Protein AF-A0A8X7SXB5-F1 (afdb_monomer)

Nearest PDB structures (foldseek):
  3a7a-assembly1_A  TM=8.112E-01  e=2.633E-16  Escherichia coli K-12
  4tvw-assembly1_A  TM=8.566E-01  e=6.350E-16  Escherichia coli
  2e5a-assembly1_A  TM=7.858E-01  e=8.489E-14  Bos taurus
  8crj-assembly1_A  TM=7.076E-01  e=1.126E-12  Listeria monocytogenes
  4tvy-assembly2_B  TM=5.322E-01  e=1.144E-10  Escherichia coli K-12

Mean predicted aligned error: 10.89 Å

Solvent-accessible surface area (backbone atoms only — not comparable to full-atom values): 24043 Å² total; per-residue (Å²): 82,55,93,72,67,48,87,84,82,60,71,96,44,64,74,58,88,84,76,82,54,94,24,38,44,76,50,75,51,76,43,49,41,89,78,59,52,83,49,60,63,46,44,45,46,27,49,18,52,35,56,62,55,57,80,69,58,64,96,88,57,82,89,62,57,31,48,38,47,39,58,83,41,33,34,28,35,27,38,39,89,89,76,52,37,60,34,65,45,65,96,61,39,68,56,78,59,86,72,71,64,87,38,55,24,37,32,27,56,64,35,50,44,76,58,98,62,37,25,35,46,34,35,43,34,32,28,64,43,66,62,65,61,40,56,64,67,72,56,74,74,54,58,85,39,50,45,60,78,55,79,76,60,84,86,73,59,66,47,34,48,36,63,42,35,60,95,48,38,93,56,53,39,68,67,50,48,45,35,34,37,35,40,42,45,26,78,72,65,46,91,42,71,67,52,34,47,48,28,67,75,48,45,72,75,67,77,70,65,42,88,68,58,68,44,51,101,81,74,63,62,77,81,54,56,67,58,55,50,50,52,52,45,57,63,29,61,60,48,53,45,27,63,40,57,47,31,37,38,49,33,39,33,33,51,86,74,78,77,78,82,72,86,76,78,90,79,91,81,88,87,74,86,84,69,77,82,70,66,59,51,42,32,40,67,29,86,59,34,38,31,11,40,42,38,34,32,47,46,40,26,22,73,42,47,45,79,14,1,61,44,55,94,44,99,89,44,78,71,40,69,28,87,87,39,71,55,46,53,77,44,71,69,55,44,56,48,52,56,50,47,39,54,48,46,40,79,34,55,61,64,62,45,28,56,69,66,54,69,67,71,75,78,57,59,83,86,62,68,87,67,83,86,73,60,78,74,46,45,66,52,40,54,52,51,38,34,51,69,58,49,68,97,87,59,90,77,48,70,65,58,55,52,50,45,47,54,51,44,54,34,43,22,72,34,90

Foldseek 3Di:
DQLVLADFFDDPWDAEDFDDDLLKAKDKDKDWPVPDDLQPLLVLLQVLVLVLLVVQDDPPDDSARQWDQALVRFIKGFADPVPRETDHDDPDRNDQDVVHDPRIATQKDWTKDDDPTMIMIMMMGRAPDDVVCRVVVRDDLQPPLKFFPGDYHDDGHHDHPCSRRVSSNVQSRNVNSLLSSLLSVLVVDPPDPVSNVVSNVCSDPPPPVPVCSVAPPPGDDPPPVVVVVVVCCRLACLNRQLPGGKIKGKAWEAADDDDDPDDDDDDDDDDDPDDDPQPRLRYDYDPFWTWMWMFIDHSQFTAAIDIAHWDAPDPPGDTGGDNPHHITGPDPVLVVLVVLLRRLSHGDGNCLLALGDNCSSVVDDPVPRPDSPPPPVPSVVSLVSSLVSSDDPDDDDDVVSSVSSSSVSVRSNSND

Radius of gyration: 26.75 Å; Cα contacts (8 Å, |Δi|>4): 613; chains: 1; bounding box: 77×51×82 Å

pLDDT: mean 79.38, std 18.94, range [25.89, 97.88]

Structure (mmCIF, N/CA/C/O backbone):
data_AF-A0A8X7SXB5-F1
#
_entry.id   AF-A0A8X7SXB5-F1
#
loop_
_atom_site.group_PDB
_atom_site.id
_atom_site.type_symbol
_atom_site.label_atom_id
_atom_site.label_alt_id
_atom_site.label_comp_id
_atom_site.label_asym_id
_atom_site.label_entity_id
_atom_site.label_seq_id
_atom_site.pdbx_PDB_ins_code
_atom_site.Cartn_x
_atom_site.Cartn_y
_atom_site.Cartn_z
_atom_site.occupancy
_atom_site.B_iso_or_equiv
_atom_site.auth_seq_id
_atom_site.auth_comp_id
_atom_site.auth_asym_id
_atom_site.auth_atom_id
_atom_site.pdbx_PDB_model_num
ATOM 1 N N . MET A 1 1 ? -8.713 -7.719 3.658 1.00 75.69 1 MET A N 1
ATOM 2 C CA . MET A 1 1 ? -7.399 -8.401 3.666 1.00 75.69 1 MET A CA 1
ATOM 3 C C . MET A 1 1 ? -7.449 -9.699 4.456 1.00 75.69 1 MET A C 1
ATOM 5 O O . MET A 1 1 ? -7.376 -10.734 3.814 1.00 75.69 1 MET A O 1
ATOM 9 N N . ALA A 1 2 ? -7.676 -9.671 5.780 1.00 73.00 2 ALA A N 1
ATOM 10 C CA . ALA A 1 2 ? -7.773 -10.883 6.614 1.00 73.00 2 ALA A CA 1
ATOM 11 C C . ALA A 1 2 ? -8.793 -11.914 6.077 1.00 73.00 2 ALA A C 1
ATOM 13 O O . ALA A 1 2 ? -8.397 -13.031 5.759 1.00 73.00 2 ALA A O 1
ATOM 14 N N . ARG A 1 3 ? -10.043 -11.495 5.814 1.00 73.81 3 ARG A N 1
ATOM 15 C CA . ARG A 1 3 ? -11.087 -12.306 5.139 1.00 73.81 3 ARG A CA 1
ATOM 16 C C . ARG A 1 3 ? -10.660 -12.958 3.826 1.00 73.81 3 ARG A C 1
ATOM 18 O O . ARG A 1 3 ? -11.135 -14.033 3.485 1.00 73.81 3 ARG A O 1
ATOM 25 N N . LEU A 1 4 ? -9.800 -12.277 3.071 1.00 75.25 4 LEU A N 1
ATOM 26 C CA . LEU A 1 4 ? -9.322 -12.731 1.764 1.00 75.25 4 LEU A CA 1
ATOM 27 C C . LEU A 1 4 ? -8.069 -13.611 1.883 1.00 75.25 4 LEU A C 1
ATOM 29 O O . LEU A 1 4 ? -7.554 -14.062 0.867 1.00 75.25 4 LEU A O 1
ATOM 33 N N . GLY A 1 5 ? -7.549 -13.820 3.097 1.00 75.62 5 GLY A N 1
ATOM 34 C CA . GLY A 1 5 ? -6.300 -14.542 3.329 1.00 75.62 5 GLY A CA 1
ATOM 35 C C . GLY A 1 5 ? -5.066 -13.832 2.769 1.00 75.62 5 GLY A C 1
ATOM 36 O O . GLY A 1 5 ? -4.042 -14.479 2.579 1.00 75.62 5 GLY A O 1
ATOM 37 N N . ILE A 1 6 ? -5.147 -12.525 2.487 1.00 82.69 6 ILE A N 1
ATOM 38 C CA . ILE A 1 6 ? -4.042 -11.773 1.878 1.00 82.69 6 ILE A CA 1
ATOM 39 C C . ILE A 1 6 ? -3.134 -11.213 2.984 1.00 82.69 6 ILE A C 1
ATOM 41 O O . ILE A 1 6 ? -3.618 -10.422 3.808 1.00 82.69 6 ILE A O 1
ATOM 45 N N . PRO A 1 7 ? -1.833 -11.561 3.000 1.00 83.19 7 PRO A N 1
ATOM 46 C CA . PRO A 1 7 ? -0.895 -11.047 3.985 1.00 83.19 7 PRO A CA 1
ATOM 47 C C . PRO A 1 7 ? -0.643 -9.546 3.859 1.00 83.19 7 PRO A C 1
ATOM 49 O O . PRO A 1 7 ? -0.577 -8.989 2.763 1.00 83.19 7 PRO A O 1
ATOM 52 N N . MET A 1 8 ? -0.441 -8.889 4.999 1.00 85.62 8 MET A N 1
ATOM 53 C CA . MET A 1 8 ? 0.062 -7.522 5.065 1.00 85.62 8 MET A CA 1
ATOM 54 C C . MET A 1 8 ? 1.514 -7.537 5.529 1.00 85.62 8 MET A C 1
ATOM 56 O O . MET A 1 8 ? 1.821 -8.087 6.583 1.00 85.62 8 MET A O 1
ATOM 60 N N . ILE A 1 9 ? 2.386 -6.878 4.767 1.00 88.81 9 ILE A N 1
ATOM 61 C CA . ILE A 1 9 ? 3.815 -6.762 5.068 1.00 88.81 9 ILE A CA 1
ATOM 62 C C . ILE A 1 9 ? 4.195 -5.284 5.136 1.00 88.81 9 ILE A C 1
ATOM 64 O O . ILE A 1 9 ? 3.812 -4.483 4.278 1.00 88.81 9 ILE A O 1
ATOM 68 N N . ARG A 1 10 ? 4.996 -4.914 6.142 1.00 90.81 10 ARG A N 1
ATOM 69 C CA . ARG A 1 10 ? 5.612 -3.587 6.237 1.00 90.81 10 ARG A CA 1
ATOM 70 C C . ARG A 1 10 ? 7.049 -3.636 5.732 1.00 90.81 10 ARG A C 1
ATOM 72 O O . ARG A 1 10 ? 7.899 -4.321 6.288 1.00 90.81 10 ARG A O 1
ATOM 79 N N . ARG A 1 11 ? 7.349 -2.839 4.711 1.00 93.19 11 ARG A N 1
ATOM 80 C CA . ARG A 1 11 ? 8.721 -2.646 4.213 1.00 93.19 11 ARG A CA 1
ATOM 81 C C . ARG A 1 11 ? 9.477 -1.580 5.017 1.00 93.19 11 ARG A C 1
ATOM 83 O O . ARG A 1 11 ? 8.868 -0.681 5.591 1.00 93.19 11 ARG A O 1
ATOM 90 N N . ARG A 1 12 ? 10.817 -1.627 4.995 1.00 92.19 12 ARG A N 1
ATOM 91 C CA . ARG A 1 12 ? 11.695 -0.636 5.666 1.00 92.19 12 ARG A CA 1
ATOM 92 C C . ARG A 1 12 ? 11.805 0.717 4.940 1.00 92.19 12 ARG A C 1
ATOM 94 O O . ARG A 1 12 ? 12.292 1.694 5.520 1.00 92.19 12 ARG A O 1
ATOM 101 N N . SER A 1 13 ? 11.435 0.769 3.663 1.00 92.62 13 SER A N 1
ATOM 102 C CA . SER A 1 13 ? 11.409 1.990 2.846 1.00 92.62 13 SER A CA 1
ATOM 103 C C . SER A 1 13 ? 10.081 2.739 2.995 1.00 92.62 13 SER A C 1
ATOM 105 O O . SER A 1 13 ? 9.065 2.168 3.379 1.00 92.62 13 SER A O 1
ATOM 107 N N . GLY A 1 14 ? 10.081 4.037 2.685 1.00 87.88 14 GLY A N 1
ATOM 108 C CA . GLY A 1 14 ? 8.862 4.853 2.716 1.00 87.88 14 GLY A CA 1
ATOM 109 C C . GLY A 1 14 ? 7.923 4.599 1.527 1.00 87.88 14 GLY A C 1
ATOM 110 O O . GLY A 1 14 ? 8.153 3.711 0.704 1.00 87.88 14 GLY A O 1
ATOM 111 N N . GLY A 1 15 ? 6.877 5.422 1.404 1.00 86.06 15 GLY A N 1
ATOM 112 C CA . GLY A 1 15 ? 5.907 5.420 0.297 1.00 86.06 15 GLY A CA 1
ATOM 113 C C . GLY A 1 15 ? 4.541 4.826 0.668 1.00 86.06 15 GLY A C 1
ATOM 114 O O . GLY A 1 15 ? 4.302 4.488 1.821 1.00 86.06 15 GLY A O 1
ATOM 115 N N . GLY A 1 16 ? 3.657 4.682 -0.324 1.00 88.44 16 GLY A N 1
ATOM 116 C CA . GLY A 1 16 ? 2.285 4.188 -0.133 1.00 88.44 16 GLY A CA 1
ATOM 117 C C . GLY A 1 16 ? 2.149 2.663 -0.056 1.00 88.44 16 GLY A C 1
ATOM 118 O O . GLY A 1 16 ? 3.138 1.930 -0.151 1.00 88.44 16 GLY A O 1
ATOM 119 N N . ALA A 1 17 ? 0.914 2.192 0.104 1.00 91.06 17 ALA A N 1
ATOM 120 C CA . ALA A 1 17 ? 0.562 0.775 0.032 1.00 91.06 17 ALA A CA 1
ATOM 121 C C . ALA A 1 17 ? 0.466 0.305 -1.430 1.00 91.06 17 ALA A C 1
ATOM 123 O O . ALA A 1 17 ? 0.019 1.052 -2.301 1.00 91.06 17 ALA A O 1
ATOM 124 N N . VAL A 1 18 ? 0.896 -0.930 -1.683 1.00 92.56 18 VAL A N 1
ATOM 125 C CA . VAL A 1 18 ? 0.840 -1.608 -2.986 1.00 92.56 18 VAL A CA 1
ATOM 126 C C . VAL A 1 18 ? 0.359 -3.042 -2.775 1.00 92.56 18 VAL A C 1
ATOM 128 O O . VAL A 1 18 ? 0.450 -3.561 -1.663 1.00 92.56 18 VAL A O 1
ATOM 131 N N . PHE A 1 19 ? -0.166 -3.660 -3.828 1.00 92.62 19 PHE A N 1
ATOM 132 C CA . PHE A 1 19 ? -0.640 -5.041 -3.828 1.00 92.62 19 PHE A CA 1
ATOM 133 C C . PHE A 1 19 ? 0.279 -5.898 -4.699 1.00 92.62 19 PHE A C 1
ATOM 135 O O . PHE A 1 19 ? 0.643 -5.462 -5.792 1.00 92.62 19 PHE A O 1
ATOM 142 N N . HIS A 1 20 ? 0.656 -7.081 -4.209 1.00 94.19 20 HIS A N 1
ATOM 143 C CA . HIS A 1 20 ? 1.507 -8.031 -4.921 1.00 94.19 20 HIS A CA 1
ATOM 144 C C . HIS A 1 20 ? 0.793 -9.382 -5.045 1.00 94.19 20 HIS A C 1
ATOM 146 O O . HIS A 1 20 ? 0.330 -9.930 -4.047 1.00 94.19 20 HIS A O 1
ATOM 152 N N . ASP A 1 21 ? 0.799 -9.931 -6.252 1.00 94.31 21 ASP A N 1
ATOM 153 C CA . ASP A 1 21 ? 0.494 -11.321 -6.580 1.00 94.31 21 ASP A CA 1
ATOM 154 C C . ASP A 1 21 ? 1.574 -11.859 -7.543 1.00 94.31 21 ASP A C 1
ATOM 156 O O . ASP A 1 21 ? 2.572 -11.184 -7.812 1.00 94.31 21 ASP A O 1
ATOM 160 N N . LEU A 1 22 ? 1.384 -13.062 -8.090 1.00 94.94 22 LEU A N 1
ATOM 161 C CA . LEU A 1 22 ? 2.306 -13.636 -9.084 1.00 94.94 22 LEU A CA 1
ATOM 162 C C . LEU A 1 22 ? 2.297 -12.895 -10.434 1.00 94.94 22 LEU A C 1
ATOM 164 O O . LEU A 1 22 ? 3.198 -13.083 -11.249 1.00 94.94 22 LEU A O 1
ATOM 168 N N . GLY A 1 23 ? 1.301 -12.043 -10.680 1.00 96.12 23 GLY A N 1
ATOM 169 C CA . GLY A 1 23 ? 1.239 -11.148 -11.830 1.00 96.12 23 GLY A CA 1
ATOM 170 C C . GLY A 1 23 ? 2.053 -9.863 -11.651 1.00 96.12 23 GLY A C 1
ATOM 171 O O . GLY A 1 23 ? 2.145 -9.065 -12.587 1.00 96.12 23 GLY A O 1
ATOM 172 N N . ASN A 1 24 ? 2.676 -9.662 -10.487 1.00 95.88 24 ASN A N 1
ATOM 173 C CA . ASN A 1 24 ? 3.544 -8.534 -10.186 1.00 95.88 24 ASN A CA 1
ATOM 174 C C . ASN A 1 24 ? 5.011 -8.969 -10.029 1.00 95.88 24 ASN A C 1
ATOM 176 O O . ASN A 1 24 ? 5.340 -9.826 -9.214 1.00 95.88 24 ASN A O 1
ATOM 180 N N . THR A 1 25 ? 5.927 -8.307 -10.739 1.00 95.62 25 THR A N 1
ATOM 181 C CA . THR A 1 25 ? 7.376 -8.497 -10.553 1.00 95.62 25 THR A CA 1
ATOM 182 C C . THR A 1 25 ? 7.954 -7.429 -9.638 1.00 95.62 25 THR A C 1
ATOM 184 O O . THR A 1 25 ? 7.704 -6.244 -9.827 1.00 95.62 25 THR A O 1
ATOM 187 N N . ASN A 1 26 ? 8.768 -7.833 -8.668 1.00 95.75 26 ASN A N 1
ATOM 188 C CA . ASN A 1 26 ? 9.508 -6.909 -7.813 1.00 95.75 26 ASN A CA 1
ATOM 189 C C . ASN A 1 26 ? 10.967 -6.842 -8.263 1.00 95.75 26 ASN A C 1
ATOM 191 O O . ASN A 1 26 ? 11.550 -7.860 -8.625 1.00 95.75 26 ASN A O 1
ATOM 195 N N . TYR A 1 27 ? 11.565 -5.657 -8.204 1.00 93.50 27 TYR A N 1
ATOM 196 C CA . TYR A 1 27 ? 12.995 -5.464 -8.437 1.00 93.50 27 TYR A CA 1
ATOM 197 C C . TYR A 1 27 ? 13.592 -4.606 -7.321 1.00 93.50 27 TYR A C 1
ATOM 199 O O . TYR A 1 27 ? 12.920 -3.722 -6.792 1.00 93.50 27 TYR A O 1
ATOM 207 N N . SER A 1 28 ? 14.860 -4.841 -6.977 1.00 93.44 28 SER A N 1
ATOM 208 C CA . SER A 1 28 ? 15.628 -3.995 -6.058 1.00 93.44 28 SER A CA 1
ATOM 209 C C . SER A 1 28 ? 17.030 -3.768 -6.608 1.00 93.44 28 SER A C 1
ATOM 211 O O . SER A 1 28 ? 17.772 -4.714 -6.852 1.00 93.44 28 SER A O 1
ATOM 213 N N . ILE A 1 29 ? 17.391 -2.505 -6.806 1.00 91.12 29 ILE A N 1
ATOM 214 C CA . ILE A 1 29 ? 18.680 -2.064 -7.328 1.00 91.12 29 ILE A CA 1
ATOM 215 C C . ILE A 1 29 ? 19.431 -1.383 -6.188 1.00 91.12 29 ILE A C 1
ATOM 217 O O . ILE A 1 29 ? 19.024 -0.318 -5.714 1.00 91.12 29 ILE A O 1
ATOM 221 N N . HIS A 1 30 ? 20.520 -2.014 -5.750 1.00 90.12 30 HIS A N 1
ATOM 222 C CA . HIS A 1 30 ? 21.390 -1.534 -4.682 1.00 90.12 30 HIS A CA 1
ATOM 223 C C . HIS A 1 30 ? 22.644 -0.918 -5.296 1.00 90.12 30 HIS A C 1
ATOM 225 O O . HIS A 1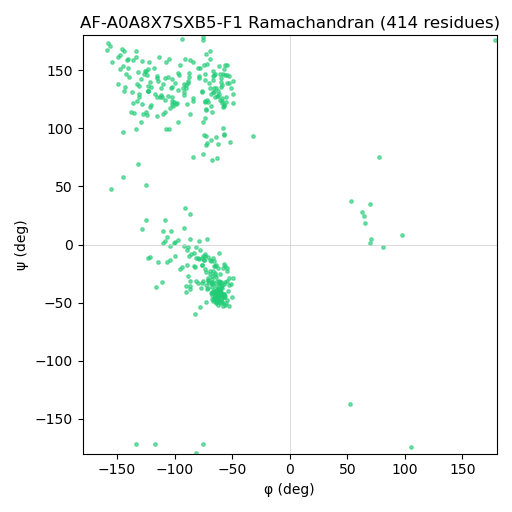 30 ? 23.358 -1.579 -6.041 1.00 90.12 30 HIS A O 1
ATOM 231 N N . VAL A 1 31 ? 22.914 0.340 -4.964 1.00 88.00 31 VAL A N 1
ATOM 232 C CA . VAL A 1 31 ? 24.077 1.091 -5.452 1.00 88.00 31 VAL A CA 1
ATOM 233 C C . VAL A 1 31 ? 24.759 1.814 -4.293 1.00 88.00 31 VAL A C 1
ATOM 235 O O . VAL A 1 31 ? 24.198 1.926 -3.191 1.00 88.00 31 VAL A O 1
ATOM 238 N N . HIS A 1 32 ? 25.975 2.309 -4.526 1.00 90.56 32 HIS A N 1
ATOM 239 C CA . HIS A 1 32 ? 26.589 3.244 -3.594 1.00 90.56 32 HIS A CA 1
ATOM 240 C C . HIS A 1 32 ? 25.721 4.503 -3.491 1.00 90.56 32 HIS A C 1
ATOM 242 O O . HIS A 1 32 ? 25.061 4.907 -4.450 1.00 90.56 32 HIS A O 1
ATOM 248 N N . LYS A 1 33 ? 25.683 5.122 -2.308 1.00 90.00 33 LYS A N 1
ATOM 249 C CA . LYS A 1 33 ? 24.846 6.308 -2.072 1.00 90.00 33 LYS A CA 1
ATOM 250 C C . LYS A 1 33 ? 25.171 7.453 -3.041 1.00 90.00 33 LYS A C 1
ATOM 252 O O . LYS A 1 33 ? 24.256 8.174 -3.429 1.00 90.00 33 LYS A O 1
ATOM 257 N N . ASP A 1 34 ? 26.435 7.593 -3.427 1.00 89.12 34 ASP A N 1
ATOM 258 C CA . ASP A 1 34 ? 26.894 8.673 -4.311 1.00 89.12 34 ASP A CA 1
ATOM 259 C C . ASP A 1 34 ? 26.449 8.481 -5.770 1.00 89.12 34 ASP A C 1
ATOM 261 O O . ASP A 1 34 ? 26.266 9.460 -6.487 1.00 89.12 34 ASP A O 1
ATOM 265 N N . ASP A 1 35 ? 26.166 7.240 -6.175 1.00 85.19 35 ASP A N 1
ATOM 266 C CA . ASP A 1 35 ? 25.667 6.909 -7.517 1.00 85.19 35 ASP A CA 1
ATOM 267 C C . ASP A 1 35 ? 24.131 6.948 -7.595 1.00 85.19 35 ASP A C 1
ATOM 269 O O . ASP A 1 35 ? 23.525 6.750 -8.653 1.00 85.19 35 ASP A O 1
ATOM 273 N N . PHE A 1 36 ? 23.460 7.163 -6.461 1.00 87.00 36 PHE A N 1
ATOM 274 C CA . PHE A 1 36 ? 22.016 7.049 -6.371 1.00 87.00 36 PHE A CA 1
ATOM 275 C C . PHE A 1 36 ? 21.301 8.329 -6.800 1.00 87.00 36 PHE A C 1
ATOM 277 O O . PHE A 1 36 ? 21.394 9.379 -6.161 1.00 87.00 36 PHE A O 1
ATOM 284 N N . THR A 1 37 ? 20.417 8.190 -7.786 1.00 86.06 37 THR A N 1
ATOM 285 C CA . THR A 1 37 ? 19.319 9.134 -7.993 1.00 86.06 37 THR A CA 1
ATOM 286 C C . THR A 1 37 ? 17.995 8.382 -8.048 1.00 86.06 37 THR A C 1
ATOM 288 O O . THR A 1 37 ? 17.916 7.262 -8.555 1.00 86.06 37 THR A O 1
ATOM 291 N N . LYS A 1 38 ? 16.918 9.010 -7.556 1.00 81.38 38 LYS A N 1
ATOM 292 C CA . LYS A 1 38 ? 15.568 8.416 -7.593 1.00 81.38 38 LYS A CA 1
ATOM 293 C C . LYS A 1 38 ? 15.142 8.032 -9.014 1.00 81.38 38 LYS A C 1
ATOM 295 O O . LYS A 1 38 ? 14.399 7.078 -9.199 1.00 81.38 38 LYS A O 1
ATOM 300 N N . ARG A 1 39 ? 15.608 8.789 -10.009 1.00 89.69 39 ARG A N 1
ATOM 301 C CA . ARG A 1 39 ? 15.168 8.675 -11.397 1.00 89.69 39 ARG A CA 1
ATOM 302 C C . ARG A 1 39 ? 15.996 7.682 -12.212 1.00 89.69 39 ARG A C 1
ATOM 304 O O . ARG A 1 39 ? 15.401 6.917 -12.962 1.00 89.69 39 ARG A O 1
ATOM 311 N N . ALA A 1 40 ? 17.321 7.643 -12.041 1.00 89.56 40 ALA A N 1
ATOM 312 C CA . ALA A 1 40 ? 18.206 6.850 -12.903 1.00 89.56 40 ALA A CA 1
ATOM 313 C C . ALA A 1 40 ? 17.840 5.358 -12.937 1.00 89.56 40 ALA A C 1
ATOM 315 O O . ALA A 1 40 ? 17.780 4.760 -14.010 1.00 89.56 40 ALA A O 1
ATOM 316 N N . ASN A 1 41 ? 17.527 4.773 -11.780 1.00 91.12 41 ASN A N 1
ATOM 317 C CA . ASN A 1 41 ? 17.183 3.354 -11.684 1.00 91.12 41 ASN A CA 1
ATOM 318 C C . ASN A 1 41 ? 15.788 3.053 -12.265 1.00 91.12 41 ASN A C 1
ATOM 320 O O . ASN A 1 41 ? 15.595 2.029 -12.916 1.00 91.12 41 ASN A O 1
ATOM 324 N N . ALA A 1 42 ? 14.823 3.968 -12.118 1.00 94.06 42 ALA A N 1
ATOM 325 C CA . ALA A 1 42 ? 13.526 3.850 -12.787 1.00 94.06 42 ALA A CA 1
ATOM 326 C C . ALA A 1 42 ? 13.669 3.969 -14.315 1.00 94.06 42 ALA A C 1
ATOM 328 O O . ALA A 1 42 ? 13.033 3.226 -15.061 1.00 94.06 42 ALA A O 1
ATOM 329 N N . GLU A 1 43 ? 14.537 4.863 -14.794 1.00 95.06 43 GLU A N 1
ATOM 330 C CA . GLU A 1 43 ? 14.826 5.006 -16.223 1.00 95.06 43 GLU A CA 1
ATOM 331 C C . GLU A 1 43 ? 15.560 3.792 -16.780 1.00 95.06 43 GLU A C 1
ATOM 333 O O . GLU A 1 43 ? 15.320 3.406 -17.920 1.00 95.06 43 GLU A O 1
ATOM 338 N N . LEU A 1 44 ? 16.422 3.157 -15.988 1.00 94.56 44 LEU A N 1
ATOM 339 C CA . LEU A 1 44 ? 17.056 1.894 -16.346 1.00 94.56 44 LEU A CA 1
ATOM 340 C C . LEU A 1 44 ? 16.005 0.814 -16.607 1.00 94.56 44 LEU A C 1
ATOM 342 O O . LEU A 1 44 ? 16.029 0.194 -17.670 1.00 94.56 44 LEU A O 1
ATOM 346 N N . VAL A 1 45 ? 15.045 0.646 -15.695 1.00 95.69 45 VAL A N 1
ATOM 347 C CA . VAL A 1 45 ? 13.937 -0.307 -15.866 1.00 95.69 45 VAL A CA 1
ATOM 348 C C . VAL A 1 45 ? 13.068 0.065 -17.073 1.00 95.69 45 VAL A C 1
ATOM 350 O O . VAL A 1 45 ? 12.758 -0.797 -17.892 1.00 95.69 45 VAL A O 1
ATOM 353 N N . ALA A 1 46 ? 12.743 1.348 -17.264 1.00 96.25 46 ALA A N 1
ATOM 354 C CA . ALA A 1 46 ? 12.001 1.800 -18.442 1.00 96.25 46 ALA A CA 1
ATOM 355 C C . ALA A 1 46 ? 12.755 1.514 -19.757 1.00 96.25 46 ALA A C 1
ATOM 357 O O . ALA A 1 46 ? 12.149 1.083 -20.737 1.00 96.25 46 ALA A O 1
ATOM 358 N N . ARG A 1 47 ? 14.083 1.704 -19.796 1.00 95.19 47 ARG A N 1
ATOM 359 C CA . ARG A 1 47 ? 14.920 1.350 -20.955 1.00 95.19 47 ARG A CA 1
ATOM 360 C C . ARG A 1 47 ? 14.921 -0.154 -21.210 1.00 95.19 47 ARG A C 1
ATOM 362 O O . ARG A 1 47 ? 14.818 -0.546 -22.365 1.00 95.19 47 ARG A O 1
ATOM 369 N N . ALA A 1 48 ? 15.006 -0.977 -20.164 1.00 94.06 48 ALA A N 1
ATOM 370 C CA . ALA A 1 48 ? 14.935 -2.432 -20.289 1.00 94.06 48 ALA A CA 1
ATOM 371 C C . ALA A 1 48 ? 13.615 -2.880 -20.938 1.00 94.06 48 ALA A C 1
ATOM 373 O O . ALA A 1 48 ? 13.627 -3.661 -21.889 1.00 94.06 48 ALA A O 1
ATOM 374 N N . LEU A 1 49 ? 12.490 -2.321 -20.479 1.00 95.00 49 LEU A N 1
ATOM 375 C CA . LEU A 1 49 ? 11.167 -2.605 -21.038 1.00 95.00 49 LEU A CA 1
ATOM 376 C C . LEU A 1 49 ? 11.049 -2.144 -22.493 1.00 95.00 49 LEU A C 1
ATOM 378 O O . LEU A 1 49 ? 10.600 -2.914 -23.335 1.00 95.00 49 LEU A O 1
ATOM 382 N N . ASN A 1 50 ? 11.496 -0.929 -22.825 1.00 93.62 50 ASN A N 1
ATOM 383 C CA . ASN A 1 50 ? 11.476 -0.471 -24.217 1.00 93.62 50 ASN A CA 1
ATOM 384 C C . ASN A 1 50 ? 12.345 -1.360 -25.120 1.00 93.62 50 ASN A C 1
ATOM 386 O O . ASN A 1 50 ? 11.896 -1.721 -26.200 1.00 93.62 50 ASN A O 1
ATOM 390 N N . SER A 1 51 ? 13.546 -1.767 -24.690 1.00 89.94 51 SER A N 1
ATOM 391 C CA . SER A 1 51 ? 14.384 -2.696 -25.465 1.00 89.94 51 SER A CA 1
ATOM 392 C C . SER A 1 51 ? 13.668 -4.021 -25.743 1.00 89.94 51 SER A C 1
ATOM 394 O O . SER A 1 51 ? 13.708 -4.508 -26.869 1.00 89.94 51 SER A O 1
ATOM 396 N N . LEU A 1 52 ? 12.987 -4.579 -24.738 1.00 88.94 52 LEU A N 1
ATOM 397 C CA . LEU A 1 52 ? 12.219 -5.818 -24.868 1.00 88.94 52 LEU A CA 1
ATOM 398 C C . LEU A 1 52 ? 11.059 -5.667 -25.871 1.00 88.94 52 LEU A C 1
ATOM 400 O O . LEU A 1 52 ? 10.881 -6.503 -26.753 1.00 88.94 52 LEU A O 1
ATOM 404 N N . LEU A 1 53 ? 10.316 -4.561 -25.789 1.00 87.62 53 LEU A N 1
ATOM 405 C CA . LEU A 1 53 ? 9.169 -4.271 -26.659 1.00 87.62 53 LEU A CA 1
ATOM 406 C C . LEU A 1 53 ? 9.573 -3.952 -28.111 1.00 87.62 53 LEU A C 1
ATOM 408 O O . LEU A 1 53 ? 8.855 -4.295 -29.052 1.00 87.62 53 LEU A O 1
ATOM 412 N N . LEU A 1 54 ? 10.730 -3.314 -28.315 1.00 79.44 54 LEU A N 1
ATOM 413 C CA . LEU A 1 54 ? 11.223 -2.934 -29.642 1.00 79.44 54 LEU A CA 1
ATOM 414 C C . LEU A 1 54 ? 11.673 -4.126 -30.485 1.00 79.44 54 LEU A C 1
ATOM 416 O O . LEU A 1 54 ? 11.498 -4.094 -31.700 1.00 79.44 54 LEU A O 1
ATOM 420 N N . LEU A 1 55 ? 12.182 -5.195 -29.862 1.00 61.78 55 LEU A N 1
ATOM 421 C CA . LEU A 1 55 ? 12.589 -6.417 -30.568 1.00 61.78 55 LEU A CA 1
ATOM 422 C C . LEU A 1 55 ? 11.456 -7.051 -31.399 1.00 61.78 55 LEU A C 1
ATOM 424 O O . LEU A 1 55 ? 11.730 -7.883 -32.256 1.00 61.78 55 LEU A O 1
ATOM 428 N N . HIS A 1 56 ? 10.199 -6.679 -31.140 1.00 60.00 56 HIS A N 1
ATOM 429 C CA . HIS A 1 56 ? 9.018 -7.306 -31.738 1.00 60.00 56 HIS A CA 1
ATOM 430 C C . HIS A 1 56 ? 8.051 -6.305 -32.371 1.00 60.00 56 HIS A C 1
ATOM 432 O O . HIS A 1 56 ? 6.918 -6.649 -32.703 1.00 60.00 56 HIS A O 1
ATOM 438 N N . SER A 1 57 ? 8.489 -5.061 -32.563 1.00 58.41 57 SER A N 1
ATOM 439 C CA . SER A 1 57 ? 7.723 -4.099 -33.350 1.00 58.41 57 SER A CA 1
ATOM 440 C C . SER A 1 57 ? 7.737 -4.499 -34.831 1.00 58.41 57 SER A C 1
ATOM 442 O O . SER A 1 57 ? 8.784 -4.838 -35.379 1.00 58.41 57 SER A O 1
ATOM 444 N N . LEU A 1 58 ? 6.569 -4.455 -35.484 1.00 52.12 58 LEU A N 1
ATOM 445 C CA . LEU A 1 58 ? 6.449 -4.617 -36.937 1.00 52.12 58 LEU A CA 1
ATOM 446 C C . LEU A 1 58 ? 7.302 -3.550 -37.660 1.00 52.12 58 LEU A C 1
ATOM 448 O O . LEU A 1 58 ? 7.385 -2.421 -37.170 1.00 52.12 58 LEU A O 1
ATOM 452 N N . PRO A 1 59 ? 7.887 -3.862 -38.834 1.00 53.16 59 PRO A N 1
ATOM 453 C CA . PRO A 1 59 ? 8.897 -3.033 -39.509 1.00 53.16 59 PRO A CA 1
ATOM 454 C C . PRO A 1 59 ? 8.444 -1.621 -39.929 1.00 53.16 59 PRO A C 1
ATOM 456 O O . PRO A 1 59 ? 9.280 -0.830 -40.354 1.00 53.16 59 PRO A O 1
ATOM 459 N N . ASP A 1 60 ? 7.158 -1.287 -39.795 1.00 53.25 60 ASP A N 1
ATOM 460 C CA . ASP A 1 60 ? 6.551 -0.066 -40.344 1.00 53.25 60 ASP A CA 1
ATOM 461 C C . ASP A 1 60 ? 6.143 0.976 -39.279 1.00 53.25 60 ASP A C 1
ATOM 463 O O . ASP A 1 60 ? 5.428 1.938 -39.558 1.00 53.25 60 ASP A O 1
ATOM 467 N N . ARG A 1 61 ? 6.580 0.807 -38.021 1.00 54.12 61 ARG A N 1
ATOM 468 C CA . ARG A 1 61 ? 6.426 1.828 -36.970 1.00 54.12 61 ARG A CA 1
ATOM 469 C C . ARG A 1 61 ? 7.781 2.408 -36.596 1.00 54.12 61 ARG A C 1
ATOM 471 O O . ARG A 1 61 ? 8.689 1.680 -36.208 1.00 54.12 61 ARG A O 1
ATOM 478 N N . THR A 1 62 ? 7.898 3.735 -36.633 1.00 50.03 62 THR A N 1
ATOM 479 C CA . THR A 1 62 ? 9.034 4.437 -36.025 1.00 50.03 62 THR A CA 1
ATOM 480 C C . THR A 1 62 ? 9.136 4.035 -34.548 1.00 50.03 62 THR A C 1
ATOM 482 O O . THR A 1 62 ? 8.150 4.223 -33.823 1.00 50.03 62 THR A O 1
ATOM 485 N N . PRO A 1 63 ? 10.275 3.491 -34.083 1.00 60.25 63 PRO A N 1
ATOM 486 C CA . PRO A 1 63 ? 10.430 3.011 -32.717 1.00 60.25 63 PRO A CA 1
ATOM 487 C C . PRO A 1 63 ? 10.522 4.200 -31.756 1.00 60.25 63 PRO A C 1
ATOM 489 O O . PRO A 1 63 ? 11.603 4.689 -31.438 1.00 60.25 63 PRO A O 1
ATOM 492 N N . ALA A 1 64 ? 9.372 4.707 -31.318 1.00 64.69 64 ALA A N 1
ATOM 493 C CA . ALA A 1 64 ? 9.299 5.683 -30.242 1.00 64.69 64 ALA A CA 1
ATOM 494 C C . ALA A 1 64 ? 9.215 4.947 -2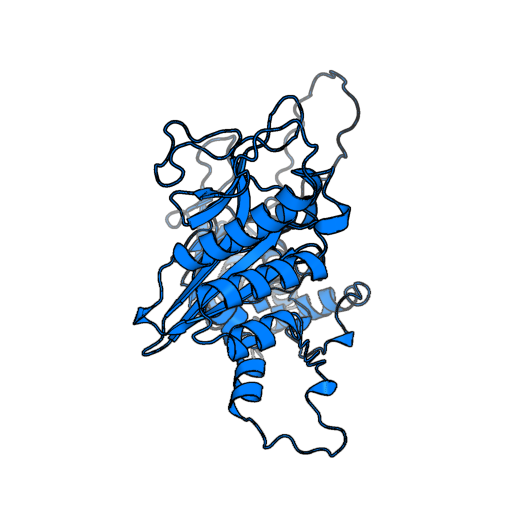8.896 1.00 64.69 64 ALA A C 1
ATOM 496 O O . ALA A 1 64 ? 8.484 3.956 -28.796 1.00 64.69 64 ALA A O 1
ATOM 497 N N . PRO A 1 65 ? 9.920 5.414 -27.849 1.00 76.38 65 PRO A N 1
ATOM 498 C CA . PRO A 1 65 ? 9.746 4.858 -26.516 1.00 76.38 65 PRO A CA 1
ATOM 499 C C . PRO A 1 65 ? 8.289 5.036 -26.075 1.00 76.38 65 PRO A C 1
ATOM 501 O O . PRO A 1 65 ? 7.690 6.096 -26.261 1.00 76.38 65 PRO A O 1
ATOM 504 N N . THR A 1 66 ? 7.717 3.987 -25.498 1.00 89.44 66 THR A N 1
ATOM 505 C CA . THR A 1 66 ? 6.322 3.956 -25.022 1.00 89.44 66 THR A CA 1
ATOM 506 C C . THR A 1 66 ? 6.257 3.913 -23.501 1.00 89.44 66 THR A C 1
ATOM 508 O O . THR A 1 66 ? 5.365 4.506 -22.895 1.00 89.44 66 THR A O 1
ATOM 511 N N . VAL A 1 67 ? 7.243 3.267 -22.876 1.00 95.44 67 VAL A N 1
ATOM 512 C CA . VAL A 1 67 ? 7.415 3.223 -21.424 1.00 95.44 67 VAL A CA 1
ATOM 513 C C . VAL A 1 67 ? 8.325 4.372 -20.992 1.00 95.44 67 VAL A C 1
ATOM 515 O O . VAL A 1 67 ? 9.419 4.533 -21.533 1.00 95.44 67 VAL A O 1
ATOM 518 N N . TYR A 1 68 ? 7.910 5.168 -20.011 1.00 95.69 68 TYR A N 1
ATOM 519 C CA . TYR A 1 68 ? 8.671 6.333 -19.548 1.00 95.69 68 TYR A CA 1
ATOM 520 C C . TYR A 1 68 ? 8.549 6.545 -18.040 1.00 95.69 68 TYR A C 1
ATOM 522 O O . TYR A 1 68 ? 7.691 5.968 -17.378 1.00 95.69 68 TYR A O 1
ATOM 530 N N . VAL A 1 69 ? 9.418 7.395 -17.493 1.00 96.06 69 VAL A N 1
ATOM 531 C CA . VAL A 1 69 ? 9.394 7.793 -16.081 1.00 96.06 69 VAL A CA 1
ATOM 532 C C . VAL A 1 69 ? 8.825 9.202 -15.965 1.00 96.06 69 VAL A C 1
ATOM 534 O O . VAL A 1 69 ? 9.427 10.148 -16.477 1.00 96.06 69 VAL A O 1
ATOM 537 N N . ASN A 1 70 ? 7.689 9.360 -15.291 1.00 93.75 70 ASN A N 1
ATOM 538 C CA . ASN A 1 70 ? 7.029 10.661 -15.161 1.00 93.75 70 ASN A CA 1
ATOM 539 C C . ASN A 1 70 ? 7.750 11.592 -14.156 1.00 93.75 70 ASN A C 1
ATOM 541 O O . ASN A 1 70 ? 8.735 11.216 -13.509 1.00 93.75 70 ASN A O 1
ATOM 545 N N . HIS A 1 71 ? 7.239 12.813 -13.983 1.00 91.38 71 HIS A N 1
ATOM 546 C CA . HIS A 1 71 ? 7.745 13.822 -13.039 1.00 91.38 71 HIS A CA 1
ATOM 547 C C . HIS A 1 71 ? 7.811 13.352 -11.568 1.00 91.38 71 HIS A C 1
ATOM 549 O O . HIS A 1 71 ? 8.539 13.927 -10.760 1.00 91.38 71 HIS A O 1
ATOM 555 N N . ARG A 1 72 ? 7.088 12.283 -11.202 1.00 89.25 72 ARG A N 1
ATOM 556 C CA . ARG A 1 72 ? 7.072 11.692 -9.851 1.00 89.25 72 ARG A CA 1
ATOM 557 C C . ARG A 1 72 ? 8.002 10.493 -9.691 1.00 89.25 72 ARG A C 1
ATOM 559 O O . ARG A 1 72 ? 8.055 9.915 -8.608 1.00 89.25 72 ARG A O 1
ATOM 566 N N . SER A 1 73 ? 8.770 10.148 -10.724 1.00 90.62 73 SER A N 1
ATOM 567 C CA . SER A 1 73 ? 9.593 8.931 -10.771 1.00 90.62 73 SER A CA 1
ATOM 568 C C . SER A 1 73 ? 8.783 7.621 -10.754 1.00 90.62 73 SER A C 1
ATOM 570 O O . SER A 1 73 ? 9.299 6.580 -10.341 1.00 90.62 73 SER A O 1
ATOM 572 N N . ASP A 1 74 ? 7.523 7.666 -11.199 1.00 93.75 74 ASP A N 1
ATOM 573 C CA . ASP A 1 74 ? 6.723 6.471 -11.481 1.00 93.75 74 ASP A CA 1
ATOM 574 C C . ASP A 1 74 ? 6.967 6.027 -12.931 1.00 93.75 74 ASP A C 1
ATOM 576 O O . ASP A 1 74 ? 7.041 6.872 -13.830 1.00 93.75 74 ASP A O 1
ATOM 580 N N . ILE A 1 75 ? 7.061 4.714 -13.176 1.00 96.88 75 ILE A N 1
ATOM 581 C CA . ILE A 1 75 ? 7.130 4.186 -14.547 1.00 96.88 75 ILE A CA 1
ATOM 582 C C . ILE A 1 75 ? 5.707 4.050 -15.080 1.00 96.88 75 ILE A C 1
ATOM 584 O O . ILE A 1 75 ? 4.845 3.424 -14.450 1.00 96.88 75 ILE A O 1
ATOM 588 N N . CYS A 1 76 ? 5.471 4.658 -16.234 1.00 97.00 76 CYS A N 1
ATOM 589 C CA . CYS A 1 76 ? 4.160 4.828 -16.832 1.00 97.00 76 CYS A CA 1
ATOM 590 C C . CYS A 1 76 ? 4.170 4.462 -18.317 1.00 97.00 76 CYS A C 1
ATOM 592 O O . CYS A 1 76 ? 5.213 4.431 -18.975 1.00 97.00 76 CYS A O 1
ATOM 594 N N . VAL A 1 77 ? 2.969 4.225 -18.829 1.00 96.31 77 VAL A N 1
ATOM 595 C CA . VAL A 1 77 ? 2.642 4.139 -20.253 1.00 96.31 77 VAL A CA 1
ATOM 596 C C . VAL A 1 77 ? 1.459 5.058 -20.529 1.00 96.31 77 VAL A C 1
ATOM 598 O O . VAL A 1 77 ? 0.688 5.375 -19.622 1.00 96.31 77 VAL A O 1
ATOM 601 N N . ARG A 1 78 ? 1.282 5.474 -21.780 1.00 94.56 78 ARG A N 1
ATOM 602 C CA . ARG A 1 78 ? 0.060 6.159 -22.217 1.00 94.56 78 ARG A CA 1
ATOM 603 C C . ARG A 1 78 ? -0.808 5.185 -22.986 1.00 94.56 78 ARG A C 1
ATOM 605 O O . ARG A 1 78 ? -0.285 4.474 -23.833 1.00 94.56 78 ARG A O 1
ATOM 612 N N . ILE A 1 79 ? -2.107 5.159 -22.710 1.00 91.69 79 ILE A N 1
ATOM 613 C CA . ILE A 1 79 ? -3.065 4.266 -23.366 1.00 91.69 79 ILE A CA 1
ATOM 614 C C . ILE A 1 79 ? -4.101 5.083 -24.134 1.00 91.69 79 ILE A C 1
ATOM 616 O O . ILE A 1 79 ? -4.728 5.995 -23.591 1.00 91.69 79 ILE A O 1
ATOM 620 N N . SER A 1 80 ? -4.303 4.732 -25.401 1.00 89.44 80 SER A N 1
ATOM 621 C CA . SER A 1 80 ? -5.373 5.280 -26.228 1.00 89.44 80 SER A CA 1
ATOM 622 C C . SER A 1 80 ? -6.739 4.907 -25.659 1.00 89.44 80 SER A C 1
ATOM 624 O O . SER A 1 80 ? -7.032 3.731 -25.457 1.00 89.44 80 SER A O 1
ATOM 626 N N . GLN A 1 81 ? -7.610 5.894 -25.457 1.00 84.75 81 GLN A N 1
ATOM 627 C CA . GLN A 1 81 ? -8.968 5.642 -24.965 1.00 84.75 81 GLN A CA 1
ATOM 628 C C . GLN A 1 81 ? -9.845 4.897 -25.980 1.00 84.75 81 GLN A C 1
ATOM 630 O O . GLN A 1 81 ? -10.771 4.202 -25.578 1.00 84.75 81 GLN A O 1
ATOM 635 N N . SER A 1 82 ? -9.569 5.034 -27.282 1.00 85.75 82 SER A N 1
ATOM 636 C CA . SER A 1 82 ? -10.365 4.396 -28.336 1.00 85.75 82 SER A CA 1
ATOM 637 C C . SER A 1 82 ? -9.914 2.972 -28.645 1.00 85.75 82 SER A C 1
ATOM 639 O O . SER A 1 82 ? -10.754 2.117 -28.906 1.00 85.75 82 SER A O 1
ATOM 641 N N . SER A 1 83 ? -8.604 2.712 -28.633 1.00 83.19 83 SER A N 1
ATOM 642 C CA . SER A 1 83 ? -8.043 1.410 -29.017 1.00 83.19 83 SER A CA 1
ATOM 643 C C . SER A 1 83 ? -7.533 0.575 -27.846 1.00 83.19 83 SER A C 1
ATOM 645 O O . SER A 1 83 ? -7.276 -0.607 -28.033 1.00 83.19 83 SER A O 1
ATOM 647 N N . GLY A 1 84 ? -7.342 1.162 -26.660 1.00 81.75 84 GLY A N 1
ATOM 648 C CA . GLY A 1 84 ? -6.742 0.479 -25.510 1.00 81.75 84 GLY A CA 1
ATOM 649 C C . GLY A 1 84 ? -5.243 0.191 -25.656 1.00 81.75 84 GLY A C 1
ATOM 650 O O . GLY A 1 84 ? -4.655 -0.426 -24.777 1.00 81.75 84 GLY A O 1
ATOM 651 N N . LEU A 1 85 ? -4.608 0.654 -26.738 1.00 82.06 85 LEU A N 1
ATOM 652 C CA . LEU A 1 85 ? -3.206 0.363 -27.042 1.00 82.06 85 LEU A CA 1
ATOM 653 C C . LEU A 1 85 ? -2.257 1.459 -26.555 1.00 82.06 85 LEU A C 1
ATOM 655 O O . LEU A 1 85 ? -2.635 2.634 -26.465 1.00 82.06 85 LEU A O 1
ATOM 659 N N . ALA A 1 86 ? -1.004 1.069 -26.311 1.00 86.00 86 ALA A N 1
ATOM 660 C CA . ALA A 1 86 ? 0.065 1.982 -25.938 1.00 86.00 86 ALA A CA 1
ATOM 661 C C . ALA A 1 86 ? 0.319 3.084 -26.985 1.00 86.00 86 ALA A C 1
ATOM 663 O O . ALA A 1 86 ? 0.371 2.843 -28.193 1.00 86.00 86 ALA A O 1
ATOM 664 N N . LEU A 1 87 ? 0.513 4.303 -26.487 1.00 88.81 87 LEU A N 1
ATOM 665 C CA . LEU A 1 87 ? 0.891 5.500 -27.230 1.00 88.81 87 LEU A CA 1
ATOM 666 C C . LEU A 1 87 ? 2.372 5.836 -26.980 1.00 88.81 87 LEU A C 1
ATOM 668 O O . LEU A 1 87 ? 2.931 5.430 -25.956 1.00 88.81 87 LEU A O 1
ATOM 672 N N . PRO A 1 88 ? 3.007 6.624 -27.866 1.00 90.44 88 PRO A N 1
ATOM 673 C CA . PRO A 1 88 ? 4.334 7.169 -27.607 1.00 90.44 88 PRO A CA 1
ATOM 674 C C . PRO A 1 88 ? 4.392 7.973 -26.302 1.00 90.44 88 PRO A C 1
ATOM 676 O O . PRO A 1 88 ? 3.436 8.674 -25.932 1.00 90.44 88 PRO A O 1
ATOM 679 N N . ALA A 1 89 ? 5.541 7.893 -25.631 1.00 91.25 89 ALA A N 1
ATOM 680 C CA . ALA A 1 89 ? 5.841 8.692 -24.453 1.00 91.25 89 ALA A CA 1
ATOM 681 C C . ALA A 1 89 ? 5.715 10.203 -24.750 1.00 91.25 89 ALA A C 1
ATOM 683 O O . ALA A 1 89 ? 5.872 10.628 -25.900 1.00 91.25 89 ALA A O 1
ATOM 684 N N . PRO A 1 90 ? 5.434 11.036 -23.731 1.00 91.12 90 PRO A N 1
ATOM 685 C CA . PRO A 1 90 ? 5.471 12.488 -23.872 1.00 91.12 90 PRO A CA 1
ATOM 686 C C . PRO A 1 90 ? 6.839 12.984 -24.350 1.00 91.12 90 PRO A C 1
ATOM 688 O O . PRO A 1 90 ? 7.863 12.397 -24.004 1.00 91.12 90 PRO A O 1
ATOM 691 N N . SER A 1 91 ? 6.858 14.112 -25.067 1.00 87.56 91 SER A N 1
ATOM 692 C CA . SER A 1 91 ? 8.103 14.755 -25.510 1.00 87.56 91 SER A CA 1
ATOM 693 C C . SER A 1 91 ? 9.021 15.124 -24.340 1.00 87.56 91 SER A C 1
ATOM 695 O O . SER A 1 91 ? 10.234 14.981 -24.452 1.00 87.56 91 SER A O 1
ATOM 697 N N . ASP A 1 92 ? 8.441 15.563 -23.216 1.00 90.75 92 ASP A N 1
ATOM 698 C CA . ASP A 1 92 ? 9.153 15.764 -21.952 1.00 90.75 92 ASP A CA 1
ATOM 699 C C . ASP A 1 92 ? 8.355 15.152 -20.781 1.00 90.75 92 ASP A C 1
ATOM 701 O O . ASP A 1 92 ? 7.404 15.761 -20.284 1.00 90.75 92 ASP A O 1
ATOM 705 N N . PRO A 1 93 ? 8.712 13.940 -20.323 1.00 91.31 93 PRO A N 1
ATOM 706 C CA . PRO A 1 93 ? 8.020 13.271 -19.226 1.00 91.31 93 PRO A CA 1
ATOM 707 C C . PRO A 1 93 ? 8.403 13.814 -17.838 1.00 91.31 93 PRO A C 1
ATOM 709 O O . PRO A 1 93 ? 7.848 13.365 -16.831 1.00 91.31 93 PRO A O 1
ATOM 712 N N . THR A 1 94 ? 9.367 14.737 -17.747 1.00 90.06 94 THR A N 1
ATOM 713 C CA . THR A 1 94 ? 9.812 15.325 -16.474 1.00 90.06 94 THR A CA 1
ATOM 714 C C . THR A 1 94 ? 8.908 16.461 -16.007 1.00 90.06 94 THR A C 1
ATOM 716 O O . THR A 1 94 ? 8.883 16.777 -14.816 1.00 90.06 94 THR A O 1
ATOM 719 N N . VAL A 1 95 ? 8.122 17.030 -16.920 1.00 90.75 95 VAL A N 1
ATOM 720 C CA . VAL A 1 95 ? 7.178 18.108 -16.638 1.00 90.75 95 VAL A CA 1
ATOM 721 C C . VAL A 1 95 ? 5.824 17.520 -16.255 1.00 90.75 95 VAL A C 1
ATOM 723 O O . VAL A 1 95 ? 5.317 16.592 -16.886 1.00 90.75 95 VAL A O 1
ATOM 726 N N . ARG A 1 96 ? 5.217 18.057 -15.192 1.00 90.50 96 ARG A N 1
ATOM 727 C CA . ARG A 1 96 ? 3.846 17.702 -14.818 1.00 90.50 96 ARG A CA 1
ATOM 728 C C . ARG A 1 96 ? 2.874 18.311 -15.838 1.00 90.50 96 ARG A C 1
ATOM 730 O O . ARG A 1 96 ? 2.873 19.531 -15.973 1.00 90.50 96 ARG A O 1
ATOM 737 N N . PRO A 1 97 ? 2.031 17.512 -16.512 1.00 88.56 97 PRO A N 1
ATOM 738 C CA . PRO A 1 97 ? 1.016 18.061 -17.399 1.00 88.56 97 PRO A CA 1
ATOM 739 C C . PRO A 1 97 ? -0.086 18.766 -16.594 1.00 88.56 97 PRO A C 1
ATOM 741 O O . PRO A 1 97 ? -0.527 18.263 -15.553 1.00 88.56 97 PRO A O 1
ATOM 744 N N . GLU A 1 98 ? -0.536 19.918 -17.093 1.00 89.00 98 GLU A N 1
ATOM 745 C CA . GLU A 1 98 ? -1.691 20.658 -16.582 1.00 89.00 98 GLU A CA 1
ATOM 746 C C . GLU A 1 98 ? -2.700 20.889 -17.725 1.00 89.00 98 GLU A C 1
ATOM 748 O O . GLU A 1 98 ? -2.393 21.635 -18.657 1.00 89.00 98 GLU A O 1
ATOM 753 N N . PRO A 1 99 ? -3.892 20.252 -17.695 1.00 90.75 99 PRO A N 1
ATOM 754 C CA . PRO A 1 99 ? -4.369 19.287 -16.694 1.00 90.75 99 PRO A CA 1
ATOM 755 C C . PRO A 1 99 ? -3.616 17.936 -16.742 1.00 90.75 99 PRO A C 1
ATOM 757 O O . PRO A 1 99 ? -2.913 17.666 -17.716 1.00 90.75 99 PRO A O 1
ATOM 760 N N . PRO A 1 100 ? -3.761 17.067 -15.715 1.00 90.69 100 PRO A N 1
ATOM 761 C CA . PRO A 1 100 ? -3.169 15.728 -15.720 1.00 90.69 100 PRO A CA 1
ATOM 762 C C . PRO A 1 100 ? -3.536 14.933 -16.980 1.00 90.69 100 PRO A C 1
ATOM 764 O O . PRO A 1 100 ? -4.692 14.960 -17.399 1.00 90.69 100 PRO A O 1
ATOM 767 N N . ASP A 1 101 ? -2.577 14.200 -17.555 1.00 91.06 101 ASP A N 1
ATOM 768 C CA . ASP A 1 101 ? -2.809 13.420 -18.776 1.00 91.06 101 ASP A CA 1
ATOM 769 C C . ASP A 1 101 ? -3.778 12.250 -18.500 1.00 91.06 101 ASP A C 1
ATOM 771 O O . ASP A 1 101 ? -3.417 11.310 -17.782 1.00 91.06 101 ASP A O 1
ATOM 775 N N . PRO A 1 102 ? -4.996 12.248 -19.078 1.00 92.00 102 PRO A N 1
ATOM 776 C CA . PRO A 1 102 ? -5.981 11.195 -18.843 1.00 92.00 102 PRO A CA 1
ATOM 777 C C . PRO A 1 102 ? -5.605 9.856 -19.497 1.00 92.00 102 PRO A C 1
ATOM 779 O O . PRO A 1 102 ? -6.254 8.839 -19.227 1.00 92.00 102 PRO A O 1
ATOM 782 N N . THR A 1 103 ? -4.589 9.836 -20.363 1.00 93.94 103 THR A N 1
ATOM 783 C CA . THR A 1 103 ? -4.066 8.626 -21.012 1.00 93.94 103 THR A CA 1
ATOM 784 C C . THR A 1 103 ? -2.959 7.956 -20.202 1.00 93.94 103 THR A C 1
ATOM 786 O O . THR A 1 103 ? -2.707 6.772 -20.414 1.00 93.94 103 THR A O 1
ATOM 789 N N . GLU A 1 104 ? -2.335 8.656 -19.246 1.00 95.56 104 GLU A N 1
ATOM 790 C CA . GLU A 1 104 ? -1.266 8.092 -18.417 1.00 95.56 104 GLU A CA 1
ATOM 791 C C . GLU A 1 104 ? -1.810 6.968 -17.522 1.00 95.56 104 GLU A C 1
ATOM 793 O O . GLU A 1 104 ? -2.842 7.092 -16.850 1.00 95.56 104 GLU A O 1
ATOM 798 N N . ARG A 1 105 ? -1.113 5.835 -17.529 1.00 96.19 105 ARG A N 1
ATOM 799 C CA . ARG A 1 105 ? -1.344 4.694 -16.650 1.00 96.19 105 ARG A CA 1
ATOM 800 C C . ARG A 1 105 ? -0.022 4.278 -16.033 1.00 96.19 105 ARG A C 1
ATOM 802 O O . ARG A 1 105 ? 0.974 4.072 -16.725 1.00 96.19 105 ARG A O 1
ATOM 809 N N . LYS A 1 106 ? -0.022 4.140 -14.715 1.00 96.56 106 LYS A N 1
ATOM 810 C CA . LYS A 1 106 ? 1.128 3.664 -13.957 1.00 96.56 106 LYS A CA 1
ATOM 811 C C . LYS A 1 106 ? 1.262 2.150 -14.117 1.00 96.56 106 LYS A C 1
ATOM 813 O O . LYS A 1 106 ? 0.291 1.422 -13.931 1.00 96.56 106 LYS A O 1
ATOM 818 N N . VAL A 1 107 ? 2.474 1.692 -14.416 1.00 97.06 107 VAL A N 1
ATOM 819 C CA . VAL A 1 107 ? 2.823 0.260 -14.513 1.00 97.06 107 VAL A CA 1
ATOM 820 C C . VAL A 1 107 ? 3.812 -0.166 -13.428 1.00 97.06 107 VAL A C 1
ATOM 822 O O . VAL A 1 107 ? 3.970 -1.354 -13.169 1.00 97.06 107 VAL A O 1
ATOM 825 N N . SER A 1 108 ? 4.463 0.796 -12.764 1.00 96.62 108 SER A N 1
ATOM 826 C CA . SER A 1 108 ? 5.406 0.545 -11.670 1.00 96.62 108 SER A CA 1
ATOM 827 C C . SER A 1 108 ? 5.319 1.597 -10.583 1.00 96.62 108 SER A C 1
ATOM 829 O O . SER A 1 108 ? 5.314 2.791 -10.888 1.00 96.62 108 SER A O 1
ATOM 831 N N . GLY A 1 109 ? 5.319 1.170 -9.318 1.00 92.38 109 GLY A N 1
ATOM 832 C CA . GLY A 1 109 ? 5.568 2.044 -8.175 1.00 92.38 109 GLY A CA 1
ATOM 833 C C . GLY A 1 109 ? 6.981 1.891 -7.627 1.00 92.38 109 GLY A C 1
ATOM 834 O O . GLY A 1 109 ? 7.437 0.776 -7.406 1.00 92.38 109 GLY A O 1
ATOM 835 N N . SER A 1 110 ? 7.633 3.020 -7.343 1.00 92.44 110 SER A N 1
ATOM 836 C CA . SER A 1 110 ? 8.986 3.063 -6.779 1.00 92.44 110 SER A CA 1
ATOM 837 C C . SER A 1 110 ? 8.988 3.457 -5.302 1.00 92.44 110 SER A C 1
ATOM 839 O O . SER A 1 110 ? 8.247 4.345 -4.873 1.00 92.44 110 SER A O 1
ATOM 841 N N . ALA A 1 111 ? 9.892 2.861 -4.532 1.00 93.62 111 ALA A N 1
ATOM 842 C CA . ALA A 1 111 ? 10.236 3.283 -3.183 1.00 93.62 111 ALA A CA 1
ATOM 843 C C . ALA A 1 111 ? 11.750 3.171 -2.950 1.00 93.62 111 ALA A C 1
ATOM 845 O O . ALA A 1 111 ? 12.474 2.478 -3.661 1.00 93.62 111 ALA A O 1
ATOM 846 N N . TYR A 1 112 ? 12.248 3.903 -1.955 1.00 93.69 112 TYR A N 1
ATOM 847 C CA . TYR A 1 112 ? 13.685 4.103 -1.776 1.00 93.69 112 TYR A CA 1
ATOM 848 C C . TYR A 1 112 ? 14.065 4.070 -0.299 1.00 93.69 112 TYR A C 1
ATOM 850 O O . TYR A 1 112 ? 13.275 4.463 0.568 1.00 93.69 112 TYR A O 1
ATOM 858 N N . LYS A 1 113 ? 15.298 3.657 -0.015 1.00 93.44 113 LYS A N 1
ATOM 859 C CA . LYS A 1 113 ? 15.919 3.781 1.305 1.00 93.44 113 LYS A CA 1
ATOM 860 C C . LYS A 1 113 ? 17.398 4.086 1.131 1.00 93.44 113 LYS A C 1
ATOM 862 O O . LYS A 1 113 ? 18.086 3.420 0.364 1.00 93.44 113 LYS A O 1
ATOM 867 N N . LEU A 1 114 ? 17.868 5.085 1.867 1.00 92.75 114 LEU A N 1
ATOM 868 C CA . LEU A 1 114 ? 19.276 5.448 1.942 1.00 92.75 114 LEU A CA 1
ATOM 869 C C . LEU A 1 114 ? 19.792 5.086 3.337 1.00 92.75 114 LEU A C 1
ATOM 871 O O . LEU A 1 114 ? 19.106 5.311 4.337 1.00 92.75 114 LEU A O 1
ATOM 875 N N . THR A 1 115 ? 20.992 4.526 3.383 1.00 90.62 115 THR A N 1
ATOM 876 C CA . THR A 1 115 ? 21.809 4.335 4.585 1.00 90.62 115 THR A CA 1
ATOM 877 C C . THR A 1 115 ? 23.098 5.151 4.435 1.00 90.62 115 THR A C 1
ATOM 879 O O . THR A 1 115 ? 23.211 5.963 3.515 1.00 90.62 115 THR A O 1
ATOM 882 N N . SER A 1 116 ? 24.069 4.991 5.339 1.00 89.81 116 SER A N 1
ATOM 883 C CA . SER A 1 116 ? 25.304 5.789 5.324 1.00 89.81 116 SER A CA 1
ATOM 884 C C . SER A 1 116 ? 26.080 5.681 4.006 1.00 89.81 116 SER A C 1
ATOM 886 O O . SER A 1 116 ? 26.502 6.705 3.478 1.00 89.81 116 SER A O 1
ATOM 888 N N . HIS A 1 117 ? 26.201 4.469 3.451 1.00 92.25 117 HIS A N 1
ATOM 889 C CA . HIS A 1 117 ? 27.019 4.192 2.256 1.00 92.25 117 HIS A CA 1
ATOM 890 C C . HIS A 1 117 ? 26.239 3.565 1.099 1.00 92.25 117 HIS A C 1
ATOM 892 O O . HIS A 1 117 ? 26.748 3.455 -0.011 1.00 92.25 117 HIS A O 1
ATOM 898 N N . ARG A 1 118 ? 25.002 3.123 1.338 1.00 91.69 118 ARG A N 1
ATOM 899 C CA . ARG A 1 118 ? 24.215 2.397 0.341 1.00 91.69 118 ARG A CA 1
ATOM 900 C C . ARG A 1 118 ? 22.877 3.070 0.136 1.00 91.69 118 ARG A C 1
ATOM 902 O O . ARG A 1 118 ? 22.290 3.628 1.063 1.00 91.69 118 ARG A O 1
ATOM 909 N N . ALA A 1 119 ? 22.367 2.958 -1.073 1.00 92.75 119 ALA A N 1
ATOM 910 C CA . ALA A 1 119 ? 20.989 3.267 -1.375 1.00 92.75 119 ALA A CA 1
ATOM 911 C C . ALA A 1 119 ? 20.390 2.091 -2.131 1.00 92.75 119 ALA A C 1
ATOM 913 O O . ALA A 1 119 ? 21.057 1.483 -2.969 1.00 92.75 119 ALA A O 1
ATOM 914 N N . TYR A 1 120 ? 19.131 1.780 -1.846 1.00 93.12 120 TYR A N 1
ATOM 915 C CA . TYR A 1 120 ? 18.368 0.896 -2.710 1.00 93.12 120 TYR A CA 1
ATOM 916 C C . TYR A 1 120 ? 17.121 1.598 -3.234 1.00 93.12 120 TYR A C 1
ATOM 918 O O . TYR A 1 120 ? 16.397 2.281 -2.498 1.00 93.12 120 TYR A O 1
ATOM 926 N N . HIS A 1 121 ? 16.892 1.423 -4.532 1.00 93.62 121 HIS A N 1
ATOM 927 C CA . HIS A 1 121 ? 15.609 1.635 -5.189 1.00 93.62 121 HIS A CA 1
ATOM 928 C C . HIS A 1 121 ? 14.978 0.272 -5.364 1.00 93.62 121 HIS A C 1
ATOM 930 O O . HIS A 1 121 ? 15.563 -0.586 -6.009 1.00 93.62 121 HIS A O 1
ATOM 936 N N . HIS A 1 122 ? 13.782 0.091 -4.831 1.00 95.06 122 HIS A N 1
ATOM 937 C CA . HIS A 1 122 ? 12.982 -1.078 -5.154 1.00 95.06 122 HIS A CA 1
ATOM 938 C C . HIS A 1 122 ? 11.637 -0.639 -5.711 1.00 95.06 122 HIS A C 1
ATOM 940 O O . HIS A 1 122 ? 11.145 0.454 -5.404 1.00 95.06 122 HIS A O 1
ATOM 946 N N . GLY A 1 123 ? 11.065 -1.466 -6.567 1.00 94.81 123 GLY A N 1
ATOM 947 C CA . GLY A 1 123 ? 9.795 -1.171 -7.193 1.00 94.81 123 GLY A CA 1
ATOM 948 C C . GLY A 1 123 ? 9.062 -2.415 -7.645 1.00 94.81 123 GLY A C 1
ATOM 949 O O . GLY A 1 123 ? 9.585 -3.529 -7.611 1.00 94.81 123 GLY A O 1
ATOM 950 N N . THR A 1 124 ? 7.822 -2.184 -8.045 1.00 95.62 124 THR A N 1
ATOM 951 C CA . THR A 1 124 ? 6.893 -3.201 -8.532 1.00 95.62 124 THR A CA 1
ATOM 952 C C . THR A 1 124 ? 6.711 -3.067 -10.038 1.00 95.62 124 THR A C 1
ATOM 954 O O . THR A 1 124 ? 6.908 -1.986 -10.578 1.00 95.62 124 THR A O 1
ATOM 957 N N . LEU A 1 125 ? 6.305 -4.111 -10.742 1.00 97.31 125 LEU A N 1
ATOM 958 C CA . LEU A 1 125 ? 5.980 -4.077 -12.164 1.00 97.31 125 LEU A CA 1
ATOM 959 C C . LEU A 1 125 ? 4.716 -4.895 -12.373 1.00 97.31 125 LEU A C 1
ATOM 961 O O . LEU A 1 125 ? 4.729 -6.112 -12.193 1.00 97.31 125 LEU A O 1
ATOM 965 N N . LEU A 1 126 ? 3.642 -4.217 -12.768 1.00 97.88 126 LEU A N 1
ATOM 966 C CA . LEU A 1 126 ? 2.360 -4.836 -13.076 1.00 97.88 126 LEU A CA 1
ATOM 967 C C . LEU A 1 126 ? 2.472 -5.547 -14.428 1.00 97.88 126 LEU A C 1
ATOM 969 O O . LEU A 1 126 ? 2.335 -4.918 -15.478 1.00 97.88 126 LEU A O 1
ATOM 973 N N . LEU A 1 127 ? 2.784 -6.845 -14.411 1.00 97.12 127 LEU A N 1
ATOM 974 C CA . LEU A 1 127 ? 2.874 -7.649 -15.629 1.00 97.12 127 LEU A CA 1
ATOM 975 C C . LEU A 1 127 ? 1.487 -8.106 -16.056 1.00 97.12 127 LEU A C 1
ATOM 977 O O . LEU A 1 127 ? 1.060 -7.761 -17.150 1.00 97.12 127 LEU A O 1
ATOM 981 N N . ASN A 1 128 ? 0.807 -8.850 -15.182 1.00 96.94 128 ASN A N 1
ATOM 982 C CA . ASN A 1 128 ? -0.526 -9.432 -15.361 1.00 96.94 128 ASN A CA 1
ATOM 983 C C . ASN A 1 128 ? -1.178 -9.661 -13.979 1.00 96.94 128 ASN A C 1
ATOM 985 O O . ASN A 1 128 ? -1.623 -10.767 -13.677 1.00 96.94 128 ASN A O 1
ATOM 989 N N . ALA A 1 129 ? -1.125 -8.648 -13.111 1.00 96.38 129 ALA A N 1
ATOM 990 C CA . ALA A 1 129 ? -1.684 -8.697 -11.761 1.00 96.38 129 ALA A CA 1
ATOM 991 C C . ALA A 1 129 ? -3.217 -8.594 -11.784 1.00 96.38 129 ALA A C 1
ATOM 993 O O . ALA A 1 129 ? -3.791 -7.985 -12.693 1.00 96.38 129 ALA A O 1
ATOM 994 N N . ASP A 1 130 ? -3.877 -9.129 -10.761 1.00 95.44 130 ASP A N 1
ATOM 995 C CA . ASP A 1 130 ? -5.313 -8.964 -10.541 1.00 95.44 130 ASP A CA 1
ATOM 996 C C . ASP A 1 130 ? -5.612 -7.528 -10.069 1.00 95.44 130 ASP A C 1
ATOM 998 O O . ASP A 1 130 ? -5.531 -7.179 -8.884 1.00 95.44 130 ASP A O 1
ATOM 1002 N N . LEU A 1 131 ? -5.930 -6.653 -11.030 1.00 93.38 131 LEU A N 1
ATOM 1003 C CA . LEU A 1 131 ? -6.211 -5.240 -10.765 1.00 93.38 131 LEU A CA 1
ATOM 1004 C C . LEU A 1 131 ? -7.532 -5.028 -10.009 1.00 93.38 131 LEU A C 1
ATOM 1006 O O . LEU A 1 131 ? -7.675 -4.012 -9.319 1.00 93.38 131 LEU A O 1
ATOM 1010 N N . ASP A 1 132 ? -8.464 -5.982 -10.078 1.00 90.69 132 ASP A N 1
ATOM 1011 C CA . ASP A 1 132 ? -9.699 -5.937 -9.302 1.00 90.69 132 ASP A CA 1
ATOM 1012 C C . ASP A 1 132 ? -9.392 -6.236 -7.834 1.00 90.69 132 ASP A C 1
ATOM 1014 O O . ASP A 1 132 ? -9.770 -5.454 -6.954 1.00 90.69 132 ASP A O 1
ATOM 1018 N N . GLN A 1 133 ? -8.646 -7.304 -7.541 1.00 88.69 133 GLN A N 1
ATOM 1019 C CA . GLN A 1 133 ? -8.211 -7.616 -6.179 1.00 88.69 133 GLN A CA 1
ATOM 1020 C C . GLN A 1 133 ? -7.326 -6.503 -5.600 1.00 88.69 133 GLN A C 1
ATOM 1022 O O . GLN A 1 133 ? -7.522 -6.118 -4.441 1.00 88.69 133 GLN A O 1
ATOM 1027 N N . LEU A 1 134 ? -6.432 -5.908 -6.399 1.00 88.06 134 LEU A N 1
ATOM 1028 C CA . LEU A 1 134 ? -5.677 -4.704 -6.031 1.00 88.06 134 LEU A CA 1
ATOM 1029 C C . LEU A 1 134 ? -6.620 -3.564 -5.629 1.00 88.06 134 LEU A C 1
ATOM 1031 O O . LEU A 1 134 ? -6.460 -2.961 -4.562 1.00 88.06 134 LEU A O 1
ATOM 1035 N N . GLY A 1 135 ? -7.617 -3.274 -6.470 1.00 85.69 135 GLY A N 1
ATOM 1036 C CA . GLY A 1 135 ? -8.583 -2.203 -6.254 1.00 85.69 135 GLY A CA 1
ATOM 1037 C C . GLY A 1 135 ? -9.395 -2.386 -4.973 1.00 85.69 135 GLY A C 1
ATOM 1038 O O . GLY A 1 135 ? -9.597 -1.418 -4.241 1.00 85.69 135 GLY A O 1
ATOM 1039 N N . HIS A 1 136 ? -9.828 -3.609 -4.667 1.00 85.38 136 HIS A N 1
ATOM 1040 C CA . HIS A 1 136 ? -10.543 -3.922 -3.426 1.00 85.38 136 HIS A CA 1
ATOM 1041 C C . HIS A 1 136 ? -9.627 -3.870 -2.194 1.00 85.38 136 HIS A C 1
ATOM 1043 O O . HIS A 1 136 ? -10.041 -3.381 -1.144 1.00 85.38 136 HIS A O 1
ATOM 1049 N N . SER A 1 137 ? -8.375 -4.314 -2.325 1.00 84.56 137 SER A N 1
ATOM 1050 C CA . SER A 1 137 ? -7.412 -4.413 -1.217 1.00 84.56 137 SER A CA 1
ATOM 1051 C C . SER A 1 137 ? -6.903 -3.060 -0.716 1.00 84.56 137 SER A C 1
ATOM 1053 O O . SER A 1 137 ? -6.559 -2.927 0.457 1.00 84.56 137 SER A O 1
ATOM 1055 N N . LEU A 1 138 ? -6.849 -2.050 -1.590 1.00 85.50 138 LEU A N 1
ATOM 1056 C CA . LEU A 1 138 ? -6.288 -0.727 -1.280 1.00 85.50 138 LEU A CA 1
ATOM 1057 C C . LEU A 1 138 ? -7.349 0.340 -0.949 1.00 85.50 138 LEU A C 1
ATOM 1059 O O . LEU A 1 138 ? -7.011 1.509 -0.725 1.00 85.50 138 LEU A O 1
ATOM 1063 N N . ARG A 1 139 ? -8.638 -0.021 -0.922 1.00 81.62 139 ARG A N 1
ATOM 1064 C CA . ARG A 1 139 ? -9.714 0.896 -0.520 1.00 81.62 139 ARG A CA 1
ATOM 1065 C C . ARG A 1 139 ? -9.681 1.109 0.993 1.00 81.62 139 ARG A C 1
ATOM 1067 O O . ARG A 1 139 ? -9.814 0.168 1.766 1.00 81.62 139 ARG A O 1
ATOM 1074 N N . ASN A 1 140 ? -9.554 2.368 1.413 1.00 75.12 140 ASN A N 1
ATOM 1075 C CA . ASN A 1 140 ? -9.781 2.739 2.807 1.00 75.12 140 ASN A CA 1
ATOM 1076 C C . ASN A 1 140 ? -11.291 2.749 3.072 1.00 75.12 140 ASN A C 1
ATOM 1078 O O . ASN A 1 140 ? -11.971 3.674 2.633 1.00 75.12 140 ASN A O 1
ATOM 1082 N N . ALA A 1 141 ? -11.792 1.733 3.773 1.00 71.56 141 ALA A N 1
ATOM 1083 C CA . ALA A 1 141 ? -13.192 1.671 4.174 1.00 71.56 141 ALA A CA 1
ATOM 1084 C C . ALA A 1 141 ? -13.528 2.692 5.275 1.00 71.56 141 ALA A C 1
ATOM 1086 O O . ALA A 1 141 ? -14.638 3.192 5.305 1.00 71.56 141 ALA A O 1
ATOM 1087 N N . ARG A 1 142 ? -12.582 3.051 6.155 1.00 76.31 142 ARG A N 1
ATOM 1088 C CA . ARG A 1 142 ? -12.858 3.856 7.363 1.00 76.31 142 ARG A CA 1
ATOM 1089 C C . ARG A 1 142 ? -12.904 5.376 7.121 1.00 76.31 142 ARG A C 1
ATOM 1091 O O . ARG A 1 142 ? -13.267 6.117 8.027 1.00 76.31 142 ARG A O 1
ATOM 1098 N N . GLY A 1 143 ? -12.548 5.849 5.923 1.00 78.19 143 GLY A N 1
ATOM 1099 C CA . GLY A 1 143 ? -12.687 7.261 5.532 1.00 78.19 143 GLY A CA 1
ATOM 1100 C C . GLY A 1 143 ? -12.057 8.255 6.520 1.00 78.19 143 GLY A C 1
ATOM 1101 O O . GLY A 1 143 ? -10.957 8.016 7.020 1.00 78.19 143 GLY A O 1
ATOM 1102 N N . ASP A 1 144 ? -12.774 9.349 6.793 1.00 78.81 144 ASP A N 1
ATOM 1103 C CA . ASP A 1 144 ? -12.344 10.452 7.671 1.00 78.81 144 ASP A CA 1
ATOM 1104 C C . ASP A 1 144 ? -12.438 10.128 9.169 1.00 78.81 144 ASP A C 1
ATOM 1106 O O . ASP A 1 144 ? -11.895 10.861 10.001 1.00 78.81 144 ASP A O 1
ATOM 1110 N N . ALA A 1 145 ? -13.098 9.022 9.526 1.00 83.75 145 ALA A N 1
ATOM 1111 C CA . ALA A 1 145 ? -13.192 8.574 10.908 1.00 83.75 145 ALA A CA 1
ATOM 1112 C C . ALA A 1 145 ? -11.843 8.085 11.450 1.00 83.75 145 ALA A C 1
ATOM 1114 O O . ALA A 1 145 ? -11.623 8.129 12.659 1.00 83.75 145 ALA A O 1
ATOM 1115 N N . LEU A 1 146 ? -10.941 7.628 10.570 1.00 87.69 146 LEU A N 1
ATOM 1116 C CA . LEU A 1 146 ? -9.584 7.208 10.909 1.00 87.69 146 LEU A CA 1
ATOM 1117 C C . LEU A 1 146 ? -8.572 8.276 10.473 1.00 87.69 146 LEU A C 1
ATOM 1119 O O . LEU A 1 146 ? -8.157 8.331 9.314 1.00 87.69 146 LEU A O 1
ATOM 1123 N N . GLN A 1 147 ? -8.124 9.100 11.415 1.00 88.38 147 GLN A N 1
ATOM 1124 C CA . GLN A 1 147 ? -7.179 10.184 11.151 1.00 88.38 147 GLN A CA 1
ATOM 1125 C C . GLN A 1 147 ? -5.781 9.776 11.604 1.00 88.38 147 GLN A C 1
ATOM 1127 O O . GLN A 1 147 ? -5.560 9.482 12.773 1.00 88.38 147 GLN A O 1
ATOM 1132 N N . SER A 1 148 ? -4.808 9.769 10.692 1.00 87.81 148 SER A N 1
ATOM 1133 C CA . SER A 1 148 ? -3.431 9.354 10.985 1.00 87.81 148 SER A CA 1
ATOM 1134 C C . SER A 1 148 ? -2.419 10.429 10.605 1.00 87.81 148 SER A C 1
ATOM 1136 O O . SER A 1 148 ? -2.589 11.141 9.619 1.00 87.81 148 SER A O 1
ATOM 1138 N N . LYS A 1 149 ? -1.305 10.487 11.346 1.00 85.06 149 LYS A N 1
ATOM 1139 C CA . LYS A 1 149 ? -0.122 11.300 11.003 1.00 85.06 149 LYS A CA 1
ATOM 1140 C C . LYS A 1 149 ? 0.774 10.661 9.926 1.00 85.06 149 LYS A C 1
ATOM 1142 O O . LYS A 1 149 ? 1.859 11.170 9.649 1.00 85.06 149 LYS A O 1
ATOM 1147 N N . GLY A 1 150 ? 0.380 9.514 9.371 1.00 78.94 150 GLY A N 1
ATOM 1148 C CA . GLY A 1 150 ? 1.143 8.790 8.356 1.00 78.94 150 GLY A CA 1
ATOM 1149 C C . GLY A 1 150 ? 1.145 9.449 6.973 1.00 78.94 150 GLY A C 1
ATOM 1150 O O . GLY A 1 150 ? 0.316 10.296 6.651 1.00 78.94 150 GLY A O 1
ATOM 1151 N N . VAL A 1 151 ? 2.081 9.024 6.120 1.00 76.62 151 VAL A N 1
ATOM 1152 C CA . VAL A 1 151 ? 2.140 9.462 4.717 1.00 76.62 151 VAL A CA 1
ATOM 1153 C C . VAL A 1 151 ? 1.010 8.795 3.932 1.00 76.62 151 VAL A C 1
ATOM 1155 O O . VAL A 1 151 ? 0.989 7.572 3.787 1.00 76.62 151 VAL A O 1
ATOM 1158 N N . ALA A 1 152 ? 0.084 9.597 3.406 1.00 81.31 152 ALA A N 1
ATOM 1159 C CA . ALA A 1 152 ? -1.024 9.103 2.597 1.00 81.31 152 ALA A CA 1
ATOM 1160 C C . ALA A 1 152 ? -0.543 8.496 1.267 1.00 81.31 152 ALA A C 1
ATOM 1162 O O . ALA A 1 152 ? 0.415 8.962 0.643 1.00 81.31 152 ALA A O 1
ATOM 1163 N N . SER A 1 153 ? -1.245 7.460 0.802 1.00 80.81 153 SER A N 1
ATOM 1164 C CA . SER A 1 153 ? -0.993 6.879 -0.519 1.00 80.81 153 SER A CA 1
ATOM 1165 C C . SER A 1 153 ? -1.570 7.777 -1.610 1.00 80.81 153 SER A C 1
ATOM 1167 O O . SER A 1 153 ? -2.736 8.162 -1.554 1.00 80.81 153 SER A O 1
ATOM 1169 N N . VAL A 1 154 ? -0.775 8.076 -2.638 1.00 82.81 154 VAL A N 1
ATOM 1170 C CA . VAL A 1 154 ? -1.258 8.809 -3.815 1.00 82.81 154 VAL A CA 1
ATOM 1171 C C . VAL A 1 154 ? -1.839 7.814 -4.812 1.00 82.81 154 VAL A C 1
ATOM 1173 O O . VAL A 1 154 ? -1.097 7.014 -5.386 1.00 82.81 154 VAL A O 1
ATOM 1176 N N . ARG A 1 155 ? -3.158 7.868 -5.014 1.00 84.94 155 ARG A N 1
ATOM 1177 C CA . ARG A 1 155 ? -3.859 7.024 -5.991 1.00 84.94 155 ARG A CA 1
ATOM 1178 C C . ARG A 1 155 ? -3.443 7.396 -7.416 1.00 84.94 155 ARG A C 1
ATOM 1180 O O . ARG A 1 155 ? -3.262 8.570 -7.727 1.00 84.94 155 ARG A O 1
ATOM 1187 N N . ALA A 1 156 ? -3.301 6.389 -8.268 1.00 86.62 156 ALA A N 1
ATOM 1188 C CA . ALA A 1 156 ? -3.021 6.543 -9.689 1.00 86.62 156 ALA A CA 1
ATOM 1189 C C . ALA A 1 156 ? -3.794 5.478 -10.469 1.00 86.62 156 ALA A C 1
ATOM 1191 O O . ALA A 1 156 ? -3.972 4.365 -9.971 1.00 86.62 156 ALA A O 1
ATOM 1192 N N . SER A 1 157 ? -4.228 5.811 -11.683 1.00 92.62 157 SER A N 1
ATOM 1193 C CA . SER A 1 157 ? -4.770 4.820 -12.612 1.00 92.62 157 SER A CA 1
ATOM 1194 C C . SER A 1 157 ? -3.644 3.897 -13.063 1.00 92.62 157 SER A C 1
ATOM 1196 O O . SER A 1 157 ? -2.589 4.371 -13.489 1.00 92.62 157 SER A O 1
ATOM 1198 N N . VAL A 1 158 ? -3.863 2.590 -12.965 1.00 95.56 158 VAL A N 1
ATOM 1199 C CA . VAL A 1 158 ? -2.866 1.561 -13.280 1.00 95.56 158 VAL A CA 1
ATOM 1200 C C . VAL A 1 158 ? -3.280 0.739 -14.496 1.00 95.56 158 VAL A C 1
ATOM 1202 O O . VAL A 1 158 ? -4.447 0.755 -14.886 1.00 95.56 158 VAL A O 1
ATOM 1205 N N . VAL A 1 159 ? -2.321 0.046 -15.104 1.00 95.94 159 VAL A N 1
ATOM 1206 C CA . VAL A 1 159 ? -2.557 -0.947 -16.159 1.00 95.94 159 VAL A CA 1
ATOM 1207 C C . VAL A 1 159 ? -1.497 -2.042 -16.064 1.00 95.94 159 VAL A C 1
ATOM 1209 O O . VAL A 1 159 ? -0.378 -1.779 -15.621 1.00 95.94 159 VAL A O 1
ATOM 1212 N N . ASN A 1 160 ? -1.838 -3.256 -16.485 1.00 97.50 160 ASN A N 1
ATOM 1213 C CA . ASN A 1 160 ? -0.859 -4.318 -16.678 1.00 97.50 160 ASN A CA 1
ATOM 1214 C C . ASN A 1 160 ? -0.109 -4.126 -18.002 1.00 97.50 160 ASN A C 1
ATOM 1216 O O . ASN A 1 160 ? -0.686 -3.712 -19.010 1.00 97.50 160 ASN A O 1
ATOM 1220 N N . LEU A 1 161 ? 1.173 -4.484 -18.030 1.00 95.75 161 LEU A N 1
ATOM 1221 C CA . LEU A 1 161 ? 1.983 -4.410 -19.244 1.00 95.75 161 LEU A CA 1
ATOM 1222 C C . LEU A 1 161 ? 1.431 -5.308 -20.359 1.00 95.75 161 LEU A C 1
ATOM 1224 O O . LEU A 1 161 ? 1.430 -4.888 -21.513 1.00 95.75 161 LEU A O 1
ATOM 1228 N N . VAL A 1 162 ? 0.917 -6.501 -20.036 1.00 94.94 162 VAL A N 1
ATOM 1229 C CA . VAL A 1 162 ? 0.337 -7.402 -21.051 1.00 94.94 162 VAL A CA 1
ATOM 1230 C C . VAL A 1 162 ? -0.923 -6.848 -21.716 1.00 94.94 162 VAL A C 1
ATOM 1232 O O . VAL A 1 162 ? -1.229 -7.243 -22.838 1.00 94.94 162 VAL A O 1
ATOM 1235 N N . ASP A 1 163 ? -1.637 -5.945 -21.042 1.00 93.31 163 ASP A N 1
ATOM 1236 C CA . ASP A 1 163 ? -2.839 -5.300 -21.577 1.00 93.31 163 ASP A CA 1
ATOM 1237 C C . ASP A 1 163 ? -2.463 -4.060 -22.396 1.00 93.31 163 ASP A C 1
ATOM 1239 O O . ASP A 1 163 ? -3.064 -3.783 -23.430 1.00 93.31 163 ASP A O 1
ATOM 1243 N N . ALA A 1 164 ? -1.418 -3.339 -21.974 1.00 91.50 164 ALA A N 1
ATOM 1244 C CA . ALA A 1 164 ? -0.866 -2.207 -22.716 1.00 91.50 164 ALA A CA 1
ATOM 1245 C C . ALA A 1 164 ? -0.196 -2.625 -24.041 1.00 91.50 164 ALA A C 1
ATOM 1247 O O . ALA A 1 164 ? -0.211 -1.861 -25.012 1.00 91.50 164 ALA A O 1
ATOM 1248 N N . PHE A 1 165 ? 0.391 -3.828 -24.079 1.00 91.50 165 PHE A N 1
ATOM 1249 C CA . PHE A 1 165 ? 1.146 -4.368 -25.213 1.00 91.50 165 PHE A CA 1
ATOM 1250 C C . PHE A 1 165 ? 0.705 -5.805 -25.555 1.00 91.50 165 PHE A C 1
ATOM 1252 O O . PHE A 1 165 ? 1.479 -6.750 -25.366 1.00 91.50 165 PHE A O 1
ATOM 1259 N N . PRO A 1 166 ? -0.517 -5.998 -26.085 1.00 89.00 166 PRO A N 1
ATOM 1260 C CA . PRO A 1 166 ? -1.058 -7.332 -26.358 1.00 89.00 166 PRO A CA 1
ATOM 1261 C C . PRO A 1 166 ? -0.199 -8.135 -27.347 1.00 89.00 166 PRO A C 1
ATOM 1263 O O . PRO A 1 166 ? 0.008 -9.332 -27.148 1.00 89.00 166 PRO A O 1
ATOM 1266 N N . ASP A 1 167 ? 0.387 -7.472 -28.348 1.00 86.88 167 ASP A N 1
ATOM 1267 C CA . ASP A 1 167 ? 1.259 -8.106 -29.350 1.00 86.88 167 ASP A CA 1
ATOM 1268 C C . ASP A 1 167 ? 2.580 -8.626 -28.751 1.00 86.88 167 ASP A C 1
ATOM 1270 O O . ASP A 1 167 ? 3.204 -9.536 -29.294 1.00 86.88 167 ASP A O 1
ATOM 1274 N N . ALA A 1 168 ? 3.001 -8.077 -27.607 1.00 88.94 168 ALA A N 1
ATOM 1275 C CA . ALA A 1 168 ? 4.206 -8.482 -26.888 1.00 88.94 168 ALA A CA 1
ATOM 1276 C C . ALA A 1 168 ? 3.898 -9.347 -25.652 1.00 88.94 168 ALA A C 1
ATOM 1278 O O . ALA A 1 168 ? 4.792 -9.601 -24.845 1.00 88.94 168 ALA A O 1
ATOM 1279 N N . ARG A 1 169 ? 2.656 -9.830 -25.482 1.00 90.25 169 ARG A N 1
ATOM 1280 C CA . ARG A 1 169 ? 2.226 -10.578 -24.286 1.00 90.25 169 ARG A CA 1
ATOM 1281 C C . ARG A 1 169 ? 3.124 -11.775 -23.964 1.00 90.25 169 ARG A C 1
ATOM 1283 O O . ARG A 1 169 ? 3.437 -11.995 -22.798 1.00 90.25 169 ARG A O 1
ATOM 1290 N N . SER A 1 170 ? 3.571 -12.517 -24.978 1.00 88.69 170 SER A N 1
ATOM 1291 C CA . SER A 1 170 ? 4.458 -13.682 -24.818 1.00 88.69 170 SER A CA 1
ATOM 1292 C C . SER A 1 170 ? 5.864 -13.335 -24.320 1.00 88.69 170 SER A C 1
ATOM 1294 O O . SER A 1 170 ? 6.614 -14.239 -23.964 1.00 88.69 170 SER A O 1
ATOM 1296 N N . GLN A 1 171 ? 6.227 -12.050 -24.306 1.00 88.12 171 GLN A N 1
ATOM 1297 C CA . GLN A 1 171 ? 7.516 -11.560 -23.826 1.00 88.12 171 GLN A CA 1
ATOM 1298 C C . GLN A 1 171 ? 7.476 -10.895 -22.462 1.00 88.12 171 GLN A C 1
ATOM 1300 O O . GLN A 1 171 ? 8.514 -10.646 -21.856 1.00 88.12 171 GLN A O 1
ATOM 1305 N N . LEU A 1 172 ? 6.283 -10.578 -21.979 1.00 93.19 172 LEU A N 1
ATOM 1306 C CA . LEU A 1 172 ? 6.091 -9.860 -20.728 1.00 93.19 172 LEU A CA 1
ATOM 1307 C C . LEU A 1 172 ? 5.943 -10.828 -19.549 1.00 93.19 172 LEU A C 1
ATOM 1309 O O . LEU A 1 172 ? 5.249 -10.533 -18.579 1.00 93.19 172 LEU A O 1
ATOM 1313 N N . SER A 1 173 ? 6.601 -11.989 -19.631 1.00 92.94 173 SER A N 1
ATOM 1314 C CA . SER A 1 173 ? 6.734 -12.909 -18.503 1.00 92.94 173 SER A CA 1
ATOM 1315 C C . SER A 1 173 ? 7.699 -12.356 -17.452 1.00 92.94 173 SER A C 1
ATOM 1317 O O . SER A 1 173 ? 8.605 -11.577 -17.762 1.00 92.94 173 SER A O 1
ATOM 1319 N N . HIS A 1 174 ? 7.537 -12.805 -16.204 1.00 93.00 174 HIS A N 1
ATOM 1320 C CA . HIS A 1 174 ? 8.463 -12.493 -15.113 1.00 93.00 174 HIS 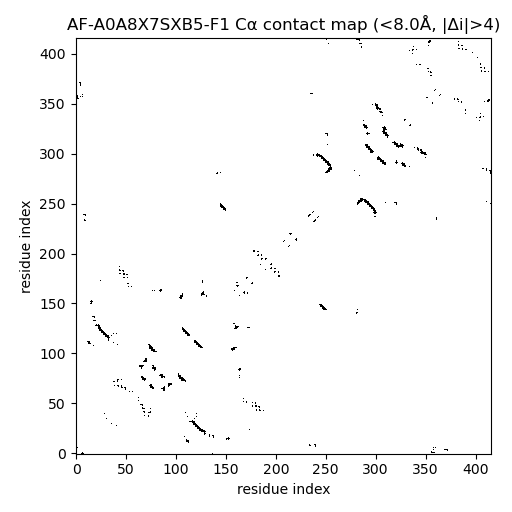A CA 1
ATOM 1321 C C . HIS A 1 174 ? 9.921 -12.776 -15.503 1.00 93.00 174 HIS A C 1
ATOM 1323 O O . HIS A 1 174 ? 10.796 -11.939 -15.286 1.00 93.00 174 HIS A O 1
ATOM 1329 N N . GLU A 1 175 ? 10.172 -13.927 -16.130 1.00 90.12 175 GLU A N 1
ATOM 1330 C CA . GLU A 1 175 ? 11.513 -14.373 -16.499 1.00 90.12 175 GLU A CA 1
ATOM 1331 C C . GLU A 1 175 ? 12.161 -13.438 -17.531 1.00 90.12 175 GLU A C 1
ATOM 1333 O O . GLU A 1 175 ? 13.287 -12.978 -17.346 1.00 90.12 175 GLU A O 1
ATOM 1338 N N . GLN A 1 176 ? 11.443 -13.110 -18.608 1.00 90.81 176 GLN A N 1
ATOM 1339 C CA . GLN A 1 176 ? 11.956 -12.256 -19.682 1.00 90.81 176 GLN A CA 1
ATOM 1340 C C . GLN A 1 176 ? 12.153 -10.811 -19.226 1.00 90.81 176 GLN A C 1
ATOM 1342 O O . GLN A 1 176 ? 13.182 -10.209 -19.537 1.00 90.81 176 GLN A O 1
ATOM 1347 N N . VAL A 1 177 ? 11.208 -10.267 -18.453 1.00 93.00 177 VAL A N 1
ATOM 1348 C CA . VAL A 1 177 ? 11.332 -8.917 -17.891 1.00 93.00 177 VAL A CA 1
ATOM 1349 C C . VAL A 1 177 ? 12.521 -8.844 -16.933 1.00 93.00 177 VAL A C 1
ATOM 1351 O O . VAL A 1 177 ? 13.318 -7.911 -17.023 1.00 93.00 177 VAL A O 1
ATOM 1354 N N . SER A 1 178 ? 12.701 -9.848 -16.074 1.00 91.81 178 SER A N 1
ATOM 1355 C CA . SER A 1 178 ? 13.842 -9.918 -15.154 1.00 91.81 178 SER A CA 1
ATOM 1356 C C . SER A 1 178 ? 15.172 -9.992 -15.909 1.00 91.81 178 SER A C 1
ATOM 1358 O O . SER A 1 178 ? 16.061 -9.180 -15.652 1.00 91.81 178 SER A O 1
ATOM 1360 N N . LYS A 1 179 ? 15.281 -10.870 -16.920 1.00 88.19 179 LYS A N 1
ATOM 1361 C CA . LYS A 1 179 ? 16.465 -10.952 -17.794 1.00 88.19 179 LYS A CA 1
ATOM 1362 C C . LYS A 1 179 ? 16.772 -9.616 -18.471 1.00 88.19 179 LYS A C 1
ATOM 1364 O O . LYS A 1 179 ? 17.927 -9.196 -18.498 1.00 88.19 179 LYS A O 1
ATOM 1369 N N . ALA A 1 180 ? 15.753 -8.928 -18.989 1.00 90.62 180 ALA A N 1
ATOM 1370 C CA . ALA A 1 180 ? 15.922 -7.630 -19.636 1.00 90.62 180 ALA A CA 1
ATOM 1371 C C . ALA A 1 180 ? 16.442 -6.561 -18.659 1.00 90.62 180 ALA A C 1
ATOM 1373 O O . ALA A 1 180 ? 17.330 -5.782 -19.015 1.00 90.62 180 ALA A O 1
ATOM 1374 N N . ILE A 1 181 ? 15.927 -6.533 -17.425 1.00 91.75 181 ILE A N 1
ATOM 1375 C CA . ILE A 1 181 ? 16.373 -5.596 -16.385 1.00 91.75 181 ILE A CA 1
ATOM 1376 C C . ILE A 1 181 ? 17.823 -5.881 -15.984 1.00 91.75 181 ILE A C 1
ATOM 1378 O O . ILE A 1 181 ? 18.620 -4.945 -15.946 1.00 91.75 181 ILE A O 1
ATOM 1382 N N . VAL A 1 182 ? 18.191 -7.145 -15.748 1.00 88.19 182 VAL A N 1
ATOM 1383 C CA . VAL A 1 182 ? 19.567 -7.524 -15.375 1.00 88.19 182 VAL A CA 1
ATOM 1384 C C . VAL A 1 182 ? 20.556 -7.216 -16.498 1.00 88.19 182 VAL A C 1
ATOM 1386 O O . VAL A 1 182 ? 21.594 -6.603 -16.251 1.00 88.19 182 VAL A O 1
ATOM 1389 N N . ALA A 1 183 ? 20.209 -7.524 -17.750 1.00 86.62 183 ALA A N 1
ATOM 1390 C CA . ALA A 1 183 ? 21.035 -7.163 -18.899 1.00 86.62 183 ALA A CA 1
ATOM 1391 C C . ALA A 1 183 ? 21.226 -5.639 -19.005 1.00 86.62 183 ALA A C 1
ATOM 1393 O O . ALA A 1 183 ? 22.340 -5.158 -19.227 1.00 86.62 183 ALA A O 1
ATOM 1394 N N . LYS A 1 184 ? 20.158 -4.852 -18.801 1.00 90.38 184 LYS A N 1
ATOM 1395 C CA . LYS A 1 184 ? 20.243 -3.383 -18.820 1.00 90.38 184 LYS A CA 1
ATOM 1396 C C . LYS A 1 184 ? 21.046 -2.829 -17.643 1.00 90.38 184 LYS A C 1
ATOM 1398 O O . LYS A 1 184 ? 21.734 -1.820 -17.810 1.00 90.38 184 LYS A O 1
ATOM 1403 N N . PHE A 1 185 ? 20.983 -3.483 -16.487 1.00 88.38 185 PHE A N 1
ATOM 1404 C CA . PHE A 1 185 ? 21.809 -3.169 -15.328 1.00 88.38 185 PHE A CA 1
ATOM 1405 C C . PHE A 1 185 ? 23.293 -3.373 -15.636 1.00 88.38 185 PHE A C 1
ATOM 1407 O O . PHE A 1 185 ? 24.061 -2.421 -15.509 1.00 88.38 185 PHE A O 1
ATOM 1414 N N . GLY A 1 186 ? 23.671 -4.543 -16.160 1.00 86.62 186 GLY A N 1
ATOM 1415 C CA . GLY A 1 186 ? 25.046 -4.829 -16.572 1.00 86.62 186 GLY A CA 1
ATOM 1416 C C . GLY A 1 186 ? 25.574 -3.826 -17.600 1.00 86.62 186 GLY A C 1
ATOM 1417 O O . GLY A 1 186 ? 26.641 -3.258 -17.410 1.00 86.62 186 GLY A O 1
ATOM 1418 N N . GLN A 1 187 ? 24.789 -3.494 -18.628 1.00 86.94 187 GLN A N 1
ATOM 1419 C CA . GLN A 1 187 ? 25.162 -2.464 -19.614 1.00 86.94 187 GLN A CA 1
ATOM 1420 C C . GLN A 1 187 ? 25.367 -1.065 -19.016 1.00 86.94 187 GLN A C 1
ATOM 1422 O O . GLN A 1 187 ? 26.029 -0.236 -19.632 1.00 86.94 187 GLN A O 1
ATOM 1427 N N . THR A 1 188 ? 24.734 -0.766 -17.879 1.00 86.75 188 THR A N 1
ATOM 1428 C CA . THR A 1 188 ? 24.807 0.557 -17.247 1.00 86.75 188 THR A CA 1
ATOM 1429 C C . THR A 1 188 ? 25.974 0.650 -16.264 1.00 86.75 188 THR A C 1
ATOM 1431 O O . THR A 1 188 ? 26.574 1.715 -16.160 1.00 86.75 188 THR A O 1
ATOM 1434 N N . TYR A 1 189 ? 26.285 -0.437 -15.549 1.00 83.75 189 TYR A N 1
ATOM 1435 C CA . TYR A 1 189 ? 27.191 -0.405 -14.395 1.00 83.75 189 TYR A CA 1
ATOM 1436 C C . TYR A 1 189 ? 28.424 -1.307 -14.496 1.00 83.75 189 TYR A C 1
ATOM 1438 O O . TYR A 1 189 ? 29.305 -1.172 -13.652 1.00 83.75 189 TYR A O 1
ATOM 1446 N N . ALA A 1 190 ? 28.517 -2.215 -15.473 1.00 83.31 190 ALA A N 1
ATOM 1447 C CA . ALA A 1 190 ? 29.706 -3.054 -15.617 1.00 83.31 190 ALA A CA 1
ATOM 1448 C C . ALA A 1 190 ? 30.947 -2.190 -15.890 1.00 83.31 190 ALA A C 1
ATOM 1450 O O . ALA A 1 190 ? 30.955 -1.365 -16.805 1.00 83.31 190 ALA A O 1
ATOM 1451 N N . ALA A 1 191 ? 32.008 -2.413 -15.118 1.00 82.44 191 ALA A N 1
ATOM 1452 C CA . ALA A 1 191 ? 33.283 -1.718 -15.264 1.00 82.44 191 ALA A CA 1
ATOM 1453 C C . ALA A 1 191 ? 34.223 -2.407 -16.272 1.00 82.44 191 ALA A C 1
ATOM 1455 O O . ALA A 1 191 ? 35.258 -1.850 -16.638 1.00 82.44 191 ALA A O 1
ATOM 1456 N N . SER A 1 192 ? 33.886 -3.623 -16.721 1.00 83.00 192 SER A N 1
ATOM 1457 C CA . SER A 1 192 ? 34.685 -4.406 -17.670 1.00 83.00 192 SER A CA 1
ATOM 1458 C C . SER A 1 192 ? 33.833 -5.319 -18.558 1.00 83.00 192 SER A C 1
ATOM 1460 O O . SER A 1 192 ? 32.702 -5.668 -18.217 1.00 83.00 192 SER A O 1
ATOM 1462 N N . GLU A 1 193 ? 34.399 -5.771 -19.683 1.00 78.50 193 GLU A N 1
ATOM 1463 C CA . GLU A 1 193 ? 33.767 -6.778 -20.554 1.00 78.50 193 GLU A CA 1
ATOM 1464 C C . GLU A 1 193 ? 33.529 -8.110 -19.830 1.00 78.50 193 GLU A C 1
ATOM 1466 O O . GLU A 1 193 ? 32.536 -8.786 -20.087 1.00 78.50 193 GLU A O 1
ATOM 1471 N N . HIS A 1 194 ? 34.406 -8.463 -18.885 1.00 77.50 194 HIS A N 1
ATOM 1472 C CA . HIS A 1 194 ? 34.245 -9.648 -18.047 1.00 77.50 194 HIS A CA 1
ATOM 1473 C C . HIS A 1 194 ? 33.001 -9.539 -17.150 1.00 77.50 194 HIS A C 1
ATOM 1475 O O . HIS A 1 194 ? 32.185 -10.458 -17.109 1.00 77.50 194 HIS A O 1
ATOM 1481 N N . GLU A 1 195 ? 32.810 -8.399 -16.477 1.00 73.44 195 GLU A N 1
ATOM 1482 C CA . GLU A 1 195 ? 31.603 -8.144 -15.675 1.00 73.44 195 GLU A CA 1
ATOM 1483 C C . GLU A 1 195 ? 30.337 -8.110 -16.539 1.00 73.44 195 GLU A C 1
ATOM 1485 O O . GLU A 1 195 ? 29.315 -8.685 -16.168 1.00 73.44 195 GLU A O 1
ATOM 1490 N N . LEU A 1 196 ? 30.400 -7.501 -17.725 1.00 76.12 196 LEU A N 1
ATOM 1491 C CA . LEU A 1 196 ? 29.282 -7.506 -18.670 1.00 76.12 196 LEU A CA 1
ATOM 1492 C C . LEU A 1 196 ? 28.926 -8.934 -19.128 1.00 76.12 196 LEU A C 1
ATOM 1494 O O . LEU A 1 196 ? 27.745 -9.278 -19.248 1.00 76.12 196 LEU A O 1
ATOM 1498 N N . GLY A 1 197 ? 29.943 -9.775 -19.346 1.00 69.38 197 GLY A N 1
ATOM 1499 C CA . GLY A 1 197 ? 29.798 -11.199 -19.641 1.00 69.38 197 GLY A CA 1
ATOM 1500 C C . GLY A 1 197 ? 29.110 -11.965 -18.510 1.00 69.38 197 GLY A C 1
ATOM 1501 O O . GLY A 1 197 ? 28.202 -12.748 -18.786 1.00 69.38 197 GLY A O 1
ATOM 1502 N N . PHE A 1 198 ? 29.454 -11.676 -17.250 1.00 73.38 198 PHE A N 1
ATOM 1503 C CA . PHE A 1 198 ? 28.808 -12.271 -16.075 1.00 73.38 198 PHE A CA 1
ATOM 1504 C C . PHE A 1 198 ? 27.294 -12.006 -16.055 1.00 73.38 198 PHE A C 1
ATOM 1506 O O . PHE A 1 198 ? 26.516 -12.961 -16.022 1.00 73.38 198 PHE A O 1
ATOM 1513 N N . PHE A 1 199 ? 26.865 -10.743 -16.181 1.00 71.12 199 PHE A N 1
ATOM 1514 C CA . PHE A 1 199 ? 25.435 -10.384 -16.211 1.00 71.12 199 PHE A CA 1
ATOM 1515 C C . PHE A 1 199 ? 24.678 -11.008 -17.390 1.00 71.12 199 PHE A C 1
ATOM 1517 O O . PHE A 1 199 ? 23.487 -11.296 -17.284 1.00 71.12 199 PHE A O 1
ATOM 1524 N N . SER A 1 200 ? 25.360 -11.211 -18.520 1.00 68.81 200 SER A N 1
ATOM 1525 C CA . SER A 1 200 ? 24.768 -11.805 -19.723 1.00 68.81 200 SER A CA 1
ATOM 1526 C C . SER A 1 200 ? 24.600 -13.323 -19.605 1.00 68.81 200 SER A C 1
ATOM 1528 O O . SER A 1 200 ? 23.651 -13.878 -20.155 1.00 68.81 200 SER A O 1
ATOM 1530 N N . GLN A 1 201 ? 25.511 -13.993 -18.895 1.00 66.31 201 GLN A N 1
ATOM 1531 C CA . GLN A 1 201 ? 25.520 -15.448 -18.713 1.00 66.31 201 GLN A CA 1
ATOM 1532 C C . GLN A 1 201 ? 24.691 -15.906 -17.503 1.00 66.31 201 GLN A C 1
ATOM 1534 O O . GLN A 1 201 ? 24.146 -17.006 -17.532 1.00 66.31 201 GLN A O 1
ATOM 1539 N N . HIS A 1 202 ? 24.530 -15.050 -16.487 1.00 64.44 202 HIS A N 1
ATOM 1540 C CA . HIS A 1 202 ? 23.818 -15.353 -15.239 1.00 64.44 202 HIS A CA 1
ATOM 1541 C C . HIS A 1 202 ? 22.688 -14.342 -14.954 1.00 64.44 202 HIS A C 1
ATOM 1543 O O . HIS A 1 202 ? 22.614 -13.783 -13.859 1.00 64.44 202 HIS A O 1
ATOM 1549 N N . PRO A 1 203 ? 21.771 -14.069 -15.906 1.00 58.25 203 PRO A N 1
ATOM 1550 C CA . PRO A 1 203 ? 20.753 -13.031 -15.727 1.00 58.25 203 PRO A CA 1
ATOM 1551 C C . PRO A 1 203 ? 19.705 -13.391 -14.660 1.00 58.25 203 PRO A C 1
ATOM 1553 O O . PRO A 1 203 ? 18.917 -12.545 -14.247 1.00 58.25 203 PRO A O 1
ATOM 1556 N N . LEU A 1 204 ? 19.678 -14.659 -14.253 1.00 58.88 204 LEU A N 1
ATOM 1557 C CA . LEU A 1 204 ? 18.815 -15.242 -13.240 1.00 58.88 204 LEU A CA 1
ATOM 1558 C C . LEU A 1 204 ? 19.618 -16.308 -12.496 1.00 58.88 204 LEU A C 1
ATOM 1560 O O . LEU A 1 204 ? 19.226 -17.473 -12.494 1.00 58.88 204 LEU A O 1
ATOM 1564 N N . GLU A 1 205 ? 20.749 -15.955 -11.881 1.00 51.41 205 GLU A N 1
ATOM 1565 C CA . GLU A 1 205 ? 21.217 -16.749 -10.737 1.00 51.41 205 GLU A CA 1
ATOM 1566 C C . GLU A 1 205 ? 20.156 -16.628 -9.631 1.00 51.41 205 GLU A C 1
ATOM 1568 O O . GLU A 1 205 ? 20.268 -15.880 -8.664 1.00 51.41 205 GLU A O 1
ATOM 1573 N N . ALA A 1 206 ? 19.039 -17.322 -9.843 1.00 41.50 206 ALA A N 1
ATOM 1574 C CA . ALA A 1 206 ? 18.043 -17.600 -8.854 1.00 41.50 206 ALA A CA 1
ATOM 1575 C C . ALA A 1 206 ? 18.725 -18.566 -7.896 1.00 41.50 206 ALA A C 1
ATOM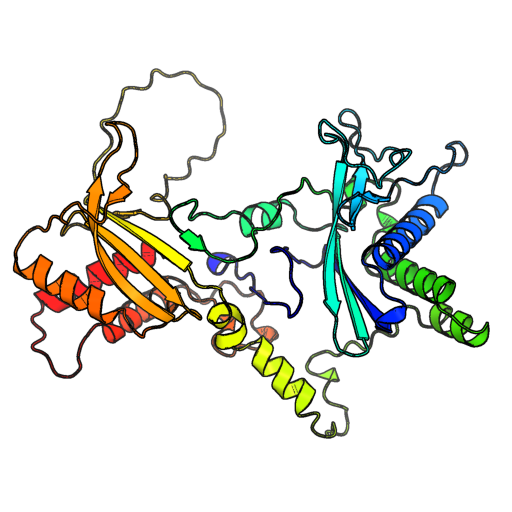 1577 O O . ALA A 1 206 ? 18.643 -19.784 -8.053 1.00 41.50 206 ALA A O 1
ATOM 1578 N N . SER A 1 207 ? 19.378 -18.033 -6.866 1.00 40.91 207 SER A N 1
ATOM 1579 C CA . SER A 1 207 ? 19.245 -18.726 -5.601 1.00 40.91 207 SER A CA 1
ATOM 1580 C C . SER A 1 207 ? 17.761 -18.617 -5.255 1.00 40.91 207 SER A C 1
ATOM 1582 O O . SER A 1 207 ? 17.273 -17.627 -4.714 1.00 40.91 207 SER A O 1
ATOM 1584 N N . MET A 1 208 ? 16.985 -19.626 -5.658 1.00 37.59 208 MET A N 1
ATOM 1585 C CA . MET A 1 208 ? 15.765 -19.926 -4.932 1.00 37.59 208 MET A CA 1
ATOM 1586 C C . MET A 1 208 ? 16.225 -20.316 -3.533 1.00 37.59 208 MET A C 1
ATOM 1588 O O . MET A 1 208 ? 16.474 -21.479 -3.230 1.00 37.59 208 MET A O 1
ATOM 1592 N N . ALA A 1 209 ? 16.398 -19.312 -2.685 1.00 42.06 209 ALA A N 1
ATOM 1593 C CA . ALA A 1 209 ? 16.341 -19.481 -1.257 1.00 42.06 209 ALA A CA 1
ATOM 1594 C C . ALA A 1 209 ? 14.883 -19.824 -0.927 1.00 42.06 209 ALA A C 1
ATOM 1596 O O . ALA A 1 209 ? 14.132 -18.985 -0.443 1.00 42.06 209 ALA A O 1
ATOM 1597 N N . GLU A 1 210 ? 14.447 -21.042 -1.265 1.00 43.69 210 GLU A N 1
ATOM 1598 C CA . GLU A 1 210 ? 13.332 -21.643 -0.541 1.00 43.69 210 GLU A CA 1
ATOM 1599 C C . GLU A 1 210 ? 13.690 -21.575 0.947 1.00 43.69 210 GLU A C 1
ATOM 1601 O O . GLU A 1 210 ? 14.862 -21.748 1.299 1.00 43.69 210 GLU A O 1
ATOM 1606 N N . GLU A 1 211 ? 12.715 -21.368 1.830 1.00 45.56 211 GLU A N 1
ATOM 1607 C CA . GLU A 1 211 ? 12.934 -21.394 3.284 1.00 45.56 211 GLU A CA 1
ATOM 1608 C C . GLU A 1 211 ? 13.706 -22.667 3.715 1.00 45.56 211 GLU A C 1
ATOM 1610 O O . GLU A 1 211 ? 14.514 -22.641 4.642 1.00 45.56 211 GLU A O 1
ATOM 1615 N N . ARG A 1 212 ? 13.550 -23.764 2.950 1.00 41.28 212 ARG A N 1
ATOM 1616 C CA . ARG A 1 212 ? 14.302 -25.028 3.064 1.00 41.28 212 ARG A CA 1
ATOM 1617 C C . ARG A 1 212 ? 15.682 -25.044 2.390 1.00 41.28 212 ARG A C 1
ATOM 1619 O O . ARG A 1 212 ? 16.571 -25.718 2.896 1.00 41.28 212 ARG A O 1
ATOM 1626 N N . SER A 1 213 ? 15.889 -24.317 1.291 1.00 40.56 213 SER A N 1
ATOM 1627 C CA . SER A 1 213 ? 17.195 -24.171 0.611 1.00 40.56 213 SER A CA 1
ATOM 1628 C C . SER A 1 213 ? 18.123 -23.165 1.302 1.00 40.56 213 SER A C 1
ATOM 1630 O O . SER A 1 213 ? 19.324 -23.149 1.040 1.00 40.56 213 SER A O 1
ATOM 1632 N N . LEU A 1 214 ? 17.595 -22.374 2.241 1.00 47.75 214 LEU A N 1
ATOM 1633 C CA . LEU A 1 214 ? 18.368 -21.663 3.265 1.00 47.75 214 LEU A CA 1
ATOM 1634 C C . LEU A 1 214 ? 18.930 -22.604 4.347 1.00 47.75 214 LEU A C 1
ATOM 1636 O O . LEU A 1 214 ? 19.549 -22.145 5.300 1.00 47.75 214 LEU A O 1
ATOM 1640 N N . VAL A 1 215 ? 18.756 -23.919 4.206 1.00 43.44 215 VAL A N 1
ATOM 1641 C CA . VAL A 1 215 ? 19.465 -24.932 4.985 1.00 43.44 215 VAL A CA 1
ATOM 1642 C C . VAL A 1 215 ? 20.334 -25.730 4.006 1.00 43.44 215 VAL A C 1
ATOM 1644 O O . VAL A 1 215 ? 19.794 -26.448 3.164 1.00 43.44 215 VAL A O 1
ATOM 1647 N N . PRO A 1 216 ? 21.677 -25.626 4.044 1.00 43.91 216 PRO A N 1
ATOM 1648 C CA . PRO A 1 216 ? 22.520 -26.433 3.173 1.00 43.91 216 PRO A CA 1
ATOM 1649 C C . PRO A 1 216 ? 22.308 -27.931 3.462 1.00 43.91 216 PRO A C 1
ATOM 1651 O O . PRO A 1 216 ? 22.022 -28.292 4.607 1.00 43.91 216 PRO A O 1
ATOM 1654 N N . PRO A 1 217 ? 22.546 -28.833 2.486 1.00 47.66 217 PRO A N 1
ATOM 1655 C CA . PRO A 1 217 ? 22.439 -30.288 2.673 1.00 47.66 217 PRO A CA 1
ATOM 1656 C C . PRO A 1 217 ? 23.284 -30.835 3.839 1.00 47.66 217 PRO A C 1
ATOM 1658 O O . PRO A 1 217 ? 22.995 -31.906 4.364 1.00 47.66 217 PRO A O 1
ATOM 1661 N N . ASN A 1 218 ? 24.304 -30.072 4.258 1.00 49.12 218 ASN A N 1
ATOM 1662 C CA . ASN A 1 218 ? 25.217 -30.375 5.361 1.00 49.12 218 ASN A CA 1
ATOM 1663 C C . ASN A 1 218 ? 25.008 -29.486 6.607 1.00 49.12 218 ASN A C 1
ATOM 1665 O O . ASN A 1 218 ? 25.906 -29.376 7.435 1.00 49.12 218 ASN A O 1
ATOM 1669 N N . GLY A 1 219 ? 23.835 -28.865 6.762 1.00 47.28 219 GLY A N 1
ATOM 1670 C CA . GLY A 1 219 ? 23.294 -28.503 8.075 1.00 47.28 219 GLY A CA 1
ATOM 1671 C C . GLY A 1 219 ? 24.073 -27.502 8.930 1.00 47.28 219 GLY A C 1
ATOM 1672 O O . GLY A 1 219 ? 23.936 -27.561 10.146 1.00 47.28 219 GLY A O 1
ATOM 1673 N N . VAL A 1 220 ? 24.850 -26.585 8.349 1.00 38.66 220 VAL A N 1
ATOM 1674 C CA . VAL A 1 220 ? 25.351 -25.401 9.065 1.00 38.66 220 VAL A CA 1
ATOM 1675 C C . VAL A 1 220 ? 25.401 -24.229 8.082 1.00 38.66 220 VAL A C 1
ATOM 1677 O O . VAL A 1 220 ? 26.354 -24.089 7.320 1.00 38.66 220 VAL A O 1
ATOM 1680 N N . PHE A 1 221 ? 24.369 -23.382 8.079 1.00 45.56 221 PHE A N 1
ATOM 1681 C CA . PHE A 1 221 ? 24.666 -21.956 7.944 1.00 45.56 221 PHE A CA 1
ATOM 1682 C C . PHE A 1 221 ? 25.500 -21.623 9.184 1.00 45.56 221 PHE A C 1
ATOM 1684 O O . PHE A 1 221 ? 25.112 -22.028 10.284 1.00 45.56 221 PHE A O 1
ATOM 1691 N N . GLU A 1 222 ? 26.631 -20.923 9.048 1.00 49.34 222 GLU A N 1
ATOM 1692 C CA . GLU A 1 222 ? 27.025 -20.077 10.178 1.00 49.34 222 GLU A CA 1
ATOM 1693 C C . GLU A 1 222 ? 25.768 -19.295 10.531 1.00 49.34 222 GLU A C 1
ATOM 1695 O O . GLU A 1 222 ? 25.156 -18.723 9.630 1.00 49.34 222 GLU A O 1
ATOM 1700 N N . ASP A 1 223 ? 25.324 -19.431 11.777 1.00 51.88 223 ASP A N 1
ATOM 1701 C CA . ASP A 1 223 ? 24.100 -18.862 12.319 1.00 51.88 223 ASP A CA 1
ATOM 1702 C C . ASP A 1 223 ? 24.115 -17.360 11.996 1.00 51.88 223 ASP A C 1
ATOM 1704 O O . ASP A 1 223 ? 24.693 -16.568 12.742 1.00 51.88 223 ASP A O 1
ATOM 1708 N N . ASP A 1 224 ? 23.603 -16.966 10.820 1.00 64.44 224 ASP A N 1
ATOM 1709 C CA . ASP A 1 2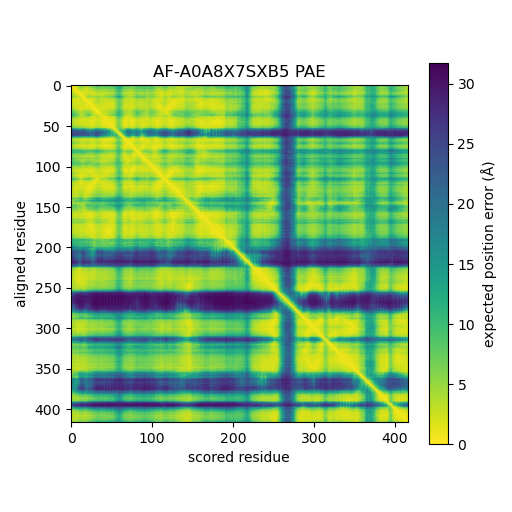24 ? 23.532 -15.568 10.409 1.00 64.44 224 ASP A CA 1
ATOM 1710 C C . ASP A 1 224 ? 22.384 -14.990 11.219 1.00 64.44 224 ASP A C 1
ATOM 1712 O O . ASP A 1 224 ? 21.232 -14.869 10.777 1.00 64.44 224 ASP A O 1
ATOM 1716 N N . SER A 1 225 ? 22.718 -14.724 12.481 1.00 70.19 225 SER A N 1
ATOM 1717 C CA . SER A 1 225 ? 21.815 -14.227 13.496 1.00 70.19 225 SER A CA 1
ATOM 1718 C C . SER A 1 225 ? 21.142 -12.963 12.987 1.00 70.19 225 SER A C 1
ATOM 1720 O O . SER A 1 225 ? 19.964 -12.766 13.249 1.00 70.19 225 SER A O 1
ATOM 1722 N N . VAL A 1 226 ? 21.822 -12.169 12.151 1.00 79.12 226 VAL A N 1
ATOM 1723 C CA . VAL A 1 226 ? 21.287 -10.938 11.569 1.00 79.12 226 VAL A CA 1
ATOM 1724 C C . VAL A 1 226 ? 20.152 -11.219 10.586 1.00 79.12 226 VAL A C 1
ATOM 1726 O O . VAL A 1 226 ? 19.132 -10.522 10.638 1.00 79.12 226 VAL A O 1
ATOM 1729 N N . PHE A 1 227 ? 20.280 -12.218 9.704 1.00 78.31 227 PHE A N 1
ATOM 1730 C CA . PHE A 1 227 ? 19.183 -12.605 8.808 1.00 78.31 227 PHE A CA 1
ATOM 1731 C C . PHE A 1 227 ? 17.986 -13.125 9.604 1.00 78.31 227 PHE A C 1
ATOM 1733 O O . PHE A 1 227 ? 16.869 -12.646 9.409 1.00 78.31 227 PHE A O 1
ATOM 1740 N N . GLN A 1 228 ? 18.215 -14.059 10.530 1.00 75.06 228 GLN A N 1
ATOM 1741 C CA . GLN A 1 228 ? 17.147 -14.677 11.318 1.00 75.06 228 GLN A CA 1
ATOM 1742 C C . GLN A 1 228 ? 16.447 -13.669 12.238 1.00 75.06 228 GLN A C 1
ATOM 1744 O O . GLN A 1 228 ? 15.219 -13.661 12.333 1.00 75.06 228 GLN A O 1
ATOM 1749 N N . GLU A 1 229 ? 17.201 -12.779 12.884 1.00 83.12 229 GLU A N 1
ATOM 1750 C CA . GLU A 1 229 ? 16.663 -11.667 13.672 1.00 83.12 229 GLU A CA 1
ATOM 1751 C C . GLU A 1 229 ? 15.858 -10.710 12.793 1.00 83.12 229 GLU A C 1
ATOM 1753 O O . GLU A 1 229 ? 14.739 -10.352 13.154 1.00 83.12 229 GLU A O 1
ATOM 1758 N N . SER A 1 230 ? 16.373 -10.346 11.613 1.00 84.44 230 SER A N 1
ATOM 1759 C CA . SER A 1 230 ? 15.662 -9.473 10.674 1.00 84.44 230 SER A CA 1
ATOM 1760 C C . SER A 1 230 ? 14.375 -10.112 10.159 1.00 84.44 230 SER A C 1
ATOM 1762 O O . SER A 1 230 ? 13.357 -9.433 10.052 1.00 84.44 230 SER A O 1
ATOM 1764 N N . TYR A 1 231 ? 14.397 -11.403 9.836 1.00 81.31 231 TYR A N 1
ATOM 1765 C CA . TYR A 1 231 ? 13.228 -12.135 9.361 1.00 81.31 231 TYR A CA 1
ATOM 1766 C C . TYR A 1 231 ? 12.143 -12.189 10.447 1.00 81.31 231 TYR A C 1
ATOM 1768 O O . TYR A 1 231 ? 11.007 -11.779 10.203 1.00 81.31 231 TYR A O 1
ATOM 1776 N N . LYS A 1 232 ? 12.522 -12.550 11.683 1.00 81.12 232 LYS A N 1
ATOM 1777 C CA . LYS A 1 232 ? 11.630 -12.531 12.856 1.00 81.12 232 LYS A CA 1
ATOM 1778 C C . LYS A 1 232 ? 11.094 -11.130 13.160 1.00 81.12 232 LYS A C 1
ATOM 1780 O O . LYS A 1 232 ? 9.908 -10.980 13.449 1.00 81.12 232 LYS A O 1
ATOM 1785 N N . GLU A 1 233 ? 11.932 -10.095 13.069 1.00 86.44 233 GLU A N 1
ATOM 1786 C CA . GLU A 1 233 ? 11.512 -8.696 13.230 1.00 86.44 233 GLU A CA 1
ATOM 1787 C C . GLU A 1 233 ? 10.434 -8.346 12.202 1.00 86.44 233 GLU A C 1
ATOM 1789 O O . GLU A 1 233 ? 9.381 -7.840 12.583 1.00 86.44 233 GLU A O 1
ATOM 1794 N N . LEU A 1 234 ? 10.650 -8.650 10.917 1.00 86.69 234 LEU A N 1
ATOM 1795 C CA . LEU A 1 234 ? 9.712 -8.312 9.841 1.00 86.69 234 LEU A CA 1
ATOM 1796 C C . LEU A 1 234 ? 8.356 -9.025 9.969 1.00 86.69 234 LEU A C 1
ATOM 1798 O O . LEU A 1 234 ? 7.347 -8.478 9.517 1.00 86.69 234 LEU A O 1
ATOM 1802 N N . GLN A 1 235 ? 8.328 -10.206 10.591 1.00 81.75 235 GLN A N 1
ATOM 1803 C CA . GLN A 1 235 ? 7.108 -10.958 10.900 1.00 81.75 235 GLN A CA 1
ATOM 1804 C C . GLN A 1 235 ? 6.423 -10.499 12.197 1.00 81.75 235 GLN A C 1
ATOM 1806 O O . GLN A 1 235 ? 5.244 -10.785 12.410 1.00 81.75 235 GLN A O 1
ATOM 1811 N N . SER A 1 236 ? 7.138 -9.786 13.070 1.00 85.31 236 SER A N 1
ATOM 1812 C CA . SER A 1 236 ? 6.615 -9.384 14.372 1.00 85.31 236 SER A CA 1
ATOM 1813 C C . SER A 1 236 ? 5.442 -8.411 14.252 1.00 85.31 236 SER A C 1
ATOM 1815 O O . SER A 1 236 ? 5.390 -7.534 13.381 1.00 85.31 236 SER A O 1
ATOM 1817 N N . TRP A 1 237 ? 4.507 -8.510 15.196 1.00 87.50 237 TRP A N 1
ATOM 1818 C CA . TRP A 1 237 ? 3.416 -7.548 15.302 1.00 87.50 237 TRP A CA 1
ATOM 1819 C C . TRP A 1 237 ? 3.925 -6.121 15.546 1.00 87.50 237 TRP A C 1
ATOM 1821 O O . TRP A 1 237 ? 3.411 -5.172 14.948 1.00 87.50 237 TRP A O 1
ATOM 1831 N N . ASP A 1 238 ? 4.973 -5.973 16.361 1.00 89.31 238 ASP A N 1
ATOM 1832 C CA . ASP A 1 238 ? 5.603 -4.683 16.662 1.00 89.31 238 ASP A CA 1
ATOM 1833 C C . ASP A 1 238 ? 6.112 -3.987 15.399 1.00 89.31 238 ASP A C 1
ATOM 1835 O O . ASP A 1 238 ? 6.042 -2.760 15.286 1.00 89.31 238 ASP A O 1
ATOM 1839 N N . TRP A 1 239 ? 6.589 -4.756 14.419 1.00 91.06 239 TRP A N 1
ATOM 1840 C CA . TRP A 1 239 ? 6.968 -4.226 13.120 1.00 91.06 239 TRP A CA 1
ATOM 1841 C C . TRP A 1 239 ? 5.750 -3.956 12.231 1.00 91.06 239 TRP A C 1
ATOM 1843 O O . TRP A 1 239 ? 5.563 -2.840 11.735 1.00 91.06 239 TRP A O 1
ATOM 1853 N N . LEU A 1 240 ? 4.890 -4.956 12.034 1.00 88.75 240 LEU A N 1
ATOM 1854 C CA . LEU A 1 240 ? 3.764 -4.875 11.102 1.00 88.75 240 LEU A CA 1
ATOM 1855 C C . LEU A 1 240 ? 2.758 -3.784 11.496 1.00 88.75 240 LEU A C 1
ATOM 1857 O O . LEU A 1 240 ? 2.408 -2.934 10.669 1.00 88.75 240 LEU A O 1
ATOM 1861 N N . PHE A 1 241 ? 2.363 -3.745 12.766 1.00 88.75 241 PHE A N 1
ATOM 1862 C CA . PHE A 1 241 ? 1.328 -2.858 13.301 1.00 88.75 241 PHE A CA 1
ATOM 1863 C C . PHE A 1 241 ? 1.878 -1.870 14.329 1.00 88.75 241 PHE A C 1
ATOM 1865 O O . PHE A 1 241 ? 1.479 -0.702 14.310 1.00 88.75 241 PHE A O 1
ATOM 1872 N N . GLY A 1 242 ? 2.843 -2.281 15.154 1.00 90.38 242 GLY A N 1
ATOM 1873 C CA . GLY A 1 242 ? 3.438 -1.432 16.190 1.00 90.38 242 GLY A CA 1
ATOM 1874 C C . GLY A 1 242 ? 4.231 -0.230 15.654 1.00 90.38 242 GLY A C 1
ATOM 1875 O O . GLY A 1 242 ? 4.408 0.758 16.359 1.00 90.38 242 GLY A O 1
ATOM 1876 N N . GLN A 1 243 ? 4.643 -0.234 14.382 1.00 92.06 243 GLN A N 1
ATOM 1877 C CA . GLN A 1 243 ? 5.251 0.938 13.726 1.00 92.06 243 GLN A CA 1
ATOM 1878 C C . GLN A 1 243 ? 4.225 1.903 13.110 1.00 92.06 243 GLN A C 1
ATOM 1880 O O . GLN A 1 243 ? 4.605 2.861 12.431 1.00 92.06 243 GLN A O 1
ATOM 1885 N N . THR A 1 244 ? 2.922 1.665 13.288 1.00 92.25 244 THR A N 1
ATOM 1886 C CA . THR A 1 244 ? 1.888 2.563 12.759 1.00 92.25 244 THR A CA 1
ATOM 1887 C C . THR A 1 244 ? 1.990 3.931 13.447 1.00 92.25 244 THR A C 1
ATOM 1889 O O . THR A 1 244 ? 1.991 3.987 14.684 1.00 92.25 244 THR A O 1
ATOM 1892 N N . PRO A 1 245 ? 2.091 5.040 12.680 1.00 92.38 245 PRO A N 1
ATOM 1893 C CA . PRO A 1 245 ? 2.058 6.386 13.239 1.00 92.38 245 PRO A CA 1
ATOM 1894 C C . PRO A 1 245 ? 0.812 6.600 14.089 1.00 92.38 245 PRO A C 1
ATOM 1896 O O . PRO A 1 245 ? -0.214 5.963 13.864 1.00 92.38 245 PRO A O 1
ATOM 1899 N N . GLU A 1 246 ? 0.900 7.528 15.037 1.00 95.25 246 GLU A N 1
ATOM 1900 C CA . GLU A 1 246 ? -0.243 7.877 15.876 1.00 95.25 246 GLU A CA 1
ATOM 1901 C C . GLU A 1 246 ? -1.483 8.185 15.024 1.00 95.25 246 GLU A C 1
ATOM 1903 O O . GLU A 1 246 ? -1.395 8.897 14.011 1.00 95.25 246 GLU A O 1
ATOM 1908 N N . PHE A 1 247 ? -2.616 7.628 15.444 1.00 95.00 247 PHE A N 1
ATOM 1909 C CA . PHE A 1 247 ? -3.903 7.833 14.802 1.00 95.00 247 PHE A CA 1
ATOM 1910 C C . PHE A 1 247 ? -5.031 7.950 15.824 1.00 95.00 247 PHE A C 1
ATOM 1912 O O . PHE A 1 247 ? -4.913 7.493 16.964 1.00 95.00 247 PHE A O 1
ATOM 1919 N N . THR A 1 248 ? -6.131 8.556 15.395 1.00 94.44 248 THR A N 1
ATOM 1920 C CA . THR A 1 248 ? -7.414 8.547 16.091 1.00 94.44 248 THR A CA 1
ATOM 1921 C C . THR A 1 248 ? -8.452 7.821 15.246 1.00 94.44 248 THR A C 1
ATOM 1923 O O . THR A 1 248 ? -8.429 7.915 14.019 1.00 94.44 248 THR A O 1
ATOM 1926 N N . HIS A 1 249 ? -9.343 7.075 15.893 1.00 93.75 249 HIS A N 1
ATOM 1927 C CA . HIS A 1 249 ? -10.469 6.407 15.252 1.00 93.75 249 HIS A CA 1
ATOM 1928 C C . HIS A 1 249 ? -11.762 6.747 15.987 1.00 93.75 249 HIS A C 1
ATOM 1930 O O . HIS A 1 249 ? -11.878 6.495 17.188 1.00 93.75 249 HIS A O 1
ATOM 1936 N N . ALA A 1 250 ? -12.704 7.337 15.262 1.00 92.69 250 ALA A N 1
ATOM 1937 C CA . ALA A 1 250 ? -14.021 7.699 15.757 1.00 92.69 250 ALA A CA 1
ATOM 1938 C C . ALA A 1 250 ? -15.041 6.620 15.357 1.00 92.69 250 ALA A C 1
ATOM 1940 O O . ALA A 1 250 ? -15.212 6.325 14.177 1.00 92.69 250 ALA A O 1
ATOM 1941 N N . LEU A 1 251 ? -15.704 6.021 16.342 1.00 92.75 251 LEU A N 1
ATOM 1942 C CA . LEU A 1 251 ? -16.667 4.931 16.176 1.00 92.75 251 LEU A CA 1
ATOM 1943 C C . LEU A 1 251 ? -18.050 5.359 16.662 1.00 92.75 251 LEU A C 1
ATOM 1945 O O . LEU A 1 251 ? -18.162 6.174 17.579 1.00 92.75 251 LEU A O 1
ATOM 1949 N N . VAL A 1 252 ? -19.099 4.768 16.095 1.00 91.75 252 VAL A N 1
ATOM 1950 C CA . VAL A 1 252 ? -20.497 5.111 16.371 1.00 91.75 252 VAL A CA 1
ATOM 1951 C C . VAL A 1 252 ? -21.281 3.891 16.862 1.00 91.75 252 VAL A C 1
ATOM 1953 O O . VAL A 1 252 ? -21.245 2.805 16.280 1.00 91.75 252 VAL A O 1
ATOM 1956 N N . ALA A 1 253 ? -22.019 4.083 17.954 1.00 90.75 253 ALA A N 1
ATOM 1957 C CA . ALA A 1 253 ? -22.942 3.116 18.531 1.00 90.75 253 ALA A CA 1
ATOM 1958 C C . ALA A 1 253 ? -24.348 3.719 18.571 1.00 90.75 253 ALA A C 1
ATOM 1960 O O . ALA A 1 253 ? -24.556 4.739 19.228 1.00 90.75 253 ALA A O 1
ATOM 1961 N N . GLN A 1 254 ? -25.315 3.086 17.904 1.00 85.19 254 GLN A N 1
ATOM 1962 C CA . GLN A 1 254 ? -26.730 3.478 17.936 1.00 85.19 254 GLN A CA 1
ATOM 1963 C C . GLN A 1 254 ? -27.653 2.251 17.865 1.00 85.19 254 GLN A C 1
ATOM 1965 O O . GLN A 1 254 ? -27.259 1.226 17.309 1.00 85.19 254 GLN A O 1
ATOM 1970 N N . PRO A 1 255 ? -28.886 2.308 18.398 1.00 81.94 255 PRO A N 1
ATOM 1971 C CA . PRO A 1 255 ? -29.904 1.287 18.148 1.00 81.94 255 PRO A CA 1
ATOM 1972 C C . PRO A 1 255 ? -30.390 1.341 16.685 1.00 81.94 255 PRO A C 1
ATOM 1974 O O . PRO A 1 255 ? -30.223 2.358 16.019 1.00 81.94 255 PRO A O 1
ATOM 1977 N N . GLN A 1 256 ? -30.998 0.262 16.162 1.00 66.50 256 GLN A N 1
ATOM 1978 C CA . GLN A 1 256 ? -31.504 0.257 14.778 1.00 66.50 256 GLN A CA 1
ATOM 1979 C C . GLN A 1 256 ? -32.502 1.401 14.568 1.00 66.50 256 GLN A C 1
ATOM 1981 O O . GLN A 1 256 ? -33.573 1.402 15.175 1.00 66.50 256 GLN A O 1
ATOM 1986 N N . ILE A 1 257 ? -32.192 2.313 13.650 1.00 54.19 257 ILE A N 1
ATOM 1987 C CA . ILE A 1 257 ? -33.184 3.193 13.039 1.00 54.19 257 ILE A CA 1
ATOM 1988 C C . ILE A 1 257 ? -33.551 2.525 11.715 1.00 54.19 257 ILE A C 1
ATOM 1990 O O . ILE A 1 257 ? -32.748 2.499 10.788 1.00 54.19 257 ILE A O 1
ATOM 1994 N N . GLN A 1 258 ? -34.736 1.913 11.624 1.00 38.12 258 GLN A N 1
ATOM 1995 C CA . GLN A 1 258 ? -35.249 1.505 10.315 1.00 38.12 258 GLN A CA 1
ATOM 1996 C C . GLN A 1 258 ? -35.394 2.768 9.457 1.00 38.12 258 GLN A C 1
ATOM 1998 O O . GLN A 1 258 ? -36.123 3.675 9.872 1.00 38.12 258 GLN A O 1
ATOM 2003 N N . PRO A 1 259 ? -34.776 2.847 8.265 1.00 38.78 259 PRO A N 1
ATOM 2004 C CA . PRO A 1 259 ? -35.115 3.901 7.328 1.00 38.78 259 PRO A CA 1
ATOM 2005 C C . PRO A 1 259 ? -36.603 3.768 7.017 1.00 38.78 259 PRO A C 1
ATOM 2007 O O . PRO A 1 259 ? -37.082 2.689 6.650 1.00 38.78 259 PRO A O 1
ATOM 2010 N N . THR A 1 260 ? -37.360 4.849 7.187 1.00 31.55 260 THR A N 1
ATOM 2011 C CA . THR A 1 260 ? -38.747 4.891 6.735 1.00 31.55 260 THR A CA 1
ATOM 2012 C C . THR A 1 260 ? -38.729 4.610 5.237 1.00 31.55 260 THR A C 1
ATOM 2014 O O . THR A 1 260 ? -38.086 5.331 4.482 1.00 31.55 260 THR A O 1
ATOM 2017 N N . ARG A 1 261 ? -39.373 3.520 4.808 1.00 32.00 261 ARG A N 1
ATOM 2018 C CA . ARG A 1 261 ? -39.476 3.117 3.400 1.00 32.00 261 ARG A CA 1
ATOM 2019 C C . ARG A 1 261 ? -40.108 4.263 2.600 1.00 32.00 261 ARG A C 1
ATOM 2021 O O . ARG A 1 261 ? -41.330 4.368 2.525 1.00 32.00 261 ARG A O 1
ATOM 2028 N N . THR A 1 262 ? -39.303 5.126 1.994 1.00 34.16 262 THR A N 1
ATOM 2029 C CA . THR A 1 262 ? -39.776 6.030 0.950 1.00 34.16 262 THR A CA 1
ATOM 2030 C C . THR A 1 262 ? -40.124 5.163 -0.253 1.00 34.16 262 THR A C 1
ATOM 2032 O O . THR A 1 262 ? -39.300 4.404 -0.761 1.00 34.16 262 THR A O 1
ATOM 2035 N N . LEU A 1 263 ? -41.392 5.212 -0.657 1.00 35.25 263 LEU A N 1
ATOM 2036 C CA . LEU A 1 263 ? -41.927 4.539 -1.837 1.00 35.25 263 LEU A CA 1
ATOM 2037 C C . LEU A 1 263 ? -41.142 4.985 -3.082 1.00 35.25 263 LEU A C 1
ATOM 2039 O O . LEU A 1 263 ? -41.457 6.009 -3.679 1.00 35.25 263 LEU A O 1
ATOM 2043 N N . GLN A 1 264 ? -40.123 4.224 -3.481 1.00 35.31 264 GLN A N 1
ATOM 2044 C CA . GLN A 1 264 ? -39.491 4.396 -4.785 1.00 35.31 264 GLN A CA 1
ATOM 2045 C C . GLN A 1 264 ? -40.438 3.870 -5.865 1.00 35.31 264 GLN A C 1
ATOM 2047 O O . GLN A 1 264 ? -40.780 2.685 -5.924 1.00 35.31 264 GLN A O 1
ATOM 2052 N N . THR A 1 265 ? -40.884 4.783 -6.719 1.00 30.92 265 THR A N 1
ATOM 2053 C CA . THR A 1 265 ? -41.570 4.489 -7.970 1.00 30.92 265 THR A CA 1
ATOM 2054 C C . THR A 1 265 ? -40.628 3.714 -8.894 1.00 30.92 265 THR A C 1
ATOM 2056 O O . THR A 1 265 ? -39.483 4.091 -9.128 1.00 30.92 265 THR A O 1
ATOM 2059 N N . LYS A 1 266 ? -41.116 2.577 -9.396 1.00 32.06 266 LYS A N 1
ATOM 2060 C CA . LYS A 1 266 ? -40.389 1.663 -10.282 1.00 32.06 266 LYS A CA 1
ATOM 2061 C C . LYS A 1 266 ? -39.951 2.373 -11.570 1.00 32.06 266 LYS A C 1
ATOM 2063 O O . LYS A 1 266 ? -40.802 2.764 -12.361 1.00 32.06 266 LYS A O 1
ATOM 2068 N N . SER A 1 267 ? -38.649 2.399 -11.844 1.00 29.56 267 SER A N 1
ATOM 2069 C CA . SER A 1 267 ? -38.134 2.349 -13.217 1.00 29.56 267 SER A CA 1
ATOM 2070 C C . SER A 1 267 ? -37.045 1.276 -13.279 1.00 29.56 267 SER A C 1
ATOM 2072 O O . SER A 1 267 ? -36.188 1.199 -12.403 1.00 29.56 267 SER A O 1
ATOM 2074 N N . GLN A 1 268 ? -37.192 0.351 -14.226 1.00 32.59 268 GLN A N 1
ATOM 2075 C CA . GLN A 1 268 ? -36.405 -0.872 -14.356 1.00 32.59 268 GLN A CA 1
ATOM 2076 C C . GLN A 1 268 ? -35.191 -0.646 -15.265 1.00 32.59 268 GLN A C 1
ATOM 2078 O O . GLN A 1 268 ? -35.360 -0.228 -16.407 1.00 32.59 268 GLN A O 1
ATOM 2083 N N . THR A 1 269 ? -34.009 -1.058 -14.807 1.00 28.12 269 THR A N 1
ATOM 2084 C CA . THR A 1 269 ? -32.897 -1.552 -15.639 1.00 28.12 269 THR A CA 1
ATOM 2085 C C . THR A 1 269 ? -32.255 -2.756 -14.926 1.00 28.12 269 THR A C 1
ATOM 2087 O O . THR A 1 269 ? -32.259 -2.787 -13.692 1.00 28.12 269 THR A O 1
ATOM 2090 N N . PRO A 1 270 ? -31.779 -3.802 -15.636 1.00 34.03 270 PRO A N 1
ATOM 2091 C CA . PRO A 1 270 ? -31.452 -5.074 -15.000 1.00 34.03 270 PRO A CA 1
ATOM 2092 C C . PRO A 1 270 ? -29.961 -5.213 -14.649 1.00 34.03 270 PRO A C 1
ATOM 2094 O O . PRO A 1 270 ? -29.088 -4.782 -15.395 1.00 34.03 270 PRO A O 1
ATOM 2097 N N . HIS A 1 271 ? -29.725 -5.911 -13.534 1.00 30.77 271 HIS A N 1
ATOM 2098 C CA . HIS A 1 271 ? -28.454 -6.430 -13.006 1.00 30.77 271 HIS A CA 1
ATOM 2099 C C . HIS A 1 271 ? -27.510 -5.439 -12.303 1.00 30.77 271 HIS A C 1
ATOM 2101 O O . HIS A 1 271 ? -26.417 -5.136 -12.768 1.00 30.77 271 HIS A O 1
ATOM 2107 N N . GLN A 1 272 ? -27.876 -5.068 -11.074 1.00 26.52 272 GLN A N 1
ATOM 2108 C CA . GLN A 1 272 ? -26.901 -4.877 -9.999 1.00 26.52 272 GLN A CA 1
ATOM 2109 C C . GLN A 1 272 ? -27.177 -5.916 -8.912 1.00 26.52 272 GLN A C 1
ATOM 2111 O O . GLN A 1 272 ? -28.316 -6.079 -8.469 1.00 26.52 272 GLN A O 1
ATOM 2116 N N . HIS A 1 273 ? -26.141 -6.664 -8.535 1.00 29.19 273 HIS A N 1
ATOM 2117 C CA . HIS A 1 273 ? -26.187 -7.574 -7.400 1.00 29.19 273 HIS A CA 1
ATOM 2118 C C . HIS A 1 273 ? -26.575 -6.789 -6.146 1.00 29.19 273 HIS A C 1
ATOM 2120 O O . HIS A 1 273 ? -25.901 -5.840 -5.750 1.00 29.19 273 HIS A O 1
ATOM 2126 N N . LEU A 1 274 ? -27.695 -7.190 -5.550 1.00 25.89 274 LEU A N 1
ATOM 2127 C CA . LEU A 1 274 ? -28.211 -6.657 -4.301 1.00 25.89 274 LEU A CA 1
ATOM 2128 C C . LEU A 1 274 ? -27.304 -7.151 -3.163 1.00 25.89 274 LEU A C 1
ATOM 2130 O O . LEU A 1 274 ? -27.546 -8.207 -2.583 1.00 25.89 274 LEU A O 1
ATOM 2134 N N . HIS A 1 275 ? -26.230 -6.422 -2.871 1.00 31.39 275 HIS A N 1
ATOM 2135 C CA . HIS A 1 275 ? -25.558 -6.556 -1.584 1.00 31.39 275 HIS A CA 1
ATOM 2136 C C . HIS A 1 275 ? -26.466 -5.917 -0.533 1.00 31.39 275 HIS A C 1
ATOM 2138 O O . HIS A 1 275 ? -26.876 -4.764 -0.680 1.00 31.39 275 HIS A O 1
ATOM 2144 N N . SER A 1 276 ? -26.829 -6.678 0.504 1.00 31.98 276 SER A N 1
ATOM 2145 C CA . SER A 1 276 ? -27.342 -6.090 1.740 1.00 31.98 276 SER A CA 1
ATOM 2146 C C . SER A 1 276 ? -26.373 -4.992 2.151 1.00 31.98 276 SER A C 1
ATOM 2148 O O . SER A 1 276 ? -25.171 -5.245 2.156 1.00 31.98 276 SER A O 1
ATOM 2150 N N . ALA A 1 277 ? -26.871 -3.789 2.433 1.00 31.53 277 ALA A N 1
ATOM 2151 C CA . ALA A 1 277 ? -26.038 -2.725 2.968 1.00 31.53 277 ALA A CA 1
ATOM 2152 C C . ALA A 1 277 ? -25.415 -3.236 4.273 1.00 31.53 277 ALA A C 1
ATOM 2154 O O . ALA A 1 277 ? -26.098 -3.327 5.295 1.00 31.53 277 ALA A O 1
ATOM 2155 N N . ASP A 1 278 ? -24.152 -3.657 4.202 1.00 40.06 278 ASP A N 1
ATOM 2156 C CA . ASP A 1 278 ? -23.328 -3.827 5.384 1.00 40.06 278 ASP A CA 1
ATOM 2157 C C . ASP A 1 278 ? -23.369 -2.489 6.134 1.00 40.06 278 ASP A C 1
ATOM 2159 O O . ASP A 1 278 ? -23.388 -1.432 5.489 1.00 40.06 278 ASP A O 1
ATOM 2163 N N . PRO A 1 279 ? -23.466 -2.506 7.472 1.00 50.50 279 PRO A N 1
ATOM 2164 C CA . PRO A 1 279 ? -23.464 -1.271 8.235 1.00 50.50 279 PRO A CA 1
ATOM 2165 C C . PRO A 1 279 ? -22.212 -0.463 7.874 1.00 50.50 279 PRO A C 1
ATOM 2167 O O . PRO A 1 279 ? -21.166 -1.043 7.559 1.00 50.50 279 PRO A O 1
ATOM 2170 N N . GLU A 1 280 ? -22.338 0.868 7.863 1.00 61.31 280 GLU A N 1
ATOM 2171 C CA . GLU A 1 280 ? -21.201 1.725 7.551 1.00 61.31 280 GLU A CA 1
ATOM 2172 C C . GLU A 1 280 ? -19.989 1.312 8.390 1.00 61.31 280 GLU A C 1
ATOM 2174 O O . GLU A 1 280 ? -20.133 0.984 9.567 1.00 61.31 280 GLU A O 1
ATOM 2179 N N . PRO A 1 281 ? -18.780 1.332 7.822 1.00 64.69 281 PRO A N 1
ATOM 2180 C CA . PRO A 1 281 ? -17.614 0.738 8.452 1.00 64.69 281 PRO A CA 1
ATOM 2181 C C . PRO A 1 281 ? -17.336 1.256 9.879 1.00 64.69 281 PRO A C 1
ATOM 2183 O O . PRO A 1 281 ? -16.679 0.583 10.657 1.00 64.69 281 PRO A O 1
ATOM 2186 N N . THR A 1 282 ? -17.797 2.433 10.269 1.00 78.69 282 THR A N 1
ATOM 2187 C CA . THR A 1 282 ? -17.515 3.012 11.594 1.00 78.69 282 THR A CA 1
ATOM 2188 C C . THR A 1 282 ? -18.699 2.922 12.555 1.00 78.69 282 THR A C 1
ATOM 2190 O O . THR A 1 282 ? -18.574 3.335 13.708 1.00 78.69 282 THR A O 1
ATOM 2193 N N . SER A 1 283 ? -19.837 2.379 12.114 1.00 81.44 283 SER A N 1
ATOM 2194 C CA . SER A 1 283 ? -21.085 2.325 12.871 1.00 81.44 283 SER A CA 1
ATOM 2195 C C . SER A 1 283 ? -21.667 0.921 12.858 1.00 81.44 283 SER A C 1
ATOM 2197 O O . SER A 1 283 ? -21.732 0.265 11.829 1.00 81.44 283 SER A O 1
ATOM 2199 N N . ALA A 1 284 ? -22.136 0.444 14.003 1.00 83.44 284 ALA A N 1
ATOM 2200 C CA . ALA A 1 284 ? -22.908 -0.788 14.076 1.00 83.44 284 ALA A CA 1
ATOM 2201 C C . ALA A 1 284 ? -23.929 -0.689 15.198 1.00 83.44 284 ALA A C 1
ATOM 2203 O O . ALA A 1 284 ? -23.827 0.141 16.108 1.00 83.44 284 ALA A O 1
ATOM 2204 N N . THR A 1 285 ? -24.922 -1.572 15.153 1.00 84.50 285 THR A N 1
ATOM 2205 C CA . THR A 1 285 ? -25.985 -1.532 16.145 1.00 84.50 285 THR A CA 1
ATOM 2206 C C . THR A 1 285 ? -25.517 -1.867 17.550 1.00 84.50 285 THR A C 1
ATOM 2208 O O . THR A 1 285 ? -24.932 -2.925 17.783 1.00 84.50 285 THR A O 1
ATOM 2211 N N . PHE A 1 286 ? -25.910 -1.026 18.501 1.00 89.38 286 PHE A N 1
ATOM 2212 C CA . PHE A 1 286 ? -25.753 -1.266 19.925 1.00 89.38 286 PHE A CA 1
ATOM 2213 C C . PHE A 1 286 ? -27.045 -0.895 20.663 1.00 89.38 286 PHE A C 1
ATOM 2215 O O . PHE A 1 286 ? -27.448 0.262 20.720 1.00 89.38 286 PHE A O 1
ATOM 2222 N N . ALA A 1 287 ? -27.727 -1.891 21.229 1.00 87.31 287 ALA A N 1
ATOM 2223 C CA . ALA A 1 287 ? -29.091 -1.722 21.740 1.00 87.31 287 ALA A CA 1
ATOM 2224 C C . ALA A 1 287 ? -29.194 -0.946 23.069 1.00 87.31 287 ALA A C 1
ATOM 2226 O O . ALA A 1 287 ? -30.294 -0.569 23.471 1.00 87.31 287 ALA A O 1
ATOM 2227 N N . HIS A 1 288 ? -28.080 -0.736 23.778 1.00 89.88 288 HIS A N 1
ATOM 2228 C CA . HIS A 1 288 ? -28.091 -0.199 25.145 1.00 89.88 288 HIS A CA 1
ATOM 2229 C C . HIS A 1 288 ? -27.759 1.300 25.229 1.00 89.88 288 HIS A C 1
ATOM 2231 O O . HIS A 1 288 ? -27.734 1.863 26.324 1.00 89.88 288 HIS A O 1
ATOM 2237 N N . GLY A 1 289 ? -27.518 1.965 24.098 1.00 88.75 289 GLY A N 1
ATOM 2238 C CA . GLY A 1 289 ? -27.210 3.388 24.094 1.00 88.75 289 GLY A CA 1
ATOM 2239 C C . GLY A 1 289 ? -26.917 3.960 22.715 1.00 88.75 289 GLY A C 1
ATOM 2240 O O . GLY A 1 289 ? -26.893 3.258 21.710 1.00 88.75 289 GLY A O 1
ATOM 2241 N N . THR A 1 290 ? -26.714 5.268 22.704 1.00 92.50 290 THR A N 1
ATOM 2242 C CA . THR A 1 290 ? -26.357 6.095 21.559 1.00 92.50 290 THR A CA 1
ATOM 2243 C C . THR A 1 290 ? -25.145 6.934 21.946 1.00 92.50 290 THR A C 1
ATOM 2245 O O . THR A 1 290 ? -25.264 7.858 22.752 1.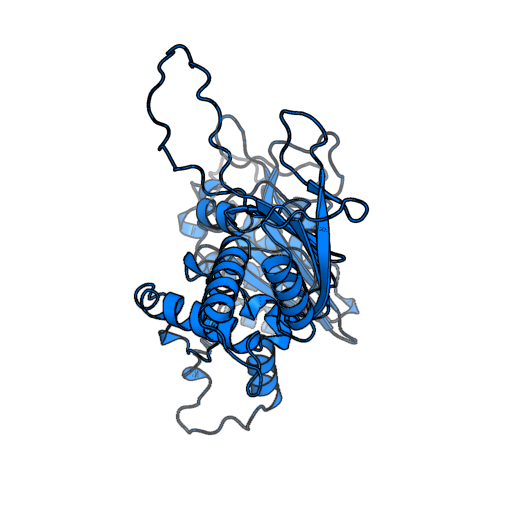00 92.50 290 THR A O 1
ATOM 2248 N N . PHE A 1 291 ? -23.967 6.581 21.436 1.00 94.25 291 PHE A N 1
ATOM 2249 C CA . PHE A 1 291 ? -22.708 7.237 21.791 1.00 94.25 291 PHE A CA 1
ATOM 2250 C C . PHE A 1 291 ? -21.662 7.114 20.684 1.00 94.25 291 PHE A C 1
ATOM 2252 O O . PHE A 1 291 ? -21.697 6.193 19.869 1.00 94.25 291 PHE A O 1
ATOM 2259 N N . GLY A 1 292 ? -20.708 8.038 20.687 1.00 94.56 292 GLY A N 1
ATOM 2260 C CA . GLY A 1 292 ? -19.457 7.925 19.953 1.00 94.56 292 GLY A CA 1
ATOM 2261 C C . GLY A 1 292 ? -18.338 7.410 20.856 1.00 94.56 292 GLY A C 1
ATOM 2262 O O . GLY A 1 292 ? -18.314 7.705 22.054 1.00 94.56 292 GLY A O 1
ATOM 2263 N N . LEU A 1 293 ? -17.400 6.660 20.286 1.00 95.69 293 LEU A N 1
ATOM 2264 C CA . LEU A 1 293 ? -16.168 6.229 20.943 1.00 95.69 293 LEU A CA 1
ATOM 2265 C C . LEU A 1 293 ? -14.973 6.739 20.141 1.00 95.69 293 LEU A C 1
ATOM 2267 O O . LEU A 1 293 ? -14.790 6.360 18.989 1.00 95.69 293 LEU A O 1
ATOM 2271 N N . ASN A 1 294 ? -14.150 7.572 20.767 1.00 95.19 294 ASN A N 1
ATOM 2272 C CA . ASN A 1 294 ? -12.909 8.062 20.187 1.00 95.19 294 ASN A CA 1
ATOM 2273 C C . ASN A 1 294 ? -11.736 7.284 20.777 1.00 95.19 294 ASN A C 1
ATOM 2275 O O . ASN A 1 294 ? -11.502 7.318 21.986 1.00 95.19 294 ASN A O 1
ATOM 2279 N N . ILE A 1 295 ? -10.991 6.598 19.917 1.00 96.12 295 ILE A N 1
ATOM 2280 C CA . ILE A 1 295 ? -9.805 5.827 20.285 1.00 96.12 295 ILE A CA 1
ATOM 2281 C C . ILE A 1 295 ? -8.580 6.562 19.757 1.00 96.12 295 ILE A C 1
ATOM 2283 O O . ILE A 1 295 ? -8.484 6.813 18.559 1.00 96.12 295 ILE A O 1
ATOM 2287 N N . ARG A 1 296 ? -7.621 6.879 20.626 1.00 96.62 296 ARG A N 1
ATOM 2288 C CA . ARG A 1 296 ? -6.284 7.327 20.227 1.00 96.62 296 ARG A CA 1
ATOM 2289 C C . ARG A 1 296 ? -5.309 6.172 20.374 1.00 96.62 296 ARG A C 1
ATOM 2291 O O . ARG A 1 296 ? -5.189 5.579 21.445 1.00 96.62 296 ARG A O 1
ATOM 2298 N N . CYS A 1 297 ? -4.584 5.883 19.305 1.00 96.06 297 CYS A N 1
ATOM 2299 C CA . CYS A 1 297 ? -3.606 4.811 19.265 1.00 96.06 297 CYS A CA 1
ATOM 2300 C C . CYS A 1 297 ? -2.220 5.329 18.925 1.00 96.06 297 CYS A C 1
ATOM 2302 O O . CYS A 1 297 ? -2.041 6.148 18.021 1.00 96.06 297 CYS A O 1
ATOM 2304 N N . ARG A 1 298 ? -1.221 4.775 19.608 1.00 95.12 298 ARG A N 1
ATOM 2305 C CA . ARG A 1 298 ? 0.189 5.025 19.342 1.00 95.12 298 ARG A CA 1
ATOM 2306 C C . ARG A 1 298 ? 0.941 3.713 19.405 1.00 95.12 298 ARG A C 1
ATOM 2308 O O . ARG A 1 298 ? 0.779 2.942 20.342 1.00 95.12 298 ARG A O 1
ATOM 2315 N N . ARG A 1 299 ? 1.759 3.450 18.386 1.00 92.00 299 ARG A N 1
ATOM 2316 C CA . ARG A 1 299 ? 2.478 2.177 18.244 1.00 92.00 299 ARG A CA 1
ATOM 2317 C C . ARG A 1 299 ? 1.561 0.945 18.314 1.00 92.00 299 ARG A C 1
ATOM 2319 O O . ARG A 1 299 ? 1.901 -0.059 18.924 1.00 92.00 299 ARG A O 1
ATOM 2326 N N . GLY A 1 300 ? 0.362 1.053 17.739 1.00 91.12 300 GLY A N 1
ATOM 2327 C CA . GLY A 1 300 ? -0.654 -0.006 17.776 1.00 91.12 300 GLY A CA 1
ATOM 2328 C C . GLY A 1 300 ? -1.302 -0.251 19.148 1.00 91.12 300 GLY A C 1
ATOM 2329 O O . GLY A 1 300 ? -2.164 -1.120 19.248 1.00 91.12 300 GLY A O 1
ATOM 2330 N N . ILE A 1 301 ? -0.927 0.503 20.185 1.00 95.19 301 ILE A N 1
ATOM 2331 C CA . ILE A 1 301 ? -1.500 0.423 21.533 1.00 95.19 301 ILE A CA 1
ATOM 2332 C C . ILE A 1 301 ? -2.519 1.544 21.721 1.00 95.19 301 ILE A C 1
ATOM 2334 O O . ILE A 1 301 ? -2.283 2.681 21.303 1.00 95.19 301 ILE A O 1
ATOM 2338 N N . ILE A 1 302 ? -3.647 1.231 22.357 1.00 97.06 302 ILE A N 1
ATOM 2339 C CA . ILE A 1 302 ? -4.669 2.210 22.728 1.00 97.06 302 ILE A CA 1
ATOM 2340 C C . ILE A 1 302 ? -4.138 3.035 23.907 1.00 97.06 302 ILE A C 1
ATOM 2342 O O . ILE A 1 302 ? -4.013 2.526 25.017 1.00 97.06 302 ILE A O 1
ATOM 2346 N N . GL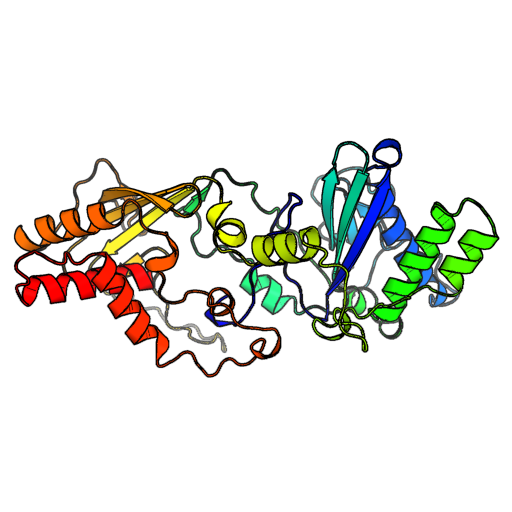U A 1 303 ? -3.803 4.306 23.673 1.00 97.19 303 GLU A N 1
ATOM 2347 C CA . GLU A 1 303 ? -3.335 5.218 24.731 1.00 97.19 303 GLU A CA 1
ATOM 2348 C C . GLU A 1 303 ? -4.498 5.903 25.449 1.00 97.19 303 GLU A C 1
ATOM 2350 O O . GLU A 1 303 ? -4.386 6.224 26.627 1.00 97.19 303 GLU A O 1
ATOM 2355 N N . GLN A 1 304 ? -5.596 6.153 24.733 1.00 97.38 304 GLN A N 1
ATOM 2356 C CA . GLN A 1 304 ? -6.769 6.823 25.280 1.00 97.38 304 GLN A CA 1
ATOM 2357 C C . GLN A 1 304 ? -8.032 6.320 24.587 1.00 97.38 304 GLN A C 1
ATOM 2359 O O . GLN A 1 304 ? -8.061 6.207 23.358 1.00 97.38 304 GLN A O 1
ATOM 2364 N N . ALA A 1 305 ? -9.085 6.085 25.364 1.00 97.00 305 ALA A N 1
ATOM 2365 C CA . ALA A 1 305 ? -10.412 5.774 24.847 1.00 97.00 305 ALA A CA 1
ATOM 2366 C C . ALA A 1 305 ? -11.469 6.623 25.566 1.00 97.00 305 ALA A C 1
ATOM 2368 O O . ALA A 1 305 ? -11.570 6.606 26.793 1.00 97.00 305 ALA A O 1
ATOM 2369 N N . SER A 1 306 ? -12.264 7.389 24.816 1.00 96.12 306 SER A N 1
ATOM 2370 C CA . SER A 1 306 ? -13.253 8.305 25.392 1.00 96.12 306 SER A CA 1
ATOM 2371 C C . SER A 1 306 ? -14.622 8.193 24.733 1.00 96.12 306 SER A C 1
ATOM 2373 O O . SER A 1 306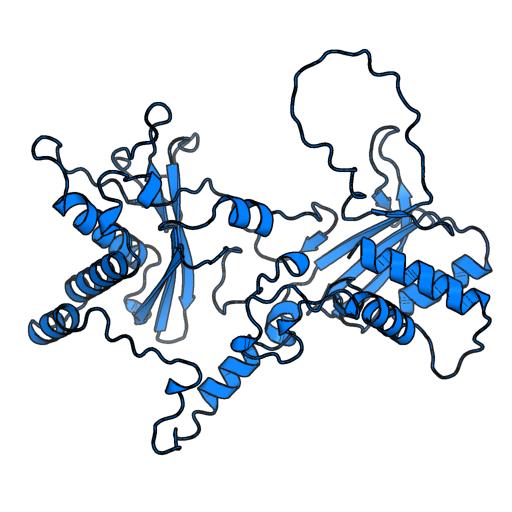 ? -14.753 8.090 23.514 1.00 96.12 306 SER A O 1
ATOM 2375 N N . LEU A 1 307 ? -15.661 8.227 25.569 1.00 96.62 307 LEU A N 1
ATOM 2376 C CA . LEU A 1 307 ? -17.052 8.275 25.127 1.00 96.62 307 LEU A CA 1
ATOM 2377 C C . LEU A 1 307 ? -17.480 9.719 24.907 1.00 96.62 307 LEU A C 1
ATOM 2379 O O . LEU A 1 307 ? -17.115 10.606 25.680 1.00 96.62 307 LEU A O 1
ATOM 2383 N N . CYS A 1 308 ? -18.316 9.925 23.903 1.00 94.94 308 CYS A N 1
ATOM 2384 C CA . CYS A 1 308 ? -18.904 11.213 23.582 1.00 94.94 308 CYS A CA 1
ATOM 2385 C C . CYS A 1 308 ? -20.326 11.038 23.037 1.00 94.94 308 CYS A C 1
ATOM 2387 O O . CYS A 1 308 ? -20.773 9.920 22.771 1.00 94.94 308 CYS A O 1
ATOM 2389 N N . GLY A 1 309 ? -21.067 12.134 22.927 1.00 93.50 309 GLY A N 1
ATOM 2390 C CA . GLY A 1 309 ? -22.357 12.136 22.255 1.00 93.50 309 GLY A CA 1
ATOM 2391 C C . GLY A 1 309 ? -22.201 12.080 20.739 1.00 93.50 309 GLY A C 1
ATOM 2392 O O . GLY A 1 309 ? -21.097 12.115 20.195 1.00 93.50 309 GLY A O 1
ATOM 2393 N N . LEU A 1 310 ? -23.335 11.991 20.058 1.00 90.56 310 LEU A N 1
ATOM 2394 C CA . LEU A 1 310 ? -23.403 12.041 18.604 1.00 90.56 310 LEU A CA 1
ATOM 2395 C C . LEU A 1 310 ? -24.173 13.287 18.185 1.00 90.56 310 LEU A C 1
ATOM 2397 O O . LEU A 1 310 ? -25.141 13.671 18.845 1.00 90.56 310 LEU A O 1
ATOM 2401 N N . THR A 1 311 ? -23.768 13.888 17.074 1.00 86.19 311 THR A N 1
ATOM 2402 C CA . THR A 1 311 ? -24.502 14.981 16.432 1.00 86.19 311 THR A CA 1
ATOM 2403 C C . THR A 1 311 ? -24.803 14.622 14.986 1.00 86.19 311 THR A C 1
ATOM 2405 O O . THR A 1 311 ? -24.017 13.940 14.332 1.00 86.19 311 THR A O 1
ATOM 2408 N N . SER A 1 312 ? -25.949 15.075 14.487 1.00 78.81 312 SER A N 1
ATOM 2409 C CA . SER A 1 312 ? -26.314 14.960 13.075 1.00 78.81 312 SER A CA 1
ATOM 2410 C C . SER A 1 312 ? -26.239 16.357 12.456 1.00 78.81 312 SER A C 1
ATOM 2412 O O . SER A 1 312 ? -27.016 17.226 12.862 1.00 78.81 312 SER A O 1
ATOM 2414 N N . PRO A 1 313 ? -25.316 16.619 11.510 1.00 61.62 313 PRO A N 1
ATOM 2415 C CA . PRO A 1 313 ? -25.172 17.941 10.895 1.00 61.62 313 PRO A CA 1
ATOM 2416 C C . PRO A 1 313 ? -26.408 18.365 10.075 1.00 61.62 313 PRO A C 1
ATOM 2418 O O . PRO A 1 313 ? -26.593 19.550 9.802 1.00 61.62 313 PRO A O 1
ATOM 2421 N N . SER A 1 314 ? -27.259 17.406 9.693 1.00 63.50 314 SER A N 1
ATOM 2422 C CA . SER A 1 314 ? -28.592 17.588 9.103 1.00 63.50 314 SER A CA 1
ATOM 2423 C C . SER A 1 314 ? -29.437 16.315 9.308 1.00 63.50 314 SER A C 1
ATOM 2425 O O . SER A 1 314 ? -28.915 15.307 9.779 1.00 63.50 314 SER A O 1
ATOM 2427 N N . SER A 1 315 ? -30.731 16.334 8.957 1.00 57.84 315 SER A N 1
ATOM 2428 C CA . SER A 1 315 ? -31.615 15.151 9.040 1.00 57.84 315 SER A CA 1
ATOM 2429 C C . SER A 1 315 ? -31.192 13.983 8.144 1.00 57.84 315 SER A C 1
ATOM 2431 O O . SER A 1 315 ? -31.618 12.858 8.388 1.00 57.84 315 SER A O 1
ATOM 2433 N N . ASP A 1 316 ? -30.376 14.264 7.125 1.00 55.50 316 ASP A N 1
ATOM 2434 C CA . ASP A 1 316 ? -30.042 13.333 6.043 1.00 55.50 316 ASP A CA 1
ATOM 2435 C C . ASP A 1 316 ? -28.583 12.852 6.114 1.00 55.50 316 ASP A C 1
ATOM 2437 O O . ASP A 1 316 ? -28.137 12.117 5.236 1.00 55.50 316 ASP A O 1
ATOM 2441 N N . LEU A 1 317 ? -27.825 13.294 7.125 1.00 66.12 317 LEU A N 1
ATOM 2442 C CA . LEU A 1 317 ? -26.422 12.935 7.314 1.00 66.12 317 LEU A CA 1
ATOM 2443 C C . LEU A 1 317 ? -26.245 11.983 8.489 1.00 66.12 317 LEU A C 1
ATOM 2445 O O . LEU A 1 317 ? -26.883 12.131 9.537 1.00 66.12 317 LEU A O 1
ATOM 2449 N N . ASP A 1 318 ? -25.315 11.050 8.311 1.00 72.00 318 ASP A N 1
ATOM 2450 C CA . ASP A 1 318 ? -24.957 10.095 9.342 1.00 72.00 318 ASP A CA 1
ATOM 2451 C C . ASP A 1 318 ? -24.438 10.798 10.606 1.00 72.00 318 ASP A C 1
ATOM 2453 O O . ASP A 1 318 ? -23.773 11.840 10.542 1.00 72.00 318 ASP A O 1
ATOM 2457 N N . PRO A 1 319 ? -24.773 10.255 11.784 1.00 80.38 319 PRO A N 1
ATOM 2458 C CA . PRO A 1 319 ? -24.357 10.814 13.057 1.00 80.38 319 PRO A CA 1
ATOM 2459 C C . PRO A 1 319 ? -22.839 10.723 13.220 1.00 80.38 319 PRO A C 1
ATOM 2461 O O . PRO A 1 319 ? -22.236 9.672 13.013 1.00 80.38 319 PRO A O 1
ATOM 2464 N N . VAL A 1 320 ? -22.231 11.816 13.676 1.00 85.62 320 VAL A N 1
ATOM 2465 C CA . VAL A 1 320 ? -20.785 11.921 13.891 1.00 85.62 320 VAL A CA 1
ATOM 2466 C C . VAL A 1 320 ? -20.489 12.102 15.384 1.00 85.62 320 VAL A C 1
ATOM 2468 O O . VAL A 1 320 ? -21.218 12.830 16.070 1.00 85.62 320 VAL A O 1
ATOM 2471 N N . PRO A 1 321 ? -19.430 11.463 15.915 1.00 89.00 321 PRO A N 1
ATOM 2472 C CA . PRO A 1 321 ? -18.948 11.704 17.273 1.00 89.00 321 PRO A CA 1
ATOM 2473 C C . PRO A 1 321 ? -18.633 13.182 17.544 1.00 89.00 321 PRO A C 1
ATOM 2475 O O . PRO A 1 321 ? -17.851 13.799 16.824 1.00 89.00 321 PRO A O 1
ATOM 2478 N N . ASP A 1 322 ? -19.209 13.732 18.615 1.00 88.75 322 ASP A N 1
ATOM 2479 C CA . ASP A 1 322 ? -18.947 15.093 19.094 1.00 88.75 322 ASP A CA 1
ATOM 2480 C C . ASP A 1 322 ? -18.512 15.062 20.560 1.00 88.75 322 ASP A C 1
ATOM 2482 O O . ASP A 1 322 ? -19.294 14.758 21.461 1.00 88.75 322 ASP A O 1
ATOM 2486 N N . GLN A 1 323 ? -17.256 15.442 20.794 1.00 85.81 323 GLN A N 1
ATOM 2487 C CA . GLN A 1 323 ? -16.625 15.510 22.113 1.00 85.81 323 GLN A CA 1
ATOM 2488 C C . GLN A 1 323 ? -17.343 16.427 23.120 1.00 85.81 323 GLN A C 1
ATOM 2490 O O . GLN A 1 323 ? -17.125 16.287 24.323 1.00 85.81 323 GLN A O 1
ATOM 2495 N N . HIS A 1 324 ? -18.169 17.368 22.655 1.00 88.69 324 HIS A N 1
ATOM 2496 C CA . HIS A 1 324 ? -18.933 18.280 23.507 1.00 88.69 324 HIS A CA 1
ATOM 2497 C C . HIS A 1 324 ? -20.348 17.773 23.808 1.00 88.69 324 HIS A C 1
ATOM 2499 O O . HIS A 1 324 ? -20.959 18.202 24.790 1.00 88.69 324 HIS A O 1
ATOM 2505 N N . ALA A 1 325 ? -20.860 16.844 23.001 1.00 90.75 325 ALA A N 1
ATOM 2506 C CA . ALA A 1 325 ? -22.145 16.206 23.225 1.00 90.75 325 ALA A CA 1
ATOM 2507 C C . ALA A 1 325 ? -22.031 15.103 24.290 1.00 90.75 325 ALA A C 1
ATOM 2509 O O . ALA A 1 325 ? -20.985 14.471 24.462 1.00 90.75 325 ALA A O 1
ATOM 2510 N N . GLN A 1 326 ? -23.125 14.846 25.009 1.00 90.94 326 GLN A N 1
ATOM 2511 C CA . GLN A 1 326 ? -23.175 13.779 26.011 1.00 90.94 326 GLN A CA 1
ATOM 2512 C C . GLN A 1 326 ? -23.683 12.466 25.397 1.00 90.94 326 GLN A C 1
ATOM 2514 O O . GLN A 1 326 ? -24.643 12.493 24.623 1.00 90.94 326 GLN A O 1
ATOM 2519 N N . PRO A 1 327 ? -23.072 11.317 25.734 1.00 94.25 327 PRO A N 1
ATOM 2520 C CA . PRO A 1 327 ? -23.590 10.012 25.343 1.00 94.25 327 PRO A CA 1
ATOM 2521 C C . PRO A 1 327 ? -24.929 9.725 26.035 1.00 94.25 327 PRO A C 1
ATOM 2523 O O . PRO A 1 327 ? -25.164 10.158 27.163 1.00 94.25 327 PRO A O 1
ATOM 2526 N N . ILE A 1 328 ? -25.794 8.958 25.374 1.00 93.06 328 ILE A N 1
ATOM 2527 C CA . ILE A 1 328 ? -27.113 8.577 25.888 1.00 93.06 328 ILE A CA 1
ATOM 2528 C C . ILE A 1 328 ? -27.114 7.074 26.161 1.00 93.06 328 ILE A C 1
ATOM 2530 O O . ILE A 1 328 ? -26.810 6.276 25.277 1.00 93.06 328 ILE A O 1
ATOM 2534 N N . PHE A 1 329 ? -27.496 6.670 27.371 1.00 93.50 329 PHE A N 1
ATOM 2535 C CA . PHE A 1 329 ? -27.599 5.263 27.765 1.00 93.50 329 PHE A CA 1
ATOM 2536 C C . PHE A 1 329 ? -29.006 4.930 28.238 1.00 93.50 329 PHE A C 1
ATOM 2538 O O . PHE A 1 329 ? -29.756 5.802 28.674 1.00 93.50 329 PHE A O 1
ATOM 2545 N N . ARG A 1 330 ? -29.359 3.645 28.165 1.00 90.12 330 ARG A N 1
ATOM 2546 C CA . ARG A 1 330 ? -30.667 3.148 28.607 1.00 90.12 330 ARG A CA 1
ATOM 2547 C C . ARG A 1 330 ? -30.914 3.371 30.102 1.00 90.12 330 ARG A C 1
ATOM 2549 O O . ARG A 1 330 ? -32.041 3.647 30.502 1.00 90.12 330 ARG A O 1
ATOM 2556 N N . ASP A 1 331 ? -29.873 3.216 30.910 1.00 92.19 331 ASP A N 1
ATOM 2557 C CA . ASP A 1 331 ? -29.916 3.337 32.361 1.00 92.19 331 ASP A CA 1
ATOM 2558 C C . ASP A 1 331 ? -28.511 3.618 32.922 1.00 92.19 331 ASP A C 1
ATOM 2560 O O . ASP A 1 331 ? -27.496 3.492 32.229 1.00 92.19 331 ASP A O 1
ATOM 2564 N N . ARG A 1 332 ? -28.461 3.998 34.202 1.00 91.50 332 ARG A N 1
ATOM 2565 C CA . ARG A 1 332 ? -27.223 4.360 34.902 1.00 91.50 332 ARG A CA 1
ATOM 2566 C C . ARG A 1 332 ? -26.243 3.188 35.026 1.00 91.50 332 ARG A C 1
ATOM 2568 O O . ARG A 1 332 ? -25.037 3.394 34.939 1.00 91.50 332 ARG A O 1
ATOM 2575 N N . THR A 1 333 ? -26.736 1.965 35.207 1.00 90.69 333 THR A N 1
ATOM 2576 C CA . THR A 1 333 ? -25.887 0.770 35.329 1.00 90.69 333 THR A CA 1
ATOM 2577 C C . THR A 1 333 ? -25.173 0.467 34.013 1.00 90.69 333 THR A C 1
ATOM 2579 O O . THR A 1 333 ? -23.979 0.152 34.006 1.00 90.69 333 THR A O 1
ATOM 2582 N N . THR A 1 334 ? -25.880 0.617 32.894 1.00 92.19 334 THR A N 1
ATOM 2583 C CA . THR A 1 334 ? -25.328 0.523 31.544 1.00 92.19 334 THR A CA 1
ATOM 2584 C C . THR A 1 334 ? -24.248 1.580 31.338 1.00 92.19 334 THR A C 1
ATOM 2586 O O . THR A 1 334 ? -23.142 1.240 30.926 1.00 92.19 334 THR A O 1
ATOM 2589 N N . GLU A 1 335 ? -24.533 2.843 31.666 1.00 94.56 335 GLU A N 1
ATOM 2590 C CA . GLU A 1 335 ? -23.558 3.931 31.547 1.00 94.56 335 GLU A CA 1
ATOM 2591 C C . GLU A 1 335 ? -22.274 3.644 32.340 1.00 94.56 335 GLU A C 1
ATOM 2593 O O . GLU A 1 335 ? -21.172 3.706 31.790 1.00 94.56 335 GLU A O 1
ATOM 2598 N N . GLU A 1 336 ? -22.404 3.300 33.623 1.00 92.94 336 GLU A N 1
ATOM 2599 C CA . GLU A 1 336 ? -21.267 3.015 34.504 1.00 92.94 336 GLU A CA 1
ATOM 2600 C C . GLU A 1 336 ? -20.423 1.847 33.971 1.00 92.94 336 GLU A C 1
ATOM 2602 O O . GLU A 1 336 ? -19.189 1.919 33.959 1.00 92.94 336 GLU A O 1
ATOM 2607 N N . THR A 1 337 ? -21.079 0.804 33.454 1.00 92.50 337 THR A N 1
ATOM 2608 C CA . THR A 1 337 ? -20.404 -0.363 32.874 1.00 92.50 337 THR A CA 1
ATOM 2609 C C . THR A 1 337 ? -19.671 -0.004 31.583 1.00 92.50 337 THR A C 1
ATOM 2611 O O . THR A 1 337 ? -18.496 -0.330 31.444 1.00 92.50 337 THR A O 1
ATOM 2614 N N . ILE A 1 338 ? -20.301 0.719 30.652 1.00 94.94 338 ILE A N 1
ATOM 2615 C CA . ILE A 1 338 ? -19.675 1.085 29.370 1.00 94.94 338 ILE A CA 1
ATOM 2616 C C . ILE A 1 338 ? -18.515 2.066 29.573 1.00 94.94 338 ILE A C 1
ATOM 2618 O O . ILE A 1 338 ? -17.473 1.926 28.928 1.00 94.94 338 ILE A O 1
ATOM 2622 N N . ARG A 1 339 ? -18.624 3.005 30.522 1.00 95.12 339 ARG A N 1
ATOM 2623 C CA . ARG A 1 339 ? -17.504 3.876 30.926 1.00 95.12 339 ARG A CA 1
ATOM 2624 C C . ARG A 1 339 ? -16.339 3.080 31.513 1.00 95.12 339 ARG A C 1
ATOM 2626 O O . ARG A 1 339 ? -15.181 3.419 31.270 1.00 95.12 339 ARG A O 1
ATOM 2633 N N . LEU A 1 340 ? -16.617 2.039 32.298 1.00 93.75 340 LEU A N 1
ATOM 2634 C CA . LEU A 1 340 ? -15.580 1.149 32.821 1.00 93.75 340 LEU A CA 1
ATOM 2635 C C . LEU A 1 340 ? -14.911 0.341 31.701 1.00 93.75 340 LEU A C 1
ATOM 2637 O O . LEU A 1 340 ? -13.686 0.340 31.621 1.00 93.75 340 LEU A O 1
ATOM 2641 N N . LEU A 1 341 ? -15.694 -0.291 30.823 1.00 94.75 341 LEU A N 1
ATOM 2642 C CA . LEU A 1 341 ? -15.179 -1.070 29.692 1.00 94.75 341 LEU A CA 1
ATOM 2643 C C . LEU A 1 341 ? -14.338 -0.212 28.745 1.00 94.75 341 LEU A C 1
ATOM 2645 O O . LEU A 1 341 ? -13.260 -0.635 28.346 1.00 94.75 341 LEU A O 1
ATOM 2649 N N . THR A 1 342 ? -14.781 1.018 28.466 1.00 95.62 342 THR A N 1
ATOM 2650 C CA . THR A 1 342 ? -14.033 1.968 27.633 1.00 95.62 342 THR A CA 1
ATOM 2651 C C . THR A 1 342 ? -12.664 2.276 28.237 1.00 95.62 342 THR A C 1
ATOM 2653 O O . THR A 1 342 ? -11.661 2.186 27.540 1.00 95.62 342 THR A O 1
ATOM 2656 N N . ARG A 1 343 ? -12.588 2.557 29.547 1.00 94.69 343 ARG A N 1
ATOM 2657 C CA . ARG A 1 343 ? -11.299 2.774 30.232 1.00 94.69 343 ARG A CA 1
ATOM 2658 C C . ARG A 1 343 ? -10.392 1.544 30.182 1.00 94.69 343 ARG A C 1
ATOM 2660 O O . ARG A 1 343 ? -9.182 1.684 30.099 1.00 94.69 343 ARG A O 1
ATOM 2667 N N . ARG A 1 344 ? -10.963 0.337 30.208 1.00 94.94 344 ARG A N 1
ATOM 2668 C CA . ARG A 1 344 ? -10.203 -0.923 30.143 1.00 94.94 344 ARG A CA 1
ATOM 2669 C C . ARG A 1 344 ? -9.625 -1.235 28.756 1.00 94.94 344 ARG A C 1
ATOM 2671 O O . ARG A 1 344 ? -8.809 -2.148 28.655 1.00 94.94 344 ARG A O 1
ATOM 2678 N N . LEU A 1 345 ? -10.005 -0.488 27.715 1.00 95.75 345 LEU A N 1
ATOM 2679 C CA . LEU A 1 345 ? -9.333 -0.551 26.413 1.00 95.75 345 LEU A CA 1
ATOM 2680 C C . LEU A 1 345 ? -7.905 0.011 26.482 1.00 95.75 345 LEU A C 1
ATOM 2682 O O . LEU A 1 345 ? -7.043 -0.414 25.717 1.00 95.75 345 LEU A O 1
ATOM 2686 N N . GLU A 1 346 ? -7.642 0.965 27.377 1.00 96.62 346 GLU A N 1
ATOM 2687 C CA . GLU A 1 346 ? -6.342 1.630 27.475 1.00 96.62 346 GLU A CA 1
ATOM 2688 C C . GLU A 1 346 ? -5.233 0.637 27.868 1.00 96.62 346 GLU A C 1
ATOM 2690 O O . GLU A 1 346 ? -5.392 -0.214 28.746 1.00 96.62 346 GLU A O 1
ATOM 2695 N N . GLY A 1 347 ? -4.095 0.723 27.178 1.00 94.69 347 GLY A N 1
ATOM 2696 C CA . GLY A 1 347 ? -2.954 -0.181 27.334 1.00 94.69 347 GLY A CA 1
ATOM 2697 C C . GLY A 1 347 ? -3.076 -1.519 26.595 1.00 94.69 347 GLY A C 1
ATOM 2698 O O . GLY A 1 347 ? -2.139 -2.314 26.644 1.00 94.69 347 GLY A O 1
ATOM 2699 N N . LYS A 1 348 ? -4.193 -1.784 25.908 1.00 93.69 348 LYS A N 1
ATOM 2700 C CA . LYS A 1 348 ? -4.384 -2.975 25.064 1.00 93.69 348 LYS A CA 1
ATOM 2701 C C . LYS A 1 348 ? -3.968 -2.716 23.621 1.00 93.69 348 LYS A C 1
ATOM 2703 O O . LYS A 1 348 ? -3.879 -1.564 23.180 1.00 93.69 348 LYS A O 1
ATOM 2708 N N . ARG A 1 349 ? -3.703 -3.788 22.873 1.00 91.81 349 ARG A N 1
ATOM 2709 C CA . ARG A 1 349 ? -3.430 -3.674 21.439 1.00 91.81 349 ARG A CA 1
ATOM 2710 C C . ARG A 1 349 ? -4.729 -3.388 20.702 1.00 91.81 349 ARG A C 1
ATOM 2712 O O . ARG A 1 349 ? -5.778 -3.942 21.012 1.00 91.81 349 ARG A O 1
ATOM 2719 N N . TYR A 1 350 ? -4.650 -2.539 19.690 1.00 92.00 350 TYR A N 1
ATOM 2720 C CA . TYR A 1 350 ? -5.816 -2.147 18.910 1.00 92.00 350 TYR A CA 1
ATOM 2721 C C . TYR A 1 350 ? -6.481 -3.334 18.186 1.00 92.00 350 TYR A C 1
ATOM 2723 O O . TYR A 1 350 ? -7.702 -3.384 18.069 1.00 92.00 350 TYR A O 1
ATOM 2731 N N . ASP A 1 351 ? -5.695 -4.317 17.737 1.00 87.25 351 ASP A N 1
ATOM 2732 C CA . ASP A 1 351 ? -6.185 -5.491 17.009 1.00 87.25 351 ASP A CA 1
ATOM 2733 C C . ASP A 1 351 ? -6.786 -6.586 17.903 1.00 87.25 351 ASP A C 1
ATOM 2735 O O . ASP A 1 351 ? -7.470 -7.466 17.391 1.00 87.25 351 ASP A O 1
ATOM 2739 N N . GLU A 1 352 ? -6.615 -6.522 19.229 1.00 86.81 352 GLU A N 1
ATOM 2740 C CA . GLU A 1 352 ? -7.222 -7.489 20.163 1.00 86.81 352 GLU A CA 1
ATOM 2741 C C . GLU A 1 352 ? -8.758 -7.452 20.165 1.00 86.81 352 GLU A C 1
ATOM 2743 O O . GLU A 1 352 ? -9.399 -8.400 20.621 1.00 86.81 352 GLU A O 1
ATOM 2748 N N . PHE A 1 353 ? -9.347 -6.371 19.648 1.00 87.81 353 PHE A N 1
ATOM 2749 C CA . PHE A 1 353 ? -10.792 -6.162 19.575 1.00 87.81 353 PHE A CA 1
ATOM 2750 C C . PHE A 1 353 ? -11.354 -6.258 18.153 1.00 87.81 353 PHE A C 1
ATOM 2752 O O . PHE A 1 353 ? -12.551 -6.053 17.975 1.00 87.81 353 PHE A O 1
ATOM 2759 N N . ALA A 1 354 ? -10.527 -6.573 17.152 1.00 81.56 354 ALA A N 1
ATOM 2760 C CA . ALA A 1 354 ? -11.002 -6.846 15.799 1.00 81.56 354 ALA A CA 1
ATOM 2761 C C . ALA A 1 354 ? -11.695 -8.220 15.739 1.00 81.56 354 ALA A C 1
ATOM 2763 O O . ALA A 1 354 ? -11.311 -9.152 16.452 1.00 81.56 354 ALA A O 1
ATOM 2764 N N . GLU A 1 355 ? -12.719 -8.368 14.890 1.00 74.12 355 GLU A N 1
ATOM 2765 C CA . GLU A 1 355 ? -13.358 -9.677 14.655 1.00 74.12 355 GLU A CA 1
ATOM 2766 C C . GLU A 1 355 ? -12.357 -10.685 14.073 1.00 74.12 355 GLU A C 1
ATOM 2768 O O . GLU A 1 355 ? -12.333 -11.858 14.448 1.00 74.12 355 GLU A O 1
ATOM 2773 N N . GLU A 1 356 ? -11.504 -10.201 13.172 1.00 68.69 356 GLU A N 1
ATOM 2774 C CA . GLU A 1 356 ? -10.535 -11.006 12.450 1.00 68.69 356 GLU A CA 1
ATOM 2775 C C . GLU A 1 356 ? -9.135 -10.423 12.588 1.00 68.69 356 GLU A C 1
ATOM 2777 O O . GLU A 1 356 ? -8.809 -9.373 12.030 1.00 68.69 356 GLU A O 1
ATOM 2782 N N . VAL A 1 357 ? -8.279 -11.160 13.288 1.00 63.06 357 VAL A N 1
ATOM 2783 C CA . VAL A 1 357 ? -6.842 -10.905 13.306 1.00 63.06 357 VAL A CA 1
ATOM 2784 C C . VAL A 1 357 ? -6.201 -11.763 12.215 1.00 63.06 357 VAL A C 1
ATOM 2786 O O . VAL A 1 357 ? -6.553 -12.940 12.081 1.00 63.06 357 VAL A O 1
ATOM 2789 N N . PRO A 1 358 ? -5.287 -11.216 11.396 1.00 61.16 358 PRO A N 1
ATOM 2790 C CA . PRO A 1 358 ? -4.658 -12.007 10.355 1.00 61.16 358 PRO A CA 1
ATOM 2791 C C . PRO A 1 358 ? -3.911 -13.216 10.933 1.00 61.16 358 PRO A C 1
ATOM 2793 O O . PRO A 1 358 ? -3.006 -13.074 11.751 1.00 61.16 358 PRO A O 1
ATOM 2796 N N . THR A 1 359 ? -4.264 -14.413 10.468 1.00 55.34 359 THR A N 1
ATOM 2797 C CA . THR A 1 359 ? -3.800 -15.692 11.033 1.00 55.34 359 THR A CA 1
ATOM 2798 C C . THR A 1 359 ? -2.302 -15.952 10.880 1.00 55.34 359 THR A C 1
ATOM 2800 O O . THR A 1 359 ? -1.774 -16.851 11.527 1.00 55.34 359 THR A O 1
ATOM 2803 N N . TYR A 1 360 ? -1.610 -15.193 10.028 1.00 57.75 360 TYR A N 1
ATOM 2804 C CA . TYR A 1 360 ? -0.153 -15.258 9.882 1.00 57.75 360 TYR A CA 1
ATOM 2805 C C . TYR A 1 360 ? 0.596 -14.574 11.042 1.00 57.75 360 TYR A C 1
ATOM 2807 O O . TYR A 1 360 ? 1.804 -14.736 11.156 1.00 57.75 360 TYR A O 1
ATOM 2815 N N . LEU A 1 361 ? -0.096 -13.838 11.923 1.00 55.59 361 LEU A N 1
ATOM 2816 C CA . LEU A 1 361 ? 0.484 -13.336 13.175 1.00 55.59 361 LEU A CA 1
ATOM 2817 C C . LEU A 1 361 ? 0.617 -14.426 14.251 1.00 55.59 361 LEU A C 1
ATOM 2819 O O . LEU A 1 361 ? 1.392 -14.254 15.188 1.00 55.59 361 LEU A O 1
ATOM 2823 N N . ASP A 1 362 ? -0.097 -15.547 14.112 1.00 55.09 362 ASP A N 1
ATOM 2824 C CA . ASP A 1 362 ? -0.096 -16.659 15.073 1.00 55.09 362 ASP A CA 1
ATOM 2825 C C . ASP A 1 362 ? 1.037 -17.679 14.812 1.00 55.09 362 ASP A C 1
ATOM 2827 O O . ASP A 1 362 ? 0.916 -18.852 15.161 1.00 55.09 362 ASP A O 1
ATOM 2831 N N . GLY A 1 363 ? 2.146 -17.248 14.194 1.00 48.34 363 GLY A N 1
ATOM 2832 C CA . GLY A 1 363 ? 3.350 -18.073 14.018 1.00 48.34 363 GLY A CA 1
ATOM 2833 C C . GLY A 1 363 ? 3.196 -19.231 13.028 1.00 48.34 363 GLY A C 1
ATOM 2834 O O . GLY A 1 363 ? 3.749 -20.305 13.252 1.00 48.34 363 GLY A O 1
ATOM 2835 N N . ARG A 1 364 ? 2.415 -19.037 11.961 1.00 46.88 364 ARG A N 1
ATOM 2836 C CA . ARG A 1 364 ? 2.236 -20.029 10.892 1.00 46.88 364 ARG A CA 1
ATOM 2837 C C . ARG A 1 364 ? 3.303 -19.910 9.797 1.00 46.88 364 ARG A C 1
ATOM 2839 O O . ARG A 1 364 ? 3.749 -18.804 9.501 1.00 46.88 364 ARG A O 1
ATOM 2846 N N . ASN A 1 365 ? 3.668 -21.048 9.202 1.00 43.38 365 ASN A N 1
ATOM 2847 C CA . ASN A 1 365 ? 4.763 -21.191 8.229 1.00 43.38 365 ASN A CA 1
ATOM 2848 C C . ASN A 1 365 ? 4.266 -21.062 6.776 1.00 43.38 365 ASN A C 1
ATOM 2850 O O . ASN A 1 365 ? 3.062 -20.973 6.534 1.00 43.38 365 ASN A O 1
ATOM 2854 N N . GLU A 1 366 ? 5.181 -21.118 5.798 1.00 41.41 366 GLU A N 1
ATOM 2855 C CA . GLU A 1 366 ? 4.870 -20.970 4.366 1.00 41.41 366 GLU A CA 1
ATOM 2856 C C . GLU A 1 366 ? 3.763 -21.903 3.828 1.00 41.41 366 GLU A C 1
ATOM 2858 O O . GLU A 1 366 ? 3.005 -21.531 2.933 1.00 41.41 366 GLU A O 1
ATOM 2863 N N . GLU A 1 367 ? 3.596 -23.089 4.417 1.00 44.34 367 GLU A N 1
ATOM 2864 C CA . GLU A 1 367 ? 2.586 -24.082 4.016 1.00 44.34 367 GLU A CA 1
ATOM 2865 C C . GLU A 1 367 ? 1.141 -23.719 4.431 1.00 44.34 367 GLU A C 1
ATOM 2867 O O . GLU A 1 367 ? 0.184 -24.319 3.939 1.00 44.34 367 GLU A O 1
ATOM 2872 N N . ASP A 1 368 ? 0.954 -22.729 5.311 1.00 44.38 368 ASP A N 1
ATOM 2873 C CA . ASP A 1 368 ? -0.365 -22.226 5.718 1.00 44.38 368 ASP A CA 1
ATOM 2874 C C . ASP A 1 368 ? -0.918 -21.140 4.772 1.00 44.38 368 ASP A C 1
ATOM 2876 O O . ASP A 1 368 ? -2.084 -20.735 4.895 1.00 44.38 368 ASP A O 1
ATOM 2880 N N . PHE A 1 369 ? -0.113 -20.656 3.819 1.00 44.91 369 PHE A N 1
ATOM 2881 C CA . PHE A 1 369 ? -0.542 -19.659 2.842 1.00 44.91 369 PHE A CA 1
ATOM 2882 C C . PHE A 1 369 ? -1.476 -20.285 1.791 1.00 44.91 369 PHE A C 1
ATOM 2884 O O . PHE A 1 369 ? -1.125 -21.233 1.096 1.00 44.91 369 PHE A O 1
ATOM 2891 N N . GLY A 1 370 ? -2.688 -19.732 1.650 1.00 39.81 370 GLY A N 1
ATOM 2892 C CA . GLY A 1 370 ? -3.636 -20.118 0.595 1.00 39.81 370 GLY A CA 1
ATOM 2893 C C . GLY A 1 370 ? -4.721 -21.127 0.985 1.00 39.81 370 GLY A C 1
ATOM 2894 O O . GLY A 1 370 ? -5.465 -21.553 0.105 1.00 39.81 370 GLY A O 1
ATOM 2895 N N . ASN A 1 371 ? -4.873 -21.485 2.270 1.00 40.16 371 ASN A N 1
ATOM 2896 C CA . ASN A 1 371 ? -5.972 -22.346 2.730 1.00 40.16 371 ASN A CA 1
ATOM 2897 C C . ASN A 1 371 ? -7.035 -21.560 3.542 1.00 40.16 371 ASN A C 1
ATOM 2899 O O . ASN A 1 371 ? -6.850 -21.326 4.739 1.00 40.16 371 ASN A O 1
ATOM 2903 N N . PRO A 1 372 ? -8.177 -21.162 2.939 1.00 42.22 372 PRO A N 1
ATOM 2904 C CA . PRO A 1 372 ? -9.176 -20.290 3.576 1.00 42.22 372 PRO A CA 1
ATOM 2905 C C . PRO A 1 372 ? -10.026 -20.976 4.663 1.00 42.22 372 PRO A C 1
ATOM 2907 O O . PRO A 1 372 ? -10.836 -20.333 5.330 1.00 42.22 372 PRO A O 1
ATOM 2910 N N . LEU A 1 373 ? -9.912 -22.299 4.826 1.00 39.22 373 LEU A N 1
ATOM 2911 C CA . LEU A 1 373 ? -10.979 -23.127 5.402 1.00 39.22 373 LEU A CA 1
ATOM 2912 C C . LEU A 1 373 ? -10.930 -23.358 6.922 1.00 39.22 373 LEU A C 1
ATOM 2914 O O . LEU A 1 373 ? -11.666 -24.204 7.423 1.00 39.22 373 LEU A O 1
ATOM 2918 N N . ARG A 1 374 ? -10.139 -22.604 7.696 1.00 45.00 374 ARG A N 1
ATOM 2919 C CA . ARG A 1 374 ? -10.053 -22.802 9.164 1.00 45.00 374 ARG A CA 1
ATOM 2920 C C . ARG A 1 374 ? -10.738 -21.747 10.046 1.00 45.00 374 ARG A C 1
ATOM 2922 O O . ARG A 1 374 ? -10.641 -21.838 11.264 1.00 45.00 374 ARG A O 1
ATOM 2929 N N . ASN A 1 375 ? -11.477 -20.788 9.482 1.00 45.34 375 ASN A N 1
ATOM 2930 C CA . ASN A 1 375 ? -11.884 -19.580 10.221 1.00 45.34 375 ASN A CA 1
ATOM 2931 C C . ASN A 1 375 ? -13.240 -19.597 10.961 1.00 45.34 375 ASN A C 1
ATOM 2933 O O . ASN A 1 375 ? -13.564 -18.612 11.619 1.00 45.34 375 ASN A O 1
ATOM 2937 N N . ARG A 1 376 ? -14.049 -20.668 10.916 1.00 43.38 376 ARG A N 1
ATOM 2938 C CA . ARG A 1 376 ? -15.379 -20.639 11.574 1.00 43.38 376 ARG A CA 1
ATOM 2939 C C . ARG A 1 376 ? -15.358 -20.864 13.090 1.00 43.38 376 ARG A C 1
ATOM 2941 O O . ARG A 1 376 ? -16.137 -20.222 13.788 1.00 43.38 376 ARG A O 1
ATOM 2948 N N . ASP A 1 377 ? -14.433 -21.668 13.611 1.00 45.56 377 ASP A N 1
ATOM 2949 C CA . ASP A 1 377 ? -14.293 -21.876 15.064 1.00 45.56 377 ASP A CA 1
ATOM 2950 C C . ASP A 1 377 ? -13.502 -20.743 15.759 1.00 45.56 377 ASP A C 1
ATOM 2952 O O . ASP A 1 377 ? -13.519 -20.617 16.985 1.00 45.56 377 ASP A O 1
ATOM 2956 N N . GLY A 1 378 ? -12.846 -19.872 14.978 1.00 55.28 378 GLY A N 1
ATOM 2957 C CA . GLY A 1 378 ? -12.017 -18.765 15.469 1.00 55.28 378 GLY A CA 1
ATOM 2958 C C . GLY A 1 378 ? -12.805 -17.553 15.976 1.00 55.28 378 GLY A C 1
ATOM 2959 O O . GLY A 1 378 ? -12.432 -16.977 16.995 1.00 55.28 378 GLY A O 1
ATOM 2960 N N . ALA A 1 379 ? -13.926 -17.195 15.341 1.00 57.09 379 ALA A N 1
ATOM 2961 C CA . ALA A 1 379 ? -14.689 -15.988 15.692 1.00 57.09 379 ALA A CA 1
ATOM 2962 C C . ALA A 1 379 ? -15.285 -16.053 17.113 1.00 57.09 379 ALA A C 1
ATOM 2964 O O . ALA A 1 379 ? -15.161 -15.117 17.907 1.00 57.09 379 ALA A O 1
ATOM 2965 N N . ALA A 1 380 ? -15.864 -17.202 17.484 1.00 60.22 380 ALA A N 1
ATOM 2966 C CA . ALA A 1 380 ? -16.388 -17.421 18.833 1.00 60.22 380 ALA A CA 1
ATOM 2967 C C . ALA A 1 380 ? -15.273 -17.423 19.897 1.00 60.22 380 ALA A C 1
ATOM 2969 O O . ALA A 1 380 ? -15.489 -16.972 21.025 1.00 60.22 380 ALA A O 1
ATOM 2970 N N . ALA A 1 381 ? -14.077 -17.908 19.546 1.00 68.38 381 ALA A N 1
ATOM 2971 C CA . ALA A 1 381 ? -12.905 -17.858 20.413 1.00 68.38 381 ALA A CA 1
ATOM 2972 C C . ALA A 1 381 ? -12.349 -16.427 20.552 1.00 68.38 381 ALA A C 1
ATOM 2974 O O . ALA A 1 381 ? -11.974 -16.030 21.656 1.00 68.38 381 ALA A O 1
ATOM 2975 N N . GLY A 1 382 ? -12.355 -15.640 19.471 1.00 74.38 382 GLY A N 1
ATOM 2976 C CA . GLY A 1 382 ? -11.932 -14.238 19.447 1.00 74.38 382 GLY A CA 1
ATOM 2977 C C . GLY A 1 382 ? -12.812 -13.350 20.324 1.00 74.38 382 GLY A C 1
ATOM 2978 O O . GLY A 1 382 ? -12.303 -12.656 21.199 1.00 74.38 382 GLY A O 1
ATOM 2979 N N . LEU A 1 383 ? -14.137 -13.454 20.184 1.00 81.69 383 LEU A N 1
ATOM 2980 C CA . LEU A 1 383 ? -15.096 -12.709 21.010 1.00 81.69 383 LEU A CA 1
ATOM 2981 C C . LEU A 1 383 ? -14.946 -13.018 22.509 1.00 81.69 383 LEU A C 1
ATOM 2983 O O . LEU A 1 383 ? -14.945 -12.108 23.338 1.00 81.69 383 LEU A O 1
ATOM 2987 N N . LYS A 1 384 ? -14.773 -14.295 22.875 1.00 81.81 384 LYS A N 1
ATOM 2988 C CA . LYS A 1 384 ? -14.519 -14.689 24.272 1.00 81.81 384 LYS A CA 1
ATOM 2989 C C . LYS A 1 384 ? -13.203 -14.114 24.794 1.00 81.81 384 LYS A C 1
ATOM 2991 O O . LYS A 1 384 ? -13.171 -13.613 25.913 1.00 81.81 384 LYS A O 1
ATOM 2996 N N . ARG A 1 385 ? -12.137 -14.166 23.990 1.00 82.81 385 ARG A N 1
ATOM 2997 C CA . ARG A 1 385 ? -10.820 -13.627 24.352 1.00 82.81 385 ARG A CA 1
ATOM 2998 C C . ARG A 1 385 ? -10.881 -12.114 24.571 1.00 82.81 385 ARG A C 1
ATOM 3000 O O . ARG A 1 385 ? -10.445 -11.645 25.615 1.00 82.81 385 ARG A O 1
ATOM 3007 N N . ALA A 1 386 ? -11.485 -11.378 23.643 1.00 85.25 386 ALA A N 1
ATOM 3008 C CA . ALA A 1 386 ? -11.650 -9.932 23.737 1.00 85.25 386 ALA A CA 1
ATOM 3009 C C . ALA A 1 386 ? -12.520 -9.522 24.940 1.00 85.25 386 ALA A C 1
ATOM 3011 O O . ALA A 1 386 ? -12.172 -8.596 25.669 1.00 85.25 386 ALA A O 1
ATOM 3012 N N . ALA A 1 387 ? -13.602 -10.257 25.221 1.00 87.31 387 ALA A N 1
ATOM 3013 C CA . ALA A 1 387 ? -14.389 -10.054 26.438 1.00 87.31 387 ALA A CA 1
ATOM 3014 C C . ALA A 1 387 ? -13.557 -10.293 27.706 1.00 87.31 387 ALA A C 1
ATOM 3016 O O . ALA A 1 387 ? -13.614 -9.488 28.631 1.00 87.31 387 ALA A O 1
ATOM 3017 N N . GLN A 1 388 ? -12.738 -11.346 27.733 1.00 87.12 388 GLN A N 1
ATOM 3018 C CA . GLN A 1 388 ? -11.880 -11.658 28.875 1.00 87.12 388 GLN A CA 1
ATOM 3019 C C . GLN A 1 388 ? -10.829 -10.572 29.149 1.00 87.12 388 GLN A C 1
ATOM 3021 O O . GLN A 1 388 ? -10.495 -10.352 30.308 1.00 87.12 388 GLN A O 1
ATOM 3026 N N . LEU A 1 389 ? -10.344 -9.865 28.121 1.00 86.50 389 LEU A N 1
ATOM 3027 C CA . LEU A 1 389 ? -9.414 -8.738 28.287 1.00 86.50 389 LEU A CA 1
ATOM 3028 C C . LEU A 1 389 ? -10.033 -7.549 29.033 1.00 86.50 389 LEU A C 1
ATOM 3030 O O . LEU A 1 389 ? -9.300 -6.770 29.645 1.00 86.50 389 LEU A O 1
ATOM 3034 N N . LEU A 1 390 ? -11.360 -7.400 28.970 1.00 88.44 390 LEU A N 1
ATOM 3035 C CA . LEU A 1 390 ? -12.098 -6.318 29.625 1.00 88.44 390 LEU A CA 1
ATOM 3036 C C . LEU A 1 390 ? -12.744 -6.738 30.948 1.00 88.44 390 LEU A C 1
ATOM 3038 O O . LEU A 1 390 ? -13.258 -5.881 31.670 1.00 88.44 390 LEU A O 1
ATOM 3042 N N . LEU A 1 391 ? -12.750 -8.029 31.272 1.00 84.81 391 LEU A N 1
ATOM 3043 C CA . LEU A 1 391 ? -13.249 -8.557 32.539 1.00 84.81 391 LEU A CA 1
ATOM 3044 C C . LEU A 1 391 ? -12.107 -8.612 33.563 1.00 84.81 391 LEU A C 1
ATOM 3046 O O . LEU A 1 391 ? -10.990 -9.004 33.243 1.00 84.81 391 LEU A O 1
ATOM 3050 N N . ASP A 1 392 ? -12.389 -8.205 34.800 1.00 68.06 392 ASP A N 1
ATOM 3051 C CA . ASP A 1 392 ? -11.429 -8.313 35.906 1.00 68.06 392 ASP A CA 1
ATOM 3052 C C . ASP A 1 392 ? -11.386 -9.752 36.430 1.00 68.06 392 ASP A C 1
ATOM 3054 O O . ASP A 1 392 ? -12.409 -10.439 36.381 1.00 68.06 392 ASP A O 1
ATOM 3058 N N . GLN A 1 393 ? -10.254 -10.191 36.991 1.00 57.56 393 GLN A N 1
ATOM 3059 C CA . GLN A 1 393 ? -10.204 -11.487 37.687 1.00 57.56 393 GLN A CA 1
ATOM 3060 C C . GLN A 1 393 ? -10.920 -11.456 39.051 1.00 57.56 393 GLN A C 1
ATOM 3062 O O . GLN A 1 393 ? -11.383 -12.499 39.501 1.00 57.56 393 GLN A O 1
ATOM 3067 N N . ASP A 1 394 ? -11.106 -10.268 39.647 1.00 51.91 394 ASP A N 1
ATOM 3068 C CA . ASP A 1 394 ? -11.537 -10.108 41.048 1.00 51.91 394 ASP A CA 1
ATOM 3069 C C . ASP A 1 394 ? -12.806 -9.247 41.260 1.00 51.91 394 ASP A C 1
ATOM 3071 O O . ASP A 1 394 ? -13.033 -8.739 42.358 1.00 51.91 394 ASP A O 1
ATOM 3075 N N . SER A 1 395 ? -13.677 -9.056 40.256 1.00 51.12 395 SER A N 1
ATOM 3076 C CA . SER A 1 395 ? -14.898 -8.236 40.437 1.00 51.12 395 SER A CA 1
ATOM 3077 C C . SER A 1 395 ? -16.209 -8.963 40.126 1.00 51.12 395 SER A C 1
ATOM 3079 O O . SER A 1 395 ? -16.363 -9.596 39.085 1.00 51.12 395 SER A O 1
ATOM 3081 N N . ASP A 1 396 ? -17.142 -8.812 41.069 1.00 51.84 396 ASP A N 1
ATOM 3082 C CA . ASP A 1 396 ? -18.529 -9.283 41.151 1.00 51.84 396 ASP A CA 1
ATOM 3083 C C . ASP A 1 396 ? -19.237 -9.376 39.780 1.00 51.84 396 ASP A C 1
ATOM 3085 O O . ASP A 1 396 ? -19.774 -8.397 39.238 1.00 51.84 396 ASP A O 1
ATOM 3089 N N . SER A 1 397 ? -19.177 -10.570 39.182 1.00 59.53 397 SER A N 1
ATOM 3090 C CA . SER A 1 397 ? -19.681 -10.860 37.839 1.00 59.53 397 SER A CA 1
ATOM 3091 C C . SER A 1 397 ? -21.173 -11.168 37.887 1.00 59.53 397 SER A C 1
ATOM 3093 O O . SER A 1 397 ? -21.611 -12.312 37.763 1.00 59.53 397 SER A O 1
ATOM 3095 N N . SER A 1 398 ? -21.992 -10.124 38.048 1.00 72.75 398 SER A N 1
ATOM 3096 C CA . SER A 1 398 ? -23.423 -10.299 37.806 1.00 72.75 398 SER A CA 1
ATOM 3097 C C . SER A 1 398 ? -23.642 -10.749 36.346 1.00 72.75 398 SER A C 1
ATOM 3099 O O . SER A 1 398 ? -22.965 -10.239 35.439 1.00 72.75 398 SER A O 1
ATOM 3101 N N . PRO A 1 399 ? -24.577 -11.683 36.083 1.00 76.06 399 PRO A N 1
ATOM 3102 C CA . PRO A 1 399 ? -24.860 -12.175 34.731 1.00 76.06 399 PRO A CA 1
ATOM 3103 C C . PRO A 1 399 ? -25.144 -11.045 33.729 1.00 76.06 399 PRO A C 1
ATOM 3105 O O . PRO A 1 399 ? -24.721 -11.106 32.574 1.00 76.06 399 PRO A O 1
ATOM 3108 N N . ASP A 1 400 ? -25.786 -9.973 34.198 1.00 80.62 400 ASP A N 1
ATOM 3109 C CA . ASP A 1 400 ? -26.141 -8.806 33.390 1.00 80.62 400 ASP A CA 1
ATOM 3110 C C . ASP A 1 400 ? -24.910 -8.023 32.912 1.00 80.62 400 ASP A C 1
ATOM 3112 O O . ASP A 1 400 ? -24.839 -7.628 31.746 1.00 80.62 400 ASP A O 1
ATOM 3116 N N . LYS A 1 401 ? -23.896 -7.847 33.773 1.00 83.50 401 LYS A N 1
ATOM 3117 C CA . LYS A 1 401 ? -22.637 -7.184 33.394 1.00 83.50 401 LYS A CA 1
ATOM 3118 C C . LYS A 1 401 ? -21.862 -8.014 32.378 1.00 83.50 401 LYS A C 1
ATOM 3120 O O . LYS A 1 401 ? -21.340 -7.461 31.414 1.00 83.50 401 LYS A O 1
ATOM 3125 N N . ALA A 1 402 ? -21.816 -9.334 32.559 1.00 85.06 402 ALA A N 1
ATOM 3126 C CA . ALA A 1 402 ? -21.169 -10.234 31.607 1.00 85.06 402 ALA A CA 1
ATOM 3127 C C . ALA A 1 402 ? -21.852 -10.180 30.228 1.00 85.06 402 ALA A C 1
ATOM 3129 O O . ALA A 1 402 ? -21.174 -10.076 29.203 1.00 85.06 402 ALA A O 1
ATOM 3130 N N . SER A 1 403 ? -23.189 -10.167 30.204 1.00 88.88 403 SER A N 1
ATOM 3131 C CA . SER A 1 403 ? -23.960 -10.012 28.968 1.00 88.88 403 SER A CA 1
ATOM 3132 C C . SER A 1 403 ? -23.704 -8.663 28.291 1.00 88.88 403 SER A C 1
ATOM 3134 O O . SER A 1 403 ? -23.518 -8.622 27.076 1.00 88.88 403 SER A O 1
ATOM 3136 N N . LEU A 1 404 ? -23.668 -7.559 29.045 1.00 90.88 404 LEU A N 1
ATOM 3137 C CA . LEU A 1 404 ? -23.419 -6.227 28.486 1.00 90.88 404 LEU A CA 1
ATOM 3138 C C . LEU A 1 404 ? -21.999 -6.097 27.917 1.00 90.88 404 LEU A C 1
ATOM 3140 O O . LEU A 1 404 ? -21.832 -5.559 26.823 1.00 90.88 404 LEU A O 1
ATOM 3144 N N . THR A 1 405 ? -20.992 -6.646 28.606 1.00 91.31 405 THR A N 1
ATOM 3145 C CA . THR A 1 405 ? -19.611 -6.724 28.099 1.00 91.31 405 THR A CA 1
ATOM 3146 C C . THR A 1 405 ? -19.554 -7.469 26.772 1.00 91.31 405 THR A C 1
ATOM 3148 O O . THR A 1 405 ? -18.923 -7.001 25.828 1.00 91.31 405 THR A O 1
ATOM 3151 N N . HIS A 1 406 ? -20.253 -8.599 26.667 1.00 91.19 406 HIS A N 1
ATOM 3152 C CA . HIS A 1 406 ? -20.301 -9.374 25.433 1.00 91.19 406 HIS A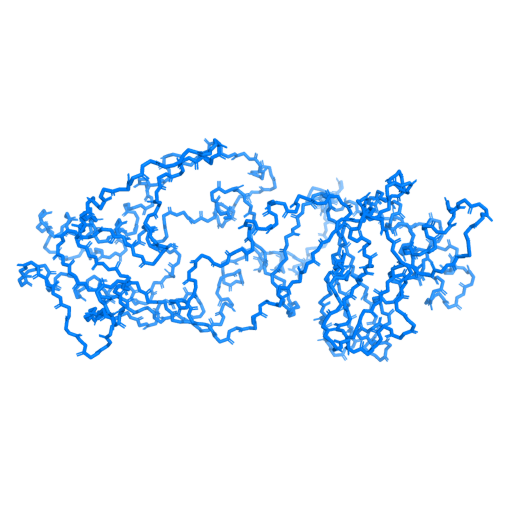 CA 1
ATOM 3153 C C . HIS A 1 406 ? -20.925 -8.578 24.277 1.00 91.19 406 HIS A C 1
ATOM 3155 O O . HIS A 1 406 ? -20.367 -8.550 23.181 1.00 91.19 406 HIS A O 1
ATOM 3161 N N . THR A 1 407 ? -22.039 -7.879 24.520 1.00 92.12 407 THR A N 1
ATOM 3162 C CA . THR A 1 407 ? -22.675 -7.015 23.512 1.00 92.12 407 THR A CA 1
ATOM 3163 C C . THR A 1 407 ? -21.767 -5.853 23.098 1.00 92.12 407 THR A C 1
ATOM 3165 O O . THR A 1 407 ? -21.709 -5.524 21.916 1.00 92.12 407 THR A O 1
ATOM 3168 N N . TYR A 1 408 ? -21.038 -5.250 24.041 1.00 93.00 408 TYR A N 1
ATOM 3169 C CA . TYR A 1 408 ? -20.095 -4.161 23.766 1.00 93.00 408 TYR A CA 1
ATOM 3170 C C . TYR A 1 408 ? -18.913 -4.623 22.909 1.00 93.00 408 TYR A C 1
ATOM 3172 O O . TYR A 1 408 ? -18.609 -3.997 21.898 1.00 93.00 408 TYR A O 1
ATOM 3180 N N . VAL A 1 409 ? -18.289 -5.752 23.255 1.00 91.81 409 VAL A N 1
ATOM 3181 C CA . VAL A 1 409 ? -17.178 -6.313 22.470 1.00 91.81 409 VAL A CA 1
ATOM 3182 C C . VAL A 1 409 ? -17.646 -6.753 21.091 1.00 91.81 409 VAL A C 1
ATOM 3184 O O . VAL A 1 409 ? -16.962 -6.496 20.108 1.00 91.81 409 VAL A O 1
ATOM 3187 N N . LYS A 1 410 ? -18.832 -7.357 20.988 1.00 90.50 410 LYS A N 1
ATOM 3188 C CA . LYS A 1 410 ? -19.408 -7.714 19.691 1.00 90.50 410 LYS A CA 1
ATOM 3189 C C . LYS A 1 410 ? -19.651 -6.481 18.818 1.00 90.50 410 LYS A C 1
ATOM 3191 O O . LYS A 1 410 ? -19.423 -6.535 17.617 1.00 90.50 410 LYS A O 1
ATOM 3196 N N . TRP A 1 411 ? -20.109 -5.375 19.407 1.00 91.88 411 TRP A N 1
ATOM 3197 C CA . TRP A 1 411 ? -20.220 -4.105 18.690 1.00 91.88 411 TRP A CA 1
ATOM 3198 C C . TRP A 1 411 ? -18.845 -3.601 18.230 1.00 91.88 411 TRP A C 1
ATOM 3200 O O . TRP A 1 411 ? -18.702 -3.319 17.044 1.00 91.88 411 TRP A O 1
ATOM 3210 N N . LEU A 1 412 ? -17.835 -3.581 19.112 1.00 91.38 412 LEU A N 1
ATOM 3211 C CA . LEU A 1 412 ? -16.459 -3.207 18.757 1.00 91.38 412 LEU A CA 1
ATOM 3212 C C . LEU A 1 412 ? -15.919 -4.041 17.589 1.00 91.38 412 LEU A C 1
ATOM 3214 O O . LEU A 1 412 ? -15.431 -3.476 16.622 1.00 91.38 412 LEU A O 1
ATOM 3218 N N . GLN A 1 413 ? -16.073 -5.364 17.639 1.00 87.56 413 GLN A N 1
ATOM 3219 C CA . GLN A 1 413 ? -15.620 -6.274 16.584 1.00 87.56 413 GLN A CA 1
ATOM 3220 C C . GLN A 1 413 ? -16.263 -5.998 15.222 1.00 87.56 413 GLN A C 1
ATOM 3222 O O . GLN A 1 413 ? -15.619 -6.208 14.204 1.00 87.56 413 GLN A O 1
ATOM 3227 N N . ASN A 1 414 ? -17.511 -5.521 15.187 1.00 85.81 414 ASN A N 1
ATOM 3228 C CA . ASN A 1 414 ? -18.185 -5.199 13.928 1.00 85.81 414 ASN A CA 1
ATOM 3229 C C . ASN A 1 414 ? -17.675 -3.893 13.299 1.00 85.81 414 ASN A C 1
ATOM 3231 O O . ASN A 1 414 ? -17.722 -3.746 12.078 1.00 85.81 414 ASN A O 1
ATOM 3235 N N . VAL A 1 415 ? -17.243 -2.930 14.121 1.00 84.44 415 VAL A N 1
ATOM 3236 C CA . VAL A 1 415 ? -16.797 -1.606 13.650 1.00 84.44 415 VAL A CA 1
ATOM 3237 C C . VAL A 1 415 ? -15.275 -1.509 13.467 1.00 84.44 415 VAL A C 1
ATOM 3239 O O . VAL A 1 415 ? -14.800 -0.648 12.724 1.00 84.44 415 VAL A O 1
ATOM 3242 N N . LEU A 1 416 ? -14.499 -2.385 14.115 1.00 82.38 416 LEU A N 1
ATOM 3243 C CA . LEU A 1 416 ? -13.038 -2.498 13.994 1.00 82.38 416 LEU A CA 1
ATOM 3244 C C . LEU A 1 416 ? -12.633 -3.431 12.859 1.00 82.38 416 LEU A C 1
ATOM 3246 O O . LEU A 1 416 ? -11.736 -3.013 12.084 1.00 82.38 416 LEU A O 1
#

Sequence (416 aa):
MARLGIPMIRRRSGGGAVFHDLGNTNYSIHVHKDDFTKRANAELVARALNSLLLLHSLPDRTPAPTVYVNHRSDICVRISQSSGLALPAPSDPTVRPEPPDPTERKVSGSAYKLTSHRAYHHGTLLLNADLDQLGHSLRNARGDALQSKGVASVRASVVNLVDAFPDARSQLSHEQVSKAIVAKFGQTYAASEHELGFFSQHPLEASMAEERSLVPPNGVFEDDSVFQESYKELQSWDWLFGQTPEFTHALVAQPQIQPTRTLQTKSQTPHQHLHSADPEPTSATFAHGTFGLNIRCRRGIIEQASLCGLTSPSSDLDPVPDQHAQPIFRDRTTEETIRLLTRRLEGKRYDEFAEEVPTYLDGRNEEDFGNPLRNRDGAAAGLKRAAQLLLDQDSDSSPDKASLTHTYVKWLQNVL

InterPro domains:
  IPR004143 Biotinyl protein ligase (BPL) and lipoyl protein ligase (LPL), catalytic domain [PF21948] (3-185)
  IPR004143 Biotinyl protein ligase (BPL) and lipoyl protein ligase (LPL), catalytic domain [PS51733] (1-170)
  IPR004562 Lipoyltransferase/lipoate-protein ligase [PTHR12561] (1-342)
  IPR045864 Class II Aminoacyl-tRNA synthetase/Biotinyl protein ligase (BPL) and lipoyl protein ligase (LPL) [G3DSA:3.30.930.10] (1-245)
  IPR045864 Class II Aminoacyl-tRNA synthetase/Biotinyl protein ligase (BPL) and lipoyl protein ligase (LPL) [SSF55681] (2-242)

Organism: NCBI:txid13291

Secondary structure (DSSP, 8-state):
-GGGT------SS-S------TTEEEEEEEEEGGG--HHHHHHHHHHHHHHHHHTT--TTS-----EEE-TTS-EEEEE-TTT--EEPPPS-TTSPPSS--TTEEEEE-EEEEE-SSEEEEEEEEESS--HHHHHHHT--SSGGGEEESSPPP----B--HHHH-GGGGGG-SHHHHHHHHHHHHHHHH-SSHHHHHHHHH-TT------TTTTS-TTS-----HHHHHHHHHHHSHHHHTTTPPPEEEEEEEE---PPP-----------------PPPTTEEE-TTEEEEEEEEEETTEEEEEEEEEEE-SSTTS--EEETTSPPEESSHHHHHHHHHHHHHTTTSBGGGGSS---GGGG---GGGTT--TT-HHHHHHHHHHHHHHHS-SSS---HHHHHHHHHHHHHHHHH-